Protein AF-0000000084525523 (afdb_homodimer)

Nearest PDB structures (foldseek):
  8wip-assembly1_B  TM=8.662E-01  e=1.164E-24  Pseudomonas aeruginosa PAO1
  2czi-assembly1_A-2  TM=8.710E-01  e=4.875E-20  Homo sapiens
  2fvz-assembly2_C  TM=8.352E-01  e=1.399E-20  Homo sapiens
  2czk-assembly1_A-2  TM=8.305E-01  e=7.845E-20  Homo sapiens
  2ddk-assembly1_B  TM=8.166E-01  e=2.734E-19  Homo sapiens

Structure (mmCIF, N/CA/C/O backbone):
data_AF-0000000084525523-model_v1
#
loop_
_entity.id
_entity.type
_entity.pdbx_description
1 polymer 'Archaeal fructose-1,6-bisphosphatase'
#
loop_
_atom_site.group_PDB
_atom_site.id
_atom_site.type_symbol
_atom_site.label_atom_id
_atom_site.label_alt_id
_atom_site.label_comp_id
_atom_site.label_asym_id
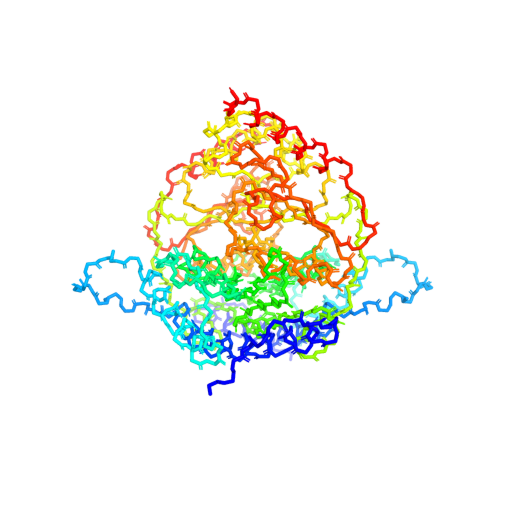_atom_site.label_entity_id
_atom_site.label_seq_id
_atom_site.pdbx_PDB_ins_code
_atom_site.Cartn_x
_atom_site.Cartn_y
_atom_site.Cartn_z
_atom_site.occupancy
_atom_site.B_iso_or_equiv
_atom_site.auth_seq_id
_atom_site.auth_comp_id
_atom_site.auth_asym_id
_atom_site.auth_atom_id
_atom_site.pdbx_PDB_model_num
ATOM 1 N N . MET A 1 1 ? -17.094 25.734 30.953 1 26.88 1 MET A N 1
ATOM 2 C CA . MET A 1 1 ? -16.656 26.812 30.078 1 26.88 1 MET A CA 1
ATOM 3 C C . MET A 1 1 ? -15.18 27.109 30.297 1 26.88 1 MET A C 1
ATOM 5 O O . MET A 1 1 ? -14.828 28.047 31.016 1 26.88 1 MET A O 1
ATOM 9 N N . THR A 1 2 ? -14.383 26.109 30.562 1 33.59 2 THR A N 1
ATOM 10 C CA . THR A 1 2 ? -13.023 26.328 31.031 1 33.59 2 THR A CA 1
ATOM 11 C C . THR A 1 2 ? -12.219 27.125 30 1 33.59 2 THR A C 1
ATOM 13 O O . THR A 1 2 ? -12 26.656 28.875 1 33.59 2 THR A O 1
ATOM 16 N N . ILE A 1 3 ? -12.195 28.406 30.078 1 35 3 ILE A N 1
ATOM 17 C CA . ILE A 1 3 ? -11.406 29.422 29.375 1 35 3 ILE A CA 1
ATOM 18 C C . ILE A 1 3 ? -9.961 28.953 29.234 1 35 3 ILE A C 1
ATOM 20 O O . ILE A 1 3 ? -9.297 28.656 30.234 1 35 3 ILE A O 1
ATOM 24 N N . ILE A 1 4 ? -9.656 28.312 28.172 1 43.75 4 ILE A N 1
ATOM 25 C CA . ILE A 1 4 ? -8.25 28.047 27.906 1 43.75 4 ILE A CA 1
ATOM 26 C C . ILE A 1 4 ? -7.438 29.328 28.078 1 43.75 4 ILE A C 1
ATOM 28 O O . ILE A 1 4 ? -7.543 30.25 27.281 1 43.75 4 ILE A O 1
ATOM 32 N N . ALA A 1 5 ? -7.109 29.797 29.266 1 43.75 5 ALA A N 1
ATOM 33 C CA . ALA A 1 5 ? -6.266 30.922 29.641 1 43.75 5 ALA A CA 1
ATOM 34 C C . ALA A 1 5 ? -4.941 30.891 28.891 1 43.75 5 ALA A C 1
ATOM 36 O O . ALA A 1 5 ? -4.477 29.828 28.469 1 43.75 5 ALA A O 1
ATOM 37 N N . ALA A 1 6 ? -4.402 32 28.438 1 48.34 6 ALA A N 1
ATOM 38 C CA . ALA A 1 6 ? -3.068 32.25 27.891 1 48.34 6 ALA A CA 1
ATOM 39 C C . ALA A 1 6 ? -2.027 31.359 28.562 1 48.34 6 ALA A C 1
ATOM 41 O O . ALA A 1 6 ? -2.051 31.188 29.797 1 48.34 6 ALA A O 1
ATOM 42 N N . VAL A 1 7 ? -1.489 30.328 27.734 1 54.53 7 VAL A N 1
ATOM 43 C CA . VAL A 1 7 ? -0.407 29.469 28.203 1 54.53 7 VAL A CA 1
ATOM 44 C C . VAL A 1 7 ? 0.681 30.328 28.859 1 54.53 7 VAL A C 1
ATOM 46 O O . VAL A 1 7 ? 1.45 31 28.156 1 54.53 7 VAL A O 1
ATOM 49 N N . ASP A 1 8 ? 0.674 30.766 30.109 1 53.69 8 ASP A N 1
ATOM 50 C CA . ASP A 1 8 ? 1.572 31.641 30.859 1 53.69 8 ASP A CA 1
ATOM 51 C C . ASP A 1 8 ? 2.934 30.984 31.078 1 53.69 8 ASP A C 1
ATOM 53 O O . ASP A 1 8 ? 3.959 31.656 31.125 1 53.69 8 ASP A O 1
ATOM 57 N N . SER A 1 9 ? 2.947 29.609 31.359 1 59.41 9 SER A N 1
ATOM 58 C CA . SER A 1 9 ? 4.191 28.906 31.641 1 59.41 9 SER A CA 1
ATOM 59 C C . SER A 1 9 ? 4.352 27.672 30.766 1 59.41 9 SER A C 1
ATOM 61 O O . SER A 1 9 ? 3.361 27.125 30.266 1 59.41 9 SER A O 1
ATOM 63 N N . PRO A 1 10 ? 5.555 27.328 30.391 1 65.56 10 PRO A N 1
ATOM 64 C CA . PRO A 1 10 ? 5.793 26.062 29.672 1 65.56 10 PRO A CA 1
ATOM 65 C C . PRO A 1 10 ? 4.988 24.906 30.234 1 65.56 10 PRO A C 1
ATOM 67 O O . PRO A 1 10 ? 4.496 24.062 29.469 1 65.56 10 PRO A O 1
ATOM 70 N N . ALA A 1 11 ? 4.832 24.891 31.469 1 73.12 11 ALA A N 1
ATOM 71 C CA . ALA A 1 11 ? 4.047 23.844 32.125 1 73.12 11 ALA A CA 1
ATOM 72 C C . ALA A 1 11 ? 2.584 23.906 31.688 1 73.12 11 ALA A C 1
ATOM 74 O O . ALA A 1 11 ? 1.934 22.875 31.516 1 73.12 11 ALA A O 1
ATOM 75 N N . ASP A 1 12 ? 2.105 25.062 31.438 1 75.31 12 ASP A N 1
ATOM 76 C CA . ASP A 1 12 ? 0.723 25.25 31.016 1 75.31 12 ASP A CA 1
ATOM 77 C C . ASP A 1 12 ? 0.529 24.781 29.578 1 75.31 12 ASP A C 1
ATOM 79 O O . ASP A 1 12 ? -0.501 24.188 29.234 1 75.31 12 ASP A O 1
ATOM 83 N N . GLY A 1 13 ? 1.582 25 28.891 1 84.5 13 GLY A N 1
ATOM 84 C CA . GLY A 1 13 ? 1.56 24.547 27.516 1 84.5 13 GLY A CA 1
ATOM 85 C C . GLY A 1 13 ? 1.534 23.031 27.375 1 84.5 13 GLY A C 1
ATOM 86 O O . GLY A 1 13 ? 0.781 22.5 26.562 1 84.5 13 GLY A O 1
ATOM 87 N N . ASP A 1 14 ? 2.277 22.422 28.297 1 90.75 14 ASP A N 1
ATOM 88 C CA . ASP A 1 14 ? 2.348 20.953 28.281 1 90.75 14 ASP A CA 1
ATOM 89 C C . ASP A 1 14 ? 1.02 20.344 28.703 1 90.75 14 ASP A C 1
ATOM 91 O O . ASP A 1 14 ? 0.576 19.344 28.125 1 90.75 14 ASP A O 1
ATOM 95 N N . ALA A 1 15 ? 0.436 20.891 29.688 1 93.25 15 ALA A N 1
ATOM 96 C CA . ALA A 1 15 ? -0.854 20.391 30.172 1 93.25 15 ALA A CA 1
ATOM 97 C C . ALA A 1 15 ? -1.93 20.547 29.094 1 93.25 15 ALA A C 1
ATOM 99 O O . ALA A 1 15 ? -2.762 19.656 28.906 1 93.25 15 ALA A O 1
ATOM 100 N N . LEU A 1 16 ? -1.864 21.672 28.469 1 94.44 16 LEU A N 1
ATOM 101 C CA . LEU A 1 16 ? -2.812 21.906 27.391 1 94.44 16 LEU A CA 1
ATOM 102 C C . LEU A 1 16 ? -2.604 20.906 26.25 1 94.44 16 LEU A C 1
ATOM 104 O O . LEU A 1 16 ? -3.564 20.328 25.75 1 94.44 16 LEU A O 1
ATOM 108 N N . ALA A 1 17 ? -1.376 20.688 25.906 1 97.88 17 ALA A N 1
ATOM 109 C CA . ALA A 1 17 ? -1.041 19.75 24.828 1 97.88 17 ALA A CA 1
ATOM 110 C C . ALA A 1 17 ? -1.551 18.359 25.156 1 97.88 17 ALA A C 1
ATOM 112 O O . ALA A 1 17 ? -2.123 17.688 24.281 1 97.88 17 ALA A O 1
ATOM 113 N N . ALA A 1 18 ? -1.366 17.953 26.375 1 97.94 18 ALA A N 1
ATOM 114 C CA . ALA A 1 18 ? -1.819 16.625 26.812 1 97.94 18 ALA A CA 1
ATOM 115 C C . ALA A 1 18 ? -3.34 16.531 26.75 1 97.94 18 ALA A C 1
ATOM 117 O O . ALA A 1 18 ? -3.877 15.492 26.328 1 97.94 18 ALA A O 1
ATOM 118 N N . ARG A 1 19 ? -3.984 17.531 27.156 1 97.44 19 ARG A N 1
ATOM 119 C CA . ARG A 1 19 ? -5.441 17.547 27.094 1 97.44 19 ARG A CA 1
ATOM 120 C C . ARG A 1 19 ? -5.941 17.469 25.656 1 97.44 19 ARG A C 1
ATOM 122 O O . ARG A 1 19 ? -6.848 16.703 25.344 1 97.44 19 ARG A O 1
ATOM 129 N N . LEU A 1 20 ? -5.355 18.312 24.797 1 98.31 20 LEU A N 1
ATOM 130 C CA . LEU A 1 20 ? -5.746 18.328 23.391 1 98.31 20 LEU A CA 1
ATOM 131 C C . LEU A 1 20 ? -5.527 16.953 22.75 1 98.31 20 LEU A C 1
ATOM 133 O O . LEU A 1 20 ? -6.359 16.484 21.969 1 98.31 20 LEU A O 1
ATOM 137 N N . ARG A 1 21 ? -4.434 16.281 23.078 1 98.75 21 ARG A N 1
ATOM 138 C CA . ARG A 1 21 ? -4.141 14.953 22.547 1 98.75 21 ARG A CA 1
ATOM 139 C C . ARG A 1 21 ? -5.215 13.953 22.969 1 98.75 21 ARG A C 1
ATOM 141 O O . ARG A 1 21 ? -5.707 13.18 22.141 1 98.75 21 ARG A O 1
ATOM 148 N N . ARG A 1 22 ? -5.578 13.984 24.25 1 98.5 22 ARG A N 1
ATOM 149 C CA . ARG A 1 22 ? -6.562 13.047 24.766 1 98.5 22 ARG A CA 1
ATOM 150 C C . ARG A 1 22 ? -7.914 13.234 24.078 1 98.5 22 ARG A C 1
ATOM 152 O O . ARG A 1 22 ? -8.578 12.266 23.719 1 98.5 22 ARG A O 1
ATOM 159 N N . VAL A 1 23 ? -8.273 14.508 23.938 1 98.5 23 VAL A N 1
ATOM 160 C CA . VAL A 1 23 ? -9.523 14.82 23.25 1 98.5 23 VAL A CA 1
ATOM 161 C C . VAL A 1 23 ? -9.477 14.297 21.812 1 98.5 23 VAL A C 1
ATOM 163 O O . VAL A 1 23 ? -10.414 13.648 21.344 1 98.5 23 VAL A O 1
ATOM 166 N N . ALA A 1 24 ? -8.398 14.547 21.125 1 98.81 24 ALA A N 1
ATOM 167 C CA . ALA A 1 24 ? -8.242 14.125 19.734 1 98.81 24 ALA A CA 1
ATOM 168 C C . ALA A 1 24 ? -8.273 12.602 19.625 1 98.81 24 ALA A C 1
ATOM 170 O O . ALA A 1 24 ? -8.836 12.062 18.656 1 98.81 24 ALA A O 1
ATOM 171 N N . GLU A 1 25 ? -7.648 11.898 20.594 1 98.88 25 GLU A N 1
ATOM 172 C CA . GLU A 1 25 ? -7.66 10.438 20.594 1 98.88 25 GLU A CA 1
ATOM 173 C C . GLU A 1 25 ? -9.086 9.898 20.672 1 98.88 25 GLU A C 1
ATOM 175 O O . GLU A 1 25 ? -9.469 9.016 19.891 1 98.88 25 GLU A O 1
ATOM 180 N N . GLU A 1 26 ? -9.797 10.422 21.594 1 98.62 26 GLU A N 1
ATOM 181 C CA . GLU A 1 26 ? -11.172 9.984 21.781 1 98.62 26 GLU A CA 1
ATOM 182 C C . GLU A 1 26 ? -12.023 10.258 20.547 1 98.62 26 GLU A C 1
ATOM 184 O O . GLU A 1 26 ? -12.758 9.375 20.094 1 98.62 26 GLU A O 1
ATOM 189 N N . VAL A 1 27 ? -11.891 11.438 20.016 1 98.62 27 VAL A N 1
ATOM 190 C CA . VAL A 1 27 ? -12.695 11.859 18.875 1 98.62 27 VAL A CA 1
ATOM 191 C C . VAL A 1 27 ? -12.312 11.039 17.656 1 98.62 27 VAL A C 1
ATOM 193 O O . VAL A 1 27 ? -13.188 10.641 16.875 1 98.62 27 VAL A O 1
ATOM 196 N N . ALA A 1 28 ? -11.023 10.781 17.453 1 98.75 28 ALA A N 1
ATOM 197 C CA . ALA A 1 28 ? -10.562 10 16.312 1 98.75 28 ALA A CA 1
ATOM 198 C C . ALA 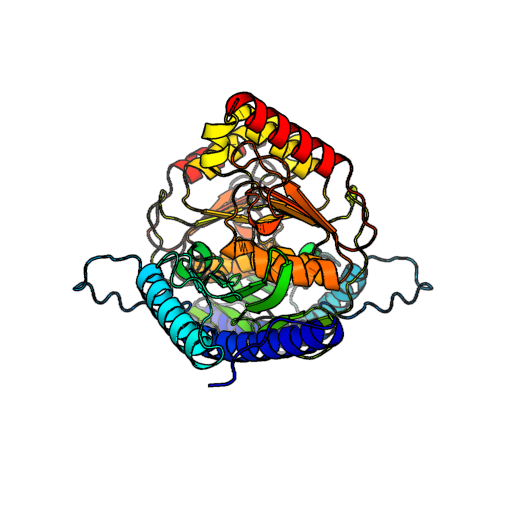A 1 28 ? -11.156 8.594 16.328 1 98.75 28 ALA A C 1
ATOM 200 O O . ALA A 1 28 ? -11.625 8.094 15.305 1 98.75 28 ALA A O 1
ATOM 201 N N . ARG A 1 29 ? -11.195 7.98 17.484 1 98.31 29 ARG A N 1
ATOM 202 C CA . ARG A 1 29 ? -11.758 6.641 17.609 1 98.31 29 ARG A CA 1
ATOM 203 C C . ARG A 1 29 ? -13.258 6.652 17.359 1 98.31 29 ARG A C 1
ATOM 205 O O . ARG A 1 29 ? -13.781 5.801 16.641 1 98.31 29 ARG A O 1
ATOM 212 N N . GLU A 1 30 ? -13.906 7.598 17.969 1 97.81 30 GLU A N 1
ATOM 213 C CA . GLU A 1 30 ? -15.352 7.719 17.828 1 97.81 30 GLU A CA 1
ATOM 214 C C . GLU A 1 30 ? -15.75 7.902 16.359 1 97.81 30 GLU A C 1
ATOM 216 O O . GLU A 1 30 ? -16.75 7.34 15.906 1 97.81 30 GLU A O 1
ATOM 221 N N . ALA A 1 31 ? -14.992 8.703 15.672 1 97.19 31 ALA A N 1
ATOM 222 C CA . ALA A 1 31 ? -15.297 9.016 14.273 1 97.19 31 ALA A CA 1
ATOM 223 C C . ALA A 1 31 ? -14.867 7.883 13.352 1 97.19 31 ALA A C 1
ATOM 225 O O . ALA A 1 31 ? -15.539 7.598 12.359 1 97.19 31 ALA A O 1
ATOM 226 N N . GLY A 1 32 ? -13.703 7.262 13.641 1 97.19 32 GLY A N 1
ATOM 227 C CA . GLY A 1 32 ? -13.094 6.281 12.758 1 97.19 32 GLY A CA 1
ATOM 228 C C . GLY A 1 32 ? -13.75 4.918 12.836 1 97.19 32 GLY A C 1
ATOM 229 O O . GLY A 1 32 ? -13.875 4.219 11.828 1 97.19 32 GLY A O 1
ATOM 230 N N . ASP A 1 33 ? -14.234 4.5 13.961 1 95.56 33 ASP A N 1
ATOM 231 C CA . ASP A 1 33 ? -14.719 3.139 14.18 1 95.56 33 ASP A CA 1
ATOM 232 C C . ASP A 1 33 ? -15.938 2.842 13.32 1 95.56 33 ASP A C 1
ATOM 234 O O . ASP A 1 33 ? -16.016 1.789 12.688 1 95.56 33 ASP A O 1
ATOM 238 N N . PRO A 1 34 ? -16.875 3.762 13.203 1 92.62 34 PRO A N 1
ATOM 239 C CA . PRO A 1 34 ? -18.047 3.492 12.352 1 92.62 34 PRO A CA 1
ATOM 240 C C . PRO A 1 34 ? -17.688 3.334 10.883 1 92.62 34 PRO A C 1
ATOM 242 O O . PRO A 1 34 ? -18.406 2.691 10.125 1 92.62 34 PRO A O 1
ATOM 245 N N . LEU A 1 35 ? -16.562 3.947 10.484 1 93.06 35 LEU A N 1
ATOM 246 C CA . LEU A 1 35 ? -16.156 3.889 9.086 1 93.06 35 LEU A CA 1
ATOM 247 C C . LEU A 1 35 ? -15.742 2.475 8.695 1 93.06 35 LEU A C 1
ATOM 249 O O . LEU A 1 35 ? -15.719 2.131 7.516 1 93.06 35 LEU A O 1
ATOM 253 N N . LYS A 1 36 ? -15.352 1.629 9.672 1 89.88 36 LYS A N 1
ATOM 254 C CA . LYS A 1 36 ? -15 0.233 9.422 1 89.88 36 LYS A CA 1
ATOM 255 C C . LYS A 1 36 ? -16.156 -0.508 8.742 1 89.88 36 LYS A C 1
ATOM 257 O O . LYS A 1 36 ? -15.93 -1.312 7.836 1 89.88 36 LYS A O 1
ATOM 262 N N . GLY A 1 37 ? -17.312 -0.212 9.258 1 85.56 37 GLY A N 1
ATOM 263 C CA . GLY A 1 37 ? -18.484 -0.867 8.695 1 85.56 37 GLY A CA 1
ATOM 264 C C . GLY A 1 37 ? -18.828 -0.401 7.293 1 85.56 37 GLY A C 1
ATOM 265 O O . GLY A 1 37 ? -19.359 -1.166 6.492 1 85.56 37 GLY A O 1
ATOM 266 N N . ALA A 1 38 ? -18.5 0.875 7.039 1 86.06 38 ALA A N 1
ATOM 267 C CA . ALA A 1 38 ? -18.75 1.447 5.719 1 86.06 38 ALA A CA 1
ATOM 268 C C . ALA A 1 38 ? -17.703 1.004 4.711 1 86.06 38 ALA A C 1
ATOM 270 O O . ALA A 1 38 ? -17.984 0.878 3.52 1 86.06 38 ALA A O 1
ATOM 271 N N . PHE A 1 39 ? -16.594 0.706 5.27 1 87.69 39 PHE A N 1
ATOM 272 C CA . PHE A 1 39 ? -15.469 0.297 4.449 1 87.69 39 PHE A CA 1
ATOM 273 C C . PHE A 1 39 ? -15.719 -1.072 3.828 1 87.69 39 PHE A C 1
ATOM 275 O O . PHE A 1 39 ? -16.031 -2.031 4.535 1 87.69 39 PHE A O 1
ATOM 282 N N . ARG A 1 40 ? -15.68 -1.219 2.533 1 79.69 40 ARG A N 1
ATOM 283 C CA . ARG A 1 40 ? -15.852 -2.426 1.732 1 79.69 40 ARG A CA 1
ATOM 284 C C . ARG A 1 40 ? -17.297 -2.902 1.774 1 79.69 40 ARG A C 1
ATOM 286 O O . ARG A 1 40 ? -17.609 -4.008 1.323 1 79.69 40 ARG A O 1
ATOM 293 N N . ALA A 1 41 ? -18.094 -2.188 2.607 1 75.25 41 ALA A N 1
ATOM 294 C CA . ALA A 1 41 ? -19.516 -2.523 2.611 1 75.25 41 ALA A CA 1
ATOM 295 C C . ALA A 1 41 ? -20.141 -2.297 1.234 1 75.25 41 ALA A C 1
ATOM 297 O O . ALA A 1 41 ? -19.672 -1.44 0.474 1 75.25 41 ALA A O 1
ATOM 298 N N . ALA A 1 42 ? -20.859 -3.369 0.757 1 57.66 42 ALA A N 1
ATOM 299 C CA . ALA A 1 42 ? -21.609 -3.219 -0.485 1 57.66 42 ALA A CA 1
ATOM 300 C C . ALA A 1 42 ? -22.328 -1.868 -0.539 1 57.66 42 ALA A C 1
ATOM 302 O O . ALA A 1 42 ? -23.062 -1.509 0.382 1 57.66 42 ALA A O 1
ATOM 303 N N . MET A 1 43 ? -21.672 -0.837 -0.786 1 46.06 43 MET A N 1
ATOM 304 C CA . MET A 1 43 ? -22.422 0.409 -0.888 1 46.06 43 MET A CA 1
ATOM 305 C C . MET A 1 43 ? -23.781 0.168 -1.528 1 46.06 43 MET A C 1
ATOM 307 O O . MET A 1 43 ? -23.875 -0.279 -2.674 1 46.06 43 MET A O 1
ATOM 311 N N . GLU A 1 44 ? -24.703 -0.482 -0.894 1 39.22 44 GLU A N 1
ATOM 312 C CA . GLU A 1 44 ? -26.016 -0.342 -1.494 1 39.22 44 GLU A CA 1
ATOM 313 C C . GLU A 1 44 ? -26.156 0.985 -2.236 1 39.22 44 GLU A C 1
ATOM 315 O O . GLU A 1 44 ? -26.078 2.053 -1.627 1 39.22 44 GLU A O 1
ATOM 320 N N . VAL A 1 45 ? -25.562 1.115 -3.324 1 36.41 45 VAL A N 1
ATOM 321 C CA . VAL A 1 45 ? -25.938 2.25 -4.16 1 36.41 45 VAL A CA 1
ATOM 322 C C . VAL A 1 45 ? -27.438 2.477 -4.07 1 36.41 45 VAL A C 1
ATOM 324 O O . VAL A 1 45 ? -28.234 1.63 -4.5 1 36.41 45 VAL A O 1
ATOM 327 N N . ASP A 1 46 ? -28.031 2.732 -3.129 1 33.03 46 ASP A N 1
ATOM 328 C CA . ASP A 1 46 ? -29.328 3.342 -3.43 1 33.03 46 ASP A CA 1
ATOM 329 C C . ASP A 1 46 ? -29.203 4.359 -4.562 1 33.03 46 ASP A C 1
ATOM 331 O O . ASP A 1 46 ? -28.484 5.359 -4.43 1 33.03 46 ASP A O 1
ATOM 335 N N . TYR A 1 47 ? -29.375 3.848 -5.793 1 32.34 47 TYR A N 1
ATOM 336 C CA . TYR A 1 47 ? -29.438 4.598 -7.043 1 32.34 47 TYR A CA 1
ATOM 337 C C . TYR A 1 47 ? -30.094 5.957 -6.84 1 32.34 47 TYR A C 1
ATOM 339 O O . TYR A 1 47 ? -30.203 6.746 -7.781 1 32.34 47 TYR A O 1
ATOM 347 N N . LYS A 1 48 ? -31.078 5.977 -6.082 1 32.94 48 LYS A N 1
ATOM 348 C CA . LYS A 1 48 ? -31.844 7.215 -6.203 1 32.94 48 LYS A CA 1
ATOM 349 C C . LYS A 1 48 ? -30.969 8.43 -5.926 1 32.94 48 LYS A C 1
ATOM 351 O O . LYS A 1 48 ? -31.406 9.57 -6.09 1 32.94 48 LYS A O 1
ATOM 356 N N . VAL A 1 49 ? -30.266 8.391 -4.816 1 35 49 VAL A N 1
ATOM 357 C CA . VAL A 1 49 ? -29.625 9.688 -4.621 1 35 49 VAL A CA 1
ATOM 358 C C . VAL A 1 49 ? -28.531 9.891 -5.676 1 35 49 VAL A C 1
ATOM 360 O O . VAL A 1 49 ? -27.953 8.922 -6.176 1 35 49 VAL A O 1
ATOM 363 N N . ASP A 1 50 ? -28.422 10.836 -6.398 1 34.12 50 ASP A N 1
ATOM 364 C CA . ASP A 1 50 ? -27.406 11.344 -7.32 1 34.12 50 ASP A CA 1
ATOM 365 C C . ASP A 1 50 ? -26.031 10.766 -6.996 1 34.12 50 ASP A C 1
ATOM 367 O O . ASP A 1 50 ? -25.703 10.562 -5.828 1 34.12 50 ASP A O 1
ATOM 371 N N . LEU A 1 51 ? -25.375 9.867 -7.801 1 38.22 51 LEU A N 1
ATOM 372 C CA . LEU A 1 51 ? -24 9.352 -7.832 1 38.22 51 LEU A CA 1
ATOM 373 C C . LEU A 1 51 ? -23.078 10.211 -6.969 1 38.22 51 LEU A C 1
ATOM 375 O O . LEU A 1 51 ? -22.328 11.039 -7.492 1 38.22 51 LEU A O 1
ATOM 379 N N . HIS A 1 52 ? -23.516 10.883 -6.047 1 42.59 52 HIS A N 1
ATOM 380 C CA . HIS A 1 52 ? -22.547 11.57 -5.191 1 42.59 52 HIS A CA 1
ATOM 381 C C . HIS A 1 52 ? -21.547 10.586 -4.605 1 42.59 52 HIS A C 1
ATOM 383 O O . HIS A 1 52 ? -21.891 9.453 -4.281 1 42.59 52 HIS A O 1
ATOM 389 N N . ASP A 1 53 ? -20.25 10.664 -4.895 1 55.44 53 ASP A N 1
ATOM 390 C CA . ASP A 1 53 ? -19.094 9.875 -4.504 1 55.44 53 ASP A CA 1
ATOM 391 C C . ASP A 1 53 ? -19.219 9.406 -3.055 1 55.44 53 ASP A C 1
ATOM 393 O O . ASP A 1 53 ? -19.156 10.211 -2.127 1 55.44 53 ASP A O 1
ATOM 397 N N . PRO A 1 54 ? -19.953 8.297 -2.775 1 54.88 54 PRO A N 1
ATOM 398 C CA . PRO A 1 54 ? -20.141 7.75 -1.43 1 54.88 54 PRO A CA 1
ATOM 399 C C . PRO A 1 54 ? -19.016 8.125 -0.477 1 54.88 54 PRO A C 1
ATOM 401 O O . PRO A 1 54 ? -19.25 8.359 0.711 1 54.88 54 PRO A O 1
ATOM 404 N N . VAL A 1 55 ? -17.938 8.172 -1.021 1 63.41 55 VAL A N 1
ATOM 405 C CA . VAL A 1 55 ? -16.828 8.57 -0.157 1 63.41 55 VAL A CA 1
ATOM 406 C C . VAL A 1 55 ? -17.016 10.023 0.289 1 63.41 55 VAL A C 1
ATOM 408 O O . VAL A 1 55 ? -16.734 10.367 1.439 1 63.41 55 VAL A O 1
ATOM 411 N N . THR A 1 56 ? -17.828 10.625 -0.441 1 67.88 56 THR A N 1
ATOM 412 C CA . THR A 1 56 ? -18.062 12.023 -0.112 1 67.88 56 THR A CA 1
ATOM 413 C C . THR A 1 56 ? -19.047 12.156 1.054 1 67.88 56 THR A C 1
ATOM 415 O O . THR A 1 56 ? -18.844 12.961 1.959 1 67.88 56 THR A O 1
ATOM 418 N N . VAL A 1 57 ? -19.953 11.25 1.101 1 78.62 57 VAL A N 1
ATOM 419 C CA . VAL A 1 57 ? -20.953 11.312 2.166 1 78.62 57 VAL A CA 1
ATOM 420 C C . VAL A 1 57 ? -20.312 10.922 3.496 1 78.62 57 VAL A C 1
ATOM 422 O O . VAL A 1 57 ? -20.516 11.594 4.508 1 78.62 57 VAL A O 1
ATOM 425 N N . HIS A 1 58 ? -19.562 9.914 3.451 1 85.88 58 HIS A N 1
ATOM 426 C CA . HIS A 1 58 ? -18.891 9.477 4.668 1 85.88 58 HIS A CA 1
ATOM 427 C C . HIS A 1 58 ? -17.875 10.523 5.148 1 85.88 58 HIS A C 1
ATOM 429 O O . HIS A 1 58 ? -17.766 10.766 6.352 1 85.88 58 HIS A O 1
ATOM 435 N N . ASP A 1 59 ? -17.234 11.125 4.211 1 87.81 59 ASP A N 1
ATOM 436 C CA . ASP A 1 59 ? -16.266 12.172 4.539 1 87.81 59 ASP A CA 1
ATOM 437 C C . ASP A 1 59 ? -16.938 13.344 5.25 1 87.81 59 ASP A C 1
ATOM 439 O O . ASP A 1 59 ? -16.484 13.773 6.312 1 87.81 59 ASP A O 1
ATOM 443 N N . ARG A 1 60 ? -17.984 13.812 4.73 1 88.25 60 ARG A N 1
ATOM 444 C CA . ARG A 1 60 ? -18.703 14.977 5.258 1 88.25 60 ARG A CA 1
ATOM 445 C C . ARG A 1 60 ? -19.312 14.672 6.621 1 88.25 60 ARG A C 1
ATOM 447 O O . ARG A 1 60 ? -19.203 15.477 7.547 1 88.25 60 ARG A O 1
ATOM 454 N N . ARG A 1 61 ? -19.922 13.531 6.699 1 90.19 61 ARG A N 1
ATOM 455 C CA . ARG A 1 61 ? -20.531 13.141 7.961 1 90.19 61 ARG A CA 1
ATOM 456 C C . ARG A 1 61 ? -19.5 12.969 9.055 1 90.19 61 ARG A C 1
ATOM 458 O O . ARG A 1 61 ? -19.703 13.414 10.188 1 90.19 61 ARG A O 1
ATOM 465 N N . THR A 1 62 ? -18.422 12.344 8.703 1 93.5 62 THR A N 1
ATOM 466 C CA . THR A 1 62 ? -17.344 12.117 9.664 1 93.5 62 THR A CA 1
ATOM 467 C C . THR A 1 62 ? -16.734 13.438 10.109 1 93.5 62 THR A C 1
ATOM 469 O O . THR A 1 62 ? -16.484 13.648 11.297 1 93.5 62 THR A O 1
ATOM 472 N N . GLU A 1 63 ? -16.547 14.328 9.188 1 93.56 63 GLU A N 1
ATOM 473 C CA . GLU A 1 63 ? -15.984 15.625 9.531 1 93.56 63 GLU A CA 1
ATOM 474 C C . GLU A 1 63 ? -16.906 16.406 10.461 1 93.56 63 GLU A C 1
ATOM 476 O O . GLU A 1 63 ? -16.453 17.016 11.422 1 93.56 63 GLU A O 1
ATOM 481 N N . ALA A 1 64 ? -18.188 16.375 10.211 1 93.69 64 ALA A N 1
ATOM 482 C CA . ALA A 1 64 ? -19.156 17.078 11.047 1 93.69 64 ALA A CA 1
ATOM 483 C C . ALA A 1 64 ? -19.141 16.531 12.477 1 93.69 64 ALA A C 1
ATOM 485 O O . ALA A 1 64 ? -19.156 17.297 13.438 1 93.69 64 ALA A O 1
ATOM 486 N N . LEU A 1 65 ? -19.062 15.242 12.555 1 95.56 65 LEU A N 1
ATOM 487 C CA . LEU A 1 65 ? -18.969 14.609 13.867 1 95.56 65 LEU A CA 1
ATOM 488 C C . LEU A 1 65 ? -17.719 15.062 14.617 1 95.56 65 LEU A C 1
ATOM 490 O O . LEU A 1 65 ? -17.797 15.438 15.789 1 95.56 65 LEU A O 1
ATOM 494 N N . ILE A 1 66 ? -16.625 15.039 13.938 1 97.62 66 ILE A N 1
ATOM 495 C CA . ILE A 1 66 ? -15.359 15.414 14.547 1 97.62 66 ILE A CA 1
ATOM 496 C C . ILE A 1 66 ? -15.406 16.875 14.992 1 97.62 66 ILE A C 1
ATOM 498 O O . ILE A 1 66 ? -15.039 17.188 16.125 1 97.62 66 ILE A O 1
ATOM 502 N N . ARG A 1 67 ? -15.875 17.688 14.141 1 95.81 67 ARG A N 1
ATOM 503 C CA . ARG A 1 67 ? -15.977 19.125 14.438 1 95.81 67 ARG A CA 1
ATOM 504 C C . ARG A 1 67 ? -16.828 19.359 15.68 1 95.81 67 ARG A C 1
ATOM 506 O O . ARG A 1 67 ? -16.406 20.078 16.594 1 95.81 67 ARG A O 1
ATOM 513 N N . ASP A 1 68 ? -17.984 18.75 15.695 1 96.06 68 ASP A N 1
ATOM 514 C CA . ASP A 1 68 ? -18.906 18.938 16.812 1 96.06 68 ASP A CA 1
ATOM 515 C C . ASP A 1 68 ? -18.281 18.469 18.125 1 96.06 68 ASP A C 1
ATOM 517 O O . ASP A 1 68 ? -18.391 19.156 19.141 1 96.06 68 ASP A O 1
ATOM 521 N N . ARG A 1 69 ? -17.625 17.391 18.047 1 97.12 69 ARG A N 1
ATOM 522 C CA . ARG A 1 69 ? -17.031 16.828 19.25 1 97.12 69 ARG A CA 1
ATOM 523 C C . ARG A 1 69 ? -15.852 17.672 19.719 1 97.12 69 ARG A C 1
ATOM 525 O O . ARG A 1 69 ? -15.727 17.938 20.922 1 97.12 69 ARG A O 1
ATOM 532 N N . LEU A 1 70 ? -14.992 18.062 18.828 1 97.31 70 LEU A N 1
ATOM 533 C CA . LEU A 1 70 ? -13.82 18.859 19.188 1 97.31 70 LEU A CA 1
ATOM 534 C C . LEU A 1 70 ? -14.227 20.203 19.766 1 97.31 70 LEU A C 1
ATOM 536 O O . LEU A 1 70 ? -13.711 20.625 20.797 1 97.31 70 LEU A O 1
ATOM 540 N N . LEU A 1 71 ? -15.188 20.859 19.125 1 94.88 71 LEU A N 1
ATOM 541 C CA . LEU A 1 71 ? -15.625 22.188 19.547 1 94.88 71 LEU A CA 1
ATOM 542 C C . LEU A 1 71 ? -16.406 22.094 20.859 1 94.88 71 LEU A C 1
ATOM 544 O O . LEU A 1 71 ? -16.438 23.047 21.641 1 94.88 71 LEU A O 1
ATOM 548 N N . GLY A 1 72 ? -17.078 20.953 21.062 1 95.25 72 GLY A N 1
ATOM 549 C CA . GLY A 1 72 ? -17.75 20.719 22.328 1 95.25 72 GLY A CA 1
ATOM 550 C C . GLY A 1 72 ? -16.781 20.562 23.5 1 95.25 72 GLY A C 1
ATOM 551 O O . GLY A 1 72 ? -17.031 21.062 24.594 1 95.25 72 GLY A O 1
ATOM 552 N N . GLU A 1 73 ? -15.641 19.891 23.281 1 96.06 73 GLU A N 1
ATOM 553 C CA . GLU A 1 73 ? -14.664 19.594 24.328 1 96.06 73 GLU A CA 1
ATOM 554 C C . GLU A 1 73 ? -13.703 20.766 24.531 1 96.06 73 GLU A C 1
ATOM 556 O O . GLU A 1 73 ? -13.188 20.969 25.641 1 96.06 73 GLU A O 1
ATOM 561 N N . VAL A 1 74 ? -13.328 21.406 23.531 1 94.88 74 VAL A N 1
ATOM 562 C CA . VAL A 1 74 ? -12.461 22.578 23.578 1 94.88 74 VAL A CA 1
ATOM 563 C C . VAL A 1 74 ? -13.156 23.766 22.922 1 94.88 74 VAL A C 1
ATOM 565 O O . VAL A 1 74 ? -12.828 24.141 21.797 1 94.88 74 VAL A O 1
ATOM 568 N N . PRO A 1 75 ? -13.883 24.359 23.797 1 90.81 75 PRO A N 1
ATOM 569 C CA . PRO A 1 75 ? -14.648 25.484 23.219 1 90.81 75 PRO A CA 1
ATOM 570 C C . PRO A 1 75 ? -13.75 26.625 22.75 1 90.81 75 PRO A C 1
ATOM 572 O O . PRO A 1 75 ? -12.602 26.734 23.188 1 90.81 75 PRO A O 1
ATOM 575 N N . ASP A 1 76 ? -14.094 27.469 21.828 1 87.88 76 ASP A N 1
ATOM 576 C CA . ASP A 1 76 ? -13.406 28.625 21.281 1 87.88 76 ASP A CA 1
ATOM 577 C C . ASP A 1 76 ? -12.25 28.219 20.375 1 87.88 76 ASP A C 1
ATOM 579 O O . ASP A 1 76 ? -11.242 28.922 20.281 1 87.88 76 ASP A O 1
ATOM 583 N N . SER A 1 77 ? -12.211 27.047 20.016 1 93.69 77 SER A N 1
ATOM 584 C CA . SER A 1 77 ? -11.211 26.594 19.047 1 93.69 77 SER A CA 1
ATOM 585 C C . SER A 1 77 ? -11.656 26.906 17.625 1 93.69 77 SER A C 1
ATOM 587 O O . SER A 1 77 ? -12.836 27.156 17.375 1 93.69 77 SER A O 1
ATOM 589 N N . ALA A 1 78 ? -10.688 27 16.797 1 94.12 78 ALA A N 1
ATOM 590 C CA . ALA A 1 78 ? -10.938 27.062 15.367 1 94.12 78 ALA A CA 1
ATOM 591 C C . ALA A 1 78 ? -10.828 25.688 14.734 1 94.12 78 ALA A C 1
ATOM 593 O O . ALA A 1 78 ? -10.258 24.766 15.328 1 94.12 78 ALA A O 1
ATOM 594 N N . PHE A 1 79 ? -11.469 25.562 13.57 1 93.5 79 PHE A N 1
ATOM 595 C CA . PHE A 1 79 ? -11.523 24.281 12.883 1 93.5 79 PHE A CA 1
ATOM 596 C C . PHE A 1 79 ? -11.266 24.469 11.391 1 93.5 79 PHE A C 1
ATOM 598 O O . PHE A 1 7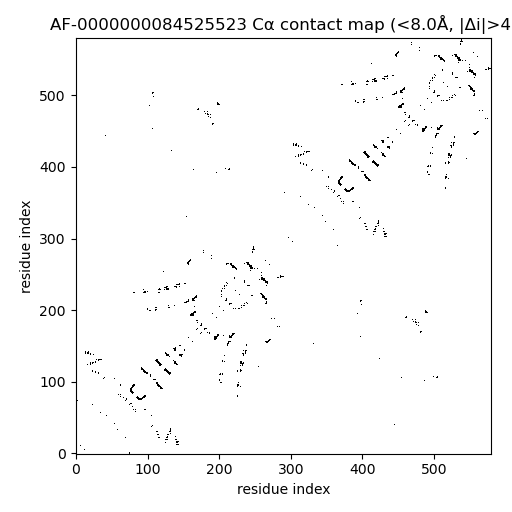9 ? -11.867 25.328 10.742 1 93.5 79 PHE A O 1
ATOM 605 N N . LEU A 1 80 ? -10.281 23.75 10.867 1 90.38 80 LEU A N 1
ATOM 606 C CA . LEU A 1 80 ? -10 23.656 9.438 1 90.38 80 LEU A CA 1
ATOM 607 C C . LEU A 1 80 ? -10.109 22.219 8.961 1 90.38 80 LEU A C 1
ATOM 609 O O . LEU A 1 80 ? -9.273 21.375 9.312 1 90.38 80 LEU A O 1
ATOM 613 N N . GLY A 1 81 ? -11.094 22.016 8.141 1 87.31 81 GLY A N 1
ATOM 614 C CA . GLY A 1 81 ? -11.328 20.688 7.617 1 87.31 81 GLY A CA 1
ATOM 615 C C . GLY A 1 81 ? -11.188 20.609 6.109 1 87.31 81 GLY A C 1
ATOM 616 O O . GLY A 1 81 ? -11.32 21.609 5.41 1 87.31 81 GLY A O 1
ATOM 617 N N . GLU A 1 82 ? -10.906 19.453 5.586 1 80.88 82 GLU A N 1
ATOM 618 C CA . GLU A 1 82 ? -10.789 19.188 4.156 1 80.88 82 GLU A CA 1
ATOM 619 C C . GLU A 1 82 ? -12.086 19.531 3.428 1 80.88 82 GLU A C 1
ATOM 621 O O . GLU A 1 82 ? -12.062 20.156 2.367 1 80.88 82 GLU A O 1
ATOM 626 N N . GLU A 1 83 ? -13.227 19.219 4.094 1 79.31 83 GLU A N 1
ATOM 627 C CA . GLU A 1 83 ? -14.516 19.266 3.412 1 79.31 83 GLU A CA 1
ATOM 628 C C . GLU A 1 83 ? -15.188 20.625 3.602 1 79.31 83 GLU A C 1
ATOM 630 O O . GLU A 1 83 ? -15.797 21.156 2.672 1 79.31 83 GLU A O 1
ATOM 635 N N . GLY A 1 84 ? -15.195 21.156 4.844 1 77.31 84 GLY A N 1
ATOM 636 C CA . GLY A 1 84 ? -15.984 22.328 5.176 1 77.31 84 GLY A CA 1
ATOM 637 C C . GLY A 1 84 ? -15.148 23.594 5.285 1 77.31 84 GLY A C 1
ATOM 638 O O . GLY A 1 84 ? -15.68 24.688 5.484 1 77.31 84 GLY A O 1
ATOM 639 N N . GLY A 1 85 ? -13.883 23.438 5.246 1 83.31 85 GLY A N 1
ATOM 640 C CA . GLY A 1 85 ? -13.023 24.609 5.328 1 83.31 85 GLY A CA 1
ATOM 641 C C . GLY A 1 85 ? -12.82 25.094 6.75 1 83.31 85 GLY A C 1
ATOM 642 O O . GLY A 1 85 ? -12.75 24.297 7.688 1 83.31 85 GLY A O 1
ATOM 643 N N . GLU A 1 86 ? -12.625 26.5 6.863 1 85.56 86 GLU A N 1
ATOM 644 C CA . GLU A 1 86 ? -12.242 27.062 8.156 1 85.56 86 GLU A CA 1
ATOM 645 C C . GLU A 1 86 ? -13.453 27.625 8.891 1 85.56 86 GLU A C 1
ATOM 647 O O . GLU A 1 86 ? -14.312 28.266 8.281 1 85.56 86 GLU A O 1
ATOM 652 N N . ILE A 1 87 ? -13.461 27.266 10.227 1 86.31 87 ILE A N 1
ATOM 653 C CA . ILE A 1 87 ? -14.5 27.781 11.102 1 86.31 87 ILE A CA 1
ATOM 654 C C . ILE A 1 87 ? -13.875 28.297 12.398 1 86.31 87 ILE A C 1
ATOM 656 O O . ILE A 1 87 ? -12.984 27.656 12.961 1 86.31 87 ILE A O 1
ATOM 660 N N . GLY A 1 88 ? -14.305 29.5 12.836 1 86.12 88 GLY A N 1
ATOM 661 C CA . GLY A 1 88 ? -13.875 30.016 14.125 1 86.12 88 GLY A CA 1
ATOM 662 C C . GLY A 1 88 ? -12.523 30.703 14.078 1 86.12 88 GLY A C 1
ATOM 663 O O . GLY A 1 88 ? -11.875 30.734 13.023 1 86.12 88 GLY A O 1
ATOM 664 N N . SER A 1 89 ? -12.086 31.391 15.234 1 84.88 89 SER A N 1
ATOM 665 C CA . SER A 1 89 ? -10.836 32.125 15.289 1 84.88 89 SER A CA 1
ATOM 666 C C . SER A 1 89 ? -10.164 31.984 16.656 1 84.88 89 SER A C 1
ATOM 668 O O . SER A 1 89 ? -9.375 32.844 17.062 1 84.88 89 SER A O 1
ATOM 670 N N . GLY A 1 90 ? -10.391 30.938 17.266 1 88.75 90 GLY A N 1
ATOM 671 C CA . GLY A 1 90 ? -9.828 30.75 18.594 1 88.75 90 GLY A CA 1
ATOM 672 C C . GLY A 1 90 ? -8.352 30.406 18.578 1 88.75 90 GLY A C 1
ATOM 673 O O . GLY A 1 90 ? -7.758 30.25 17.5 1 88.75 90 GLY A O 1
ATOM 674 N N . PRO A 1 91 ? -7.691 30.375 19.797 1 91.06 91 PRO A N 1
ATOM 675 C CA . PRO A 1 91 ? -6.242 30.203 19.906 1 91.06 91 PRO A CA 1
ATOM 676 C C . PRO A 1 91 ? -5.777 28.828 19.469 1 91.06 91 PRO A C 1
ATOM 678 O O . PRO A 1 91 ? -4.641 28.656 19.016 1 91.06 91 PRO A O 1
ATOM 681 N N . VAL A 1 92 ? -6.641 27.844 19.656 1 95.44 92 VAL A N 1
ATOM 682 C CA . VAL A 1 92 ? -6.352 26.484 19.203 1 95.44 92 VAL A CA 1
ATOM 683 C C . VAL A 1 92 ? -7.055 26.234 17.875 1 95.44 92 VAL A C 1
ATOM 685 O O . VAL A 1 92 ? -8.258 26.484 17.734 1 95.44 92 VAL A O 1
ATOM 688 N N . LYS A 1 93 ? -6.305 25.812 16.906 1 96.94 93 LYS A N 1
ATOM 689 C CA . LYS A 1 93 ? -6.863 25.469 15.602 1 96.94 93 LYS A CA 1
ATOM 690 C C . LYS A 1 93 ? -6.711 23.969 15.328 1 96.94 93 LYS A C 1
ATOM 692 O O . LYS A 1 93 ? -5.594 23.438 15.32 1 96.94 93 LYS A O 1
ATOM 697 N N . TRP A 1 94 ? -7.863 23.344 15.094 1 98 94 TRP A N 1
ATOM 698 C CA . TRP A 1 94 ? -7.859 21.938 14.719 1 98 94 TRP A CA 1
ATOM 699 C C . TRP A 1 94 ? -7.746 21.766 13.203 1 98 94 TRP A C 1
ATOM 701 O O . TRP A 1 94 ? -8.484 22.406 12.445 1 98 94 TRP A O 1
ATOM 711 N N . LEU A 1 95 ? -6.781 21.078 12.742 1 97.94 95 LEU A N 1
ATOM 712 C CA . LEU A 1 95 ? -6.668 20.641 11.359 1 97.94 95 LEU A CA 1
ATOM 713 C C . LEU A 1 95 ? -7.051 19.172 11.219 1 97.94 95 LEU A C 1
ATOM 715 O O . LEU A 1 95 ? -6.43 18.297 11.836 1 97.94 95 LEU A O 1
ATOM 719 N N . VAL A 1 96 ? -8.086 18.906 10.344 1 97.81 96 VAL A N 1
ATOM 720 C CA . VAL A 1 96 ? -8.703 17.578 10.406 1 97.81 96 VAL A CA 1
ATOM 721 C C . VAL A 1 96 ? -8.883 17.031 8.992 1 97.81 96 VAL A C 1
ATOM 723 O O . VAL A 1 96 ? -9.367 17.734 8.102 1 97.81 96 VAL A O 1
ATOM 726 N N . ASP A 1 97 ? -8.414 15.867 8.773 1 97.31 97 ASP A N 1
ATOM 727 C CA . ASP A 1 97 ? -8.797 15.031 7.641 1 97.31 97 ASP A CA 1
ATOM 728 C C . ASP A 1 97 ? -9.602 13.812 8.102 1 97.31 97 ASP A C 1
ATOM 730 O O . ASP A 1 97 ? -9.047 12.883 8.68 1 97.31 97 ASP A O 1
ATOM 734 N N . PRO A 1 98 ? -10.867 13.828 7.883 1 96.5 98 PRO A N 1
ATOM 735 C CA . PRO A 1 98 ? -11.711 12.734 8.391 1 96.5 98 PRO A CA 1
ATOM 736 C C . PRO A 1 98 ? -11.352 11.383 7.777 1 96.5 98 PRO A C 1
ATOM 738 O O . PRO A 1 98 ? -11.469 10.352 8.445 1 96.5 98 PRO A O 1
ATOM 741 N N . ILE A 1 99 ? -10.977 11.406 6.523 1 94.94 99 ILE A N 1
ATOM 742 C CA . ILE A 1 99 ? -10.523 10.203 5.824 1 94.94 99 ILE A CA 1
ATOM 743 C C . ILE A 1 99 ? -9.32 10.547 4.945 1 94.94 99 ILE A C 1
ATOM 745 O O . ILE A 1 99 ? -9.477 10.781 3.744 1 94.94 99 ILE A O 1
ATOM 749 N N . ASP A 1 100 ? -8.188 10.562 5.551 1 95.69 100 ASP A N 1
ATOM 750 C CA . ASP A 1 100 ? -6.98 10.648 4.734 1 95.69 100 ASP A CA 1
ATOM 751 C C . ASP A 1 100 ? -6.734 9.344 3.979 1 95.69 100 ASP A C 1
ATOM 753 O O . ASP A 1 100 ? -6.535 8.297 4.594 1 95.69 100 ASP A O 1
ATOM 757 N N . GLY A 1 101 ? -6.664 9.414 2.684 1 94.5 101 GLY A N 1
ATOM 758 C CA . GLY A 1 101 ? -6.715 8.227 1.846 1 94.5 101 GLY A CA 1
ATOM 759 C C . GLY A 1 101 ? -8.109 7.922 1.334 1 94.5 101 GLY A C 1
ATOM 760 O O . GLY A 1 101 ? -8.531 6.762 1.318 1 94.5 101 GLY A O 1
ATOM 761 N N . THR A 1 102 ? -8.789 8.938 0.903 1 90.62 102 THR A N 1
ATOM 762 C CA . THR A 1 102 ? -10.172 8.836 0.46 1 90.62 102 THR A CA 1
ATOM 763 C C . THR A 1 102 ? -10.289 7.898 -0.739 1 90.62 102 THR A C 1
ATOM 765 O O . THR A 1 102 ? -11.227 7.102 -0.825 1 90.62 102 THR A O 1
ATOM 768 N N . SER A 1 103 ? -9.336 7.996 -1.655 1 89.75 103 SER A N 1
ATOM 769 C CA . SER A 1 103 ? -9.352 7.105 -2.812 1 89.75 103 SER A CA 1
ATOM 770 C C . SER A 1 103 ? -9.219 5.648 -2.389 1 89.75 103 SER A C 1
ATOM 772 O O . SER A 1 103 ? -9.844 4.766 -2.982 1 89.75 103 SER A O 1
ATOM 774 N N . ASN A 1 104 ? -8.367 5.379 -1.398 1 93.44 104 ASN A N 1
ATOM 775 C CA . ASN A 1 104 ? -8.234 4.035 -0.847 1 93.44 104 ASN A CA 1
ATOM 776 C C . ASN A 1 104 ? -9.539 3.561 -0.217 1 93.44 104 ASN A C 1
ATOM 778 O O . ASN A 1 104 ? -9.969 2.428 -0.447 1 93.44 104 ASN A O 1
ATOM 782 N N . PHE A 1 105 ? -10.156 4.438 0.549 1 91.75 105 PHE A N 1
ATOM 783 C CA . PHE A 1 105 ? -11.43 4.117 1.194 1 91.75 105 PHE A CA 1
ATOM 784 C C . PHE A 1 105 ? -12.484 3.758 0.158 1 91.75 105 PHE A C 1
ATOM 786 O O . PHE A 1 105 ? -13.195 2.762 0.306 1 91.75 105 PHE A O 1
ATOM 793 N N . ALA A 1 106 ? -12.508 4.539 -0.856 1 86.44 106 ALA A N 1
ATOM 794 C CA . ALA A 1 106 ? -13.492 4.34 -1.918 1 86.44 106 ALA A CA 1
ATOM 795 C C . ALA A 1 106 ? -13.242 3.027 -2.656 1 86.44 106 ALA A C 1
ATOM 797 O O . ALA A 1 106 ? -14.18 2.33 -3.039 1 86.44 106 ALA A O 1
ATOM 798 N N . ALA A 1 107 ? -12.039 2.641 -2.844 1 85.19 107 ALA A N 1
ATOM 799 C CA . ALA A 1 107 ? -11.672 1.447 -3.604 1 85.19 107 ALA A CA 1
ATOM 800 C C . ALA A 1 107 ? -11.773 0.194 -2.74 1 85.19 107 ALA A C 1
ATOM 802 O O . ALA A 1 107 ? -12.148 -0.875 -3.227 1 85.19 107 ALA A O 1
ATOM 803 N N . GLY A 1 108 ? -11.406 0.374 -1.477 1 87.94 108 GLY A N 1
ATOM 804 C CA . GLY A 1 108 ? -11.391 -0.77 -0.578 1 87.94 108 GLY A CA 1
ATOM 805 C C . GLY A 1 108 ? -9.992 -1.184 -0.161 1 87.94 108 GLY A C 1
ATOM 806 O O . GLY A 1 108 ? -9.789 -2.301 0.32 1 87.94 108 GLY A O 1
ATOM 807 N N . LEU A 1 109 ? -9.023 -0.357 -0.389 1 91.44 109 LEU A N 1
ATOM 808 C CA . LEU A 1 109 ? -7.656 -0.608 0.055 1 91.44 109 LEU A CA 1
ATOM 809 C C . LEU A 1 109 ? -7.438 -0.085 1.471 1 91.44 109 LEU A C 1
ATOM 811 O O . LEU A 1 109 ? -7.66 1.098 1.741 1 91.44 109 LEU A O 1
ATOM 815 N N . ALA A 1 110 ? -7.023 -1.003 2.273 1 92.56 110 ALA A N 1
ATOM 816 C CA . ALA A 1 110 ? -6.922 -0.669 3.691 1 92.56 110 ALA A CA 1
ATOM 817 C C . ALA A 1 110 ? -5.664 0.15 3.973 1 92.56 110 ALA A C 1
ATOM 819 O O . ALA A 1 110 ? -4.621 -0.404 4.328 1 92.56 110 ALA A O 1
ATOM 820 N N . PHE A 1 111 ? -5.512 1.383 3.77 1 95.5 111 PHE A N 1
ATOM 821 C CA . PHE A 1 111 ? -4.469 2.346 4.105 1 95.5 111 PHE A CA 1
ATOM 822 C C . PHE A 1 111 ? -5.023 3.766 4.102 1 95.5 111 PHE A C 1
ATOM 824 O O . PHE A 1 111 ? -4.684 4.566 3.229 1 95.5 111 PHE A O 1
ATOM 831 N N . TRP A 1 112 ? -5.879 3.959 5.039 1 95.75 112 TRP A N 1
ATOM 832 C CA . TRP A 1 112 ? -6.523 5.242 5.297 1 95.75 112 TRP A CA 1
ATOM 833 C C . TRP A 1 112 ? -6.668 5.488 6.793 1 95.75 112 TRP A C 1
ATOM 835 O O . TRP A 1 112 ? -6.48 4.578 7.602 1 95.75 112 TRP A O 1
ATOM 845 N N . CYS A 1 113 ? -6.926 6.766 7.121 1 98 113 CYS A N 1
ATOM 846 C CA . CYS A 1 113 ? -6.957 7.059 8.547 1 98 113 CYS A CA 1
ATOM 847 C C . CYS A 1 113 ? -7.734 8.344 8.82 1 98 113 CYS A C 1
ATOM 849 O O . CYS A 1 113 ? -8.125 9.047 7.895 1 98 113 CYS A O 1
ATOM 851 N N . VAL A 1 114 ? -8.047 8.508 10.094 1 98.31 114 VAL A N 1
ATOM 852 C CA . VAL A 1 114 ? -8.5 9.789 10.625 1 98.31 114 VAL A CA 1
ATOM 853 C C . VAL A 1 114 ? -7.301 10.57 11.164 1 98.31 114 VAL A C 1
ATOM 855 O O . VAL A 1 114 ? -6.492 10.039 11.922 1 98.31 114 VAL A O 1
ATOM 858 N N . SER A 1 115 ? -7.152 11.797 10.734 1 98.75 115 SER A N 1
ATOM 859 C CA . SER A 1 115 ? -6.031 12.633 11.148 1 98.75 115 SER A CA 1
ATOM 860 C C . SER A 1 115 ? -6.516 13.914 11.828 1 98.75 115 SER A C 1
ATOM 862 O O . SER A 1 115 ? -7.301 14.664 11.25 1 98.75 115 SER A O 1
ATOM 864 N N . ILE A 1 116 ? -6.074 14.172 13.062 1 98.88 116 ILE A N 1
ATOM 865 C CA . ILE A 1 116 ? -6.473 15.344 13.836 1 98.88 116 ILE A CA 1
ATOM 866 C C . ILE A 1 116 ? -5.238 16 14.453 1 98.88 116 ILE A C 1
ATOM 868 O O . ILE A 1 116 ? -4.562 15.406 15.289 1 98.88 116 ILE A O 1
ATOM 872 N N . GLY A 1 117 ? -4.949 17.188 14.008 1 98.75 117 GLY A N 1
ATOM 873 C CA . GLY A 1 117 ? -3.885 18 14.594 1 98.75 117 GLY A CA 1
ATOM 874 C C . GLY A 1 117 ? -4.391 19.25 15.289 1 98.75 117 GLY A C 1
ATOM 875 O O . GLY A 1 117 ? -5.41 19.812 14.891 1 98.75 117 GLY A O 1
ATOM 876 N N . ALA A 1 118 ? -3.684 19.688 16.344 1 98.5 118 ALA A N 1
ATOM 877 C CA . ALA A 1 118 ? -3.979 20.938 17.062 1 98.5 118 ALA A CA 1
ATOM 878 C C . ALA A 1 118 ? -2.779 21.875 17.031 1 98.5 118 ALA A C 1
ATOM 880 O O . ALA A 1 118 ? -1.669 21.484 17.406 1 98.5 118 ALA A O 1
ATOM 881 N N . VAL A 1 119 ? -3.07 23.031 16.578 1 97.38 119 VAL A N 1
ATOM 882 C CA . VAL A 1 119 ? -2.021 24.031 16.453 1 97.38 119 VAL A CA 1
ATOM 883 C C . VAL A 1 119 ? -2.391 25.266 17.281 1 97.38 119 VAL A C 1
ATOM 885 O O . VAL A 1 119 ? -3.551 25.688 17.297 1 97.38 119 VAL A O 1
ATOM 888 N N . ALA A 1 120 ? -1.451 25.812 17.984 1 94.94 120 ALA A N 1
ATOM 889 C CA . ALA A 1 120 ? -1.573 27.109 18.656 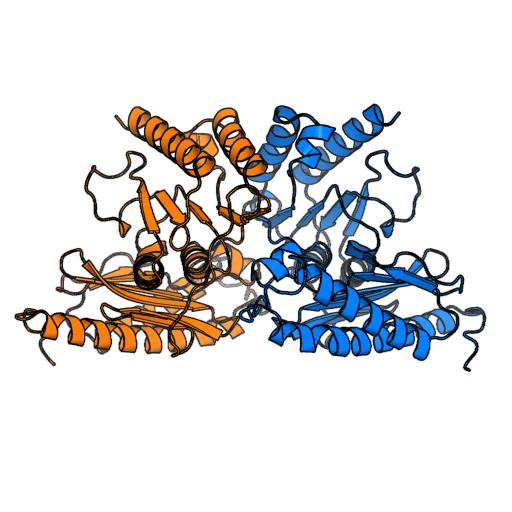1 94.94 120 ALA A CA 1
ATOM 890 C C . ALA A 1 120 ? -0.321 27.953 18.453 1 94.94 120 ALA A C 1
ATOM 892 O O . ALA A 1 120 ? 0.797 27.484 18.688 1 94.94 120 ALA A O 1
ATOM 893 N N . ASP A 1 121 ? -0.581 29.203 18.016 1 89.81 121 ASP A N 1
ATOM 894 C CA . ASP A 1 121 ? 0.513 30.141 17.781 1 89.81 121 ASP A CA 1
ATOM 895 C C . ASP A 1 121 ? 1.576 29.531 16.875 1 89.81 121 ASP A C 1
ATOM 897 O O . ASP A 1 121 ? 2.768 29.562 17.188 1 89.81 121 ASP A O 1
ATOM 901 N N . GLY A 1 122 ? 1.121 28.766 15.867 1 88.81 122 GLY A N 1
ATOM 902 C CA . GLY A 1 122 ? 2.006 28.234 14.852 1 88.81 122 GLY A CA 1
ATOM 903 C C . GLY A 1 122 ? 2.686 26.938 15.266 1 88.81 122 GLY A C 1
ATOM 904 O O . GLY A 1 122 ? 3.385 26.312 14.469 1 88.81 122 GLY A O 1
ATOM 905 N N . ARG A 1 123 ? 2.465 26.562 16.5 1 94.5 123 ARG A N 1
ATOM 906 C CA . ARG A 1 123 ? 3.098 25.359 17.016 1 94.5 123 ARG A CA 1
ATOM 907 C C . ARG A 1 123 ? 2.102 24.203 17.078 1 94.5 123 ARG A C 1
ATOM 909 O O . ARG A 1 123 ? 0.97 24.375 17.531 1 94.5 123 ARG A O 1
ATOM 916 N N . ILE A 1 124 ? 2.531 23.047 16.625 1 98.25 124 ILE A N 1
ATOM 917 C CA . ILE A 1 124 ? 1.686 21.875 16.734 1 98.25 124 ILE A CA 1
ATOM 918 C C . ILE A 1 124 ? 1.747 21.328 18.172 1 98.25 124 ILE A C 1
ATOM 920 O O . ILE A 1 124 ? 2.809 20.906 18.625 1 98.25 124 ILE A O 1
ATOM 924 N N . LEU A 1 125 ? 0.646 21.266 18.844 1 98.25 125 LEU A N 1
ATOM 925 C CA . LEU A 1 125 ? 0.604 20.891 20.266 1 98.25 125 LEU A CA 1
ATOM 926 C C . LEU A 1 125 ? 0.239 19.422 20.422 1 98.25 125 LEU A C 1
ATOM 928 O O . LEU A 1 125 ? 0.661 18.781 21.391 1 98.25 125 LEU A O 1
ATOM 932 N N . ALA A 1 126 ? -0.584 18.953 19.516 1 98.81 126 ALA A N 1
ATOM 933 C CA . ALA A 1 126 ? -1.056 17.562 19.578 1 98.81 126 ALA A CA 1
ATOM 934 C C . ALA A 1 126 ? -1.338 17.016 18.188 1 98.81 126 ALA A C 1
ATOM 936 O O . ALA A 1 126 ? -1.699 17.766 17.266 1 98.81 126 ALA A O 1
ATOM 937 N N . GLY A 1 127 ? -1.117 15.766 18.016 1 98.88 127 GLY A N 1
ATOM 938 C CA . GLY A 1 127 ? -1.404 15.055 16.781 1 98.88 127 GLY A CA 1
ATOM 939 C C . GLY A 1 127 ? -1.859 13.625 17 1 98.88 127 GLY A C 1
ATOM 940 O O . GLY A 1 127 ? -1.272 12.898 17.812 1 98.88 127 GLY A O 1
ATOM 941 N N . VAL A 1 128 ? -2.953 13.266 16.297 1 98.94 128 VAL A N 1
ATOM 942 C CA . VAL A 1 128 ? -3.494 11.914 16.391 1 98.94 128 VAL A CA 1
ATOM 943 C C . VAL A 1 128 ? -3.818 11.398 14.984 1 98.94 128 VAL A C 1
ATOM 945 O O . VAL A 1 128 ? -4.465 12.094 14.195 1 98.94 128 VAL A O 1
ATOM 948 N N . VAL A 1 129 ? -3.299 10.289 14.68 1 98.94 129 VAL A N 1
ATOM 949 C CA . VAL A 1 129 ? -3.611 9.555 13.461 1 98.94 129 VAL A CA 1
ATOM 950 C C . VAL A 1 129 ? -4.145 8.164 13.812 1 98.94 129 VAL A C 1
ATOM 952 O O . VAL A 1 129 ? -3.443 7.367 14.438 1 98.94 129 VAL A O 1
ATOM 955 N N . TYR A 1 130 ? -5.375 7.906 13.391 1 98.88 130 TYR A N 1
ATOM 956 C CA . TYR A 1 130 ? -6.035 6.652 13.758 1 98.88 130 TYR A CA 1
ATOM 957 C C . TYR A 1 130 ? -6.363 5.832 12.516 1 98.88 130 TYR A C 1
ATOM 959 O O . TYR A 1 130 ? -7.07 6.305 11.617 1 98.88 130 TYR A O 1
ATOM 967 N N . ASP A 1 131 ? -5.766 4.668 12.391 1 97.69 131 ASP A N 1
ATOM 968 C CA . ASP A 1 131 ? -6.059 3.676 11.359 1 97.69 131 ASP A CA 1
ATOM 969 C C . ASP A 1 131 ? -7.105 2.674 11.844 1 97.69 131 ASP A C 1
ATOM 971 O O . ASP A 1 131 ? -6.766 1.685 12.5 1 97.69 131 ASP A O 1
ATOM 975 N N . PRO A 1 132 ? -8.391 2.881 11.484 1 95.56 132 PRO A N 1
ATOM 976 C CA . PRO A 1 132 ? -9.453 2.021 12.016 1 95.56 132 PRO A CA 1
ATOM 977 C C . PRO A 1 132 ? -9.289 0.56 11.602 1 95.56 132 PRO A C 1
ATOM 979 O O . PRO A 1 132 ? -9.75 -0.34 12.312 1 95.56 132 PRO A O 1
ATOM 982 N N . MET A 1 133 ? -8.688 0.303 10.516 1 92.5 133 MET A N 1
ATOM 983 C CA . MET A 1 133 ? -8.633 -1.056 9.984 1 92.5 133 MET A CA 1
ATOM 984 C C . MET A 1 133 ? -7.652 -1.912 10.781 1 92.5 133 MET A C 1
ATOM 986 O O . MET A 1 133 ? -7.891 -3.104 10.992 1 92.5 133 MET A O 1
ATOM 990 N N . THR A 1 134 ? -6.59 -1.327 11.242 1 90.62 134 THR A N 1
ATOM 991 C CA . THR A 1 134 ? -5.621 -2.068 12.047 1 90.62 134 THR A CA 1
ATOM 992 C C . THR A 1 134 ? -5.871 -1.847 13.531 1 90.62 134 THR A C 1
ATOM 994 O O . THR A 1 134 ? -5.371 -2.602 14.367 1 90.62 134 THR A O 1
ATOM 997 N N . GLY A 1 135 ? -6.559 -0.763 13.828 1 93.81 135 GLY A N 1
ATOM 998 C CA . GLY A 1 135 ? -6.73 -0.37 15.219 1 93.81 135 GLY A CA 1
ATOM 999 C C . GLY A 1 135 ? -5.555 0.42 15.758 1 93.81 135 GLY A C 1
ATOM 1000 O O . GLY A 1 135 ? -5.555 0.81 16.938 1 93.81 135 GLY A O 1
ATOM 1001 N N . ASN A 1 136 ? -4.609 0.708 14.961 1 96.25 136 ASN A N 1
ATOM 1002 C CA . ASN A 1 136 ? -3.445 1.473 15.398 1 96.25 136 ASN A CA 1
ATOM 1003 C C . ASN A 1 136 ? -3.783 2.949 15.578 1 96.25 136 ASN A C 1
ATOM 1005 O O . ASN A 1 136 ? -4.344 3.58 14.68 1 96.25 136 ASN A O 1
ATOM 1009 N N . LEU A 1 137 ? -3.488 3.449 16.719 1 98.75 137 LEU A N 1
ATOM 1010 C CA . LEU A 1 137 ? -3.643 4.867 17.016 1 98.75 137 LEU A CA 1
ATOM 1011 C C . LEU A 1 137 ? -2.303 5.492 17.391 1 98.75 137 LEU A C 1
ATOM 1013 O O . LEU A 1 137 ? -1.733 5.168 18.438 1 98.75 137 LEU A O 1
ATOM 1017 N N . PHE A 1 138 ? -1.813 6.324 16.5 1 98.88 138 PHE A N 1
ATOM 1018 C CA . PHE A 1 138 ? -0.626 7.125 16.781 1 98.88 138 PHE A CA 1
ATOM 1019 C C . PHE A 1 138 ? -1.007 8.445 17.438 1 98.88 138 PHE A C 1
ATOM 1021 O O . PHE A 1 138 ? -1.936 9.125 16.984 1 98.88 138 PHE A O 1
ATOM 1028 N N . SER A 1 139 ? -0.344 8.812 18.469 1 98.94 139 SER A N 1
ATOM 1029 C CA . SER A 1 139 ? -0.625 10.086 19.109 1 98.94 139 SER A CA 1
ATOM 1030 C C . SER A 1 139 ? 0.649 10.719 19.656 1 98.94 139 SER A C 1
ATOM 1032 O O . SER A 1 139 ? 1.596 10.016 20.016 1 98.94 139 SER A O 1
ATOM 1034 N N . ALA A 1 140 ? 0.697 11.969 19.641 1 98.88 140 ALA A N 1
ATOM 1035 C CA . ALA A 1 140 ? 1.841 12.719 20.156 1 98.88 140 ALA A CA 1
ATOM 1036 C C . ALA A 1 140 ? 1.401 14.055 20.75 1 98.88 140 ALA A C 1
ATOM 1038 O O . ALA A 1 140 ? 0.397 14.625 20.328 1 98.88 140 ALA A O 1
ATOM 1039 N N . ASP A 1 141 ? 2.043 14.531 21.75 1 98.75 141 ASP A N 1
ATOM 1040 C CA . ASP A 1 141 ? 2.004 15.891 22.281 1 98.75 141 ASP A CA 1
ATOM 1041 C C . ASP A 1 141 ? 3.41 16.406 22.578 1 98.75 141 ASP A C 1
ATOM 1043 O O . ASP A 1 141 ? 4.391 15.914 22.016 1 98.75 141 ASP A O 1
ATOM 1047 N N . LEU A 1 142 ? 3.496 17.438 23.344 1 97.75 142 LEU A N 1
ATOM 1048 C CA . LEU A 1 142 ? 4.793 18.062 23.562 1 97.75 142 LEU A CA 1
ATOM 1049 C C . LEU A 1 142 ? 5.695 17.188 24.406 1 97.75 142 LEU A C 1
ATOM 1051 O O . LEU A 1 142 ? 6.914 17.375 24.438 1 97.75 142 LEU A O 1
ATOM 1055 N N . ASP A 1 143 ? 5.117 16.141 24.984 1 96.62 143 ASP A N 1
ATOM 1056 C CA . ASP A 1 143 ? 5.879 15.375 25.969 1 96.62 143 ASP A CA 1
ATOM 1057 C C . ASP A 1 143 ? 6.273 14.008 25.391 1 96.62 143 ASP A C 1
ATOM 1059 O O . ASP A 1 143 ? 7.094 13.305 25.984 1 96.62 143 ASP A O 1
ATOM 1063 N N . GLY A 1 144 ? 5.656 13.594 24.312 1 98.06 144 GLY A N 1
ATOM 1064 C CA . GLY A 1 144 ? 6.016 12.273 23.828 1 98.06 144 GLY A CA 1
ATOM 1065 C C . GLY A 1 144 ? 5.137 11.797 22.688 1 98.06 144 GLY A C 1
ATOM 1066 O O . GLY A 1 144 ? 4.387 12.586 22.109 1 98.06 144 GLY A O 1
ATOM 1067 N N . VAL A 1 145 ? 5.344 10.586 22.297 1 98.75 145 VAL A N 1
ATOM 1068 C CA . VAL A 1 145 ? 4.617 9.93 21.219 1 98.75 145 VAL A CA 1
ATOM 1069 C C . VAL A 1 145 ? 4.246 8.508 21.625 1 98.75 145 VAL A C 1
ATOM 1071 O O . VAL A 1 145 ? 5.016 7.836 22.328 1 98.75 145 VAL A O 1
ATOM 1074 N N . TRP A 1 146 ? 3.062 8.102 21.281 1 98.75 146 TRP A N 1
ATOM 1075 C CA . TRP A 1 146 ? 2.525 6.809 21.703 1 98.75 146 TRP A CA 1
ATOM 1076 C C . TRP A 1 146 ? 1.876 6.082 20.531 1 98.75 146 TRP A C 1
ATOM 1078 O O . TRP A 1 146 ? 1.349 6.719 19.609 1 98.75 146 TRP A O 1
ATOM 1088 N N . LEU A 1 147 ? 1.966 4.797 20.516 1 98.06 147 LEU A N 1
ATOM 1089 C CA . LEU A 1 147 ? 1.189 3.883 19.688 1 98.06 147 LEU A CA 1
ATOM 1090 C C . LEU A 1 147 ? 0.289 3.002 20.547 1 98.06 147 LEU A C 1
ATOM 1092 O O . LEU A 1 147 ? 0.777 2.186 21.328 1 98.06 147 LEU A O 1
ATOM 1096 N N . ASN A 1 148 ? -0.944 3.252 20.359 1 97.69 148 ASN A N 1
ATOM 1097 C CA . ASN A 1 148 ? -1.932 2.514 21.141 1 97.69 148 ASN A CA 1
ATOM 1098 C C . ASN A 1 148 ? -1.683 2.66 22.641 1 97.69 148 ASN A C 1
ATOM 1100 O O . ASN A 1 148 ? -1.738 1.678 23.391 1 97.69 148 ASN A O 1
ATOM 1104 N N . GLY A 1 149 ? -1.315 3.811 23.016 1 97.56 149 GLY A N 1
ATOM 1105 C CA . GLY A 1 149 ? -1.178 4.133 24.422 1 97.56 149 GLY A CA 1
ATOM 1106 C C . GLY A 1 149 ? 0.197 3.807 24.984 1 97.56 149 GLY A C 1
ATOM 1107 O O . GLY A 1 149 ? 0.535 4.211 26.094 1 97.56 149 GLY A O 1
ATOM 1108 N N . GLU A 1 150 ? 1.029 3.125 24.234 1 97.31 150 GLU A N 1
ATOM 1109 C CA . GLU A 1 150 ? 2.391 2.801 24.641 1 97.31 150 GLU A CA 1
ATOM 1110 C C . GLU A 1 150 ? 3.41 3.693 23.938 1 97.31 150 GLU A C 1
ATOM 1112 O O . GLU A 1 150 ? 3.238 4.039 22.766 1 97.31 150 GLU A O 1
ATOM 1117 N N . PRO A 1 151 ? 4.441 4.059 24.672 1 97.94 151 PRO A N 1
ATOM 1118 C CA . PRO A 1 151 ? 5.457 4.879 24.016 1 97.94 151 PRO A CA 1
ATOM 1119 C C . PRO A 1 151 ? 5.965 4.254 22.719 1 97.94 151 PRO A C 1
ATOM 1121 O O . PRO A 1 151 ? 6.215 3.045 22.656 1 97.94 151 PRO A O 1
ATOM 1124 N N . LEU A 1 152 ? 6.027 5.02 21.75 1 96.94 152 LEU A N 1
ATOM 1125 C CA . LEU A 1 152 ? 6.512 4.562 20.453 1 96.94 152 LEU A CA 1
ATOM 1126 C C . LEU A 1 152 ? 8.031 4.645 20.375 1 96.94 152 LEU A C 1
ATOM 1128 O O . LEU A 1 152 ? 8.617 5.707 20.609 1 96.94 152 LEU A O 1
ATOM 1132 N N . VAL A 1 153 ? 8.664 3.543 20.094 1 92.31 153 VAL A N 1
ATOM 1133 C CA . VAL A 1 153 ? 10.102 3.475 19.875 1 92.31 153 VAL A CA 1
ATOM 1134 C C . VAL A 1 153 ? 10.383 3.078 18.422 1 92.31 153 VAL A C 1
ATOM 1136 O O . VAL A 1 153 ? 10.117 1.944 18.031 1 92.31 153 VAL A O 1
ATOM 1139 N N . PRO A 1 154 ? 10.914 3.973 17.703 1 91.94 154 PRO A N 1
ATOM 1140 C CA . PRO A 1 154 ? 11.109 3.66 16.297 1 91.94 154 PRO A CA 1
ATOM 1141 C C . PRO A 1 154 ? 12.25 2.672 16.062 1 91.94 154 PRO A C 1
ATOM 1143 O O . PRO A 1 154 ? 13.25 2.703 16.766 1 91.94 154 PRO A O 1
ATOM 1146 N N . ARG A 1 155 ? 12.086 1.879 15.047 1 85.81 155 ARG A N 1
ATOM 1147 C CA . ARG A 1 155 ? 13.203 1.094 14.523 1 85.81 155 ARG A CA 1
ATOM 1148 C C . ARG A 1 155 ? 14.203 1.981 13.781 1 85.81 155 ARG A C 1
ATOM 1150 O O . ARG A 1 155 ? 13.82 3.008 13.211 1 85.81 155 ARG A O 1
ATOM 1157 N N . PRO A 1 156 ? 15.422 1.604 13.828 1 84.12 156 PRO A N 1
ATOM 1158 C CA . PRO A 1 156 ? 16.406 2.402 13.086 1 84.12 156 PRO A CA 1
ATOM 1159 C C . PRO A 1 156 ? 16.188 2.336 11.57 1 84.12 156 PRO A C 1
ATOM 1161 O O . PRO A 1 156 ? 15.836 1.283 11.039 1 84.12 156 PRO A O 1
ATOM 1164 N N . ALA A 1 157 ? 16.406 3.42 10.961 1 89.06 157 ALA A N 1
ATOM 1165 C CA . ALA A 1 157 ? 16.281 3.477 9.508 1 89.06 157 ALA A CA 1
ATOM 1166 C C . ALA A 1 157 ? 17.469 2.785 8.828 1 89.06 157 ALA A C 1
ATOM 1168 O O . ALA A 1 157 ? 18.594 2.875 9.305 1 89.06 157 ALA A O 1
ATOM 1169 N N . ARG A 1 158 ? 17.266 2.172 7.703 1 91.44 158 ARG A N 1
ATOM 1170 C CA . ARG A 1 158 ? 18.297 1.514 6.906 1 91.44 158 ARG A CA 1
ATOM 1171 C C . ARG A 1 158 ? 18.984 2.504 5.977 1 91.44 158 ARG A C 1
ATOM 1173 O O . ARG A 1 158 ? 18.484 3.611 5.762 1 91.44 158 ARG A O 1
ATOM 1180 N N . GLU A 1 159 ? 20.172 2.082 5.516 1 94.31 159 GLU A N 1
ATOM 1181 C CA . GLU A 1 159 ? 20.859 2.898 4.523 1 94.31 159 GLU A CA 1
ATOM 1182 C C . GLU A 1 159 ? 20.094 2.924 3.203 1 94.31 159 GLU A C 1
ATOM 1184 O O . GLU A 1 159 ? 19.281 2.037 2.934 1 94.31 159 GLU A O 1
ATOM 1189 N N . GLU A 1 160 ? 20.297 3.914 2.418 1 96.12 160 GLU A N 1
ATOM 1190 C CA . GLU A 1 160 ? 19.469 4.27 1.267 1 96.12 160 GLU A CA 1
ATOM 1191 C C . GLU A 1 160 ? 19.25 3.066 0.351 1 96.12 160 GLU A C 1
ATOM 1193 O O . GLU A 1 160 ? 18.125 2.748 -0.007 1 96.12 160 GLU A O 1
ATOM 1198 N N . ALA A 1 161 ? 20.297 2.314 -0 1 94.44 161 ALA A N 1
ATOM 1199 C CA . ALA A 1 161 ? 20.234 1.214 -0.958 1 94.44 161 ALA A CA 1
ATOM 1200 C C . ALA A 1 161 ? 19.406 0.054 -0.403 1 94.44 161 ALA A C 1
ATOM 1202 O O . ALA A 1 161 ? 18.953 -0.812 -1.156 1 94.44 161 ALA A O 1
ATOM 1203 N N . ARG A 1 162 ? 19.203 0.017 0.892 1 93.12 162 ARG A N 1
ATOM 1204 C CA . ARG A 1 162 ? 18.453 -1.056 1.541 1 93.12 162 ARG A CA 1
ATOM 1205 C C . ARG A 1 162 ? 17.125 -0.54 2.1 1 93.12 162 ARG A C 1
ATOM 1207 O O . ARG A 1 162 ? 16.344 -1.309 2.656 1 93.12 162 ARG A O 1
ATOM 1214 N N . ALA A 1 163 ? 16.859 0.761 1.953 1 95.44 163 ALA A N 1
ATOM 1215 C CA . ALA A 1 163 ? 15.727 1.426 2.592 1 95.44 163 ALA A CA 1
ATOM 1216 C C . ALA A 1 163 ? 14.477 1.32 1.729 1 95.44 163 ALA A C 1
ATOM 1218 O O . ALA A 1 163 ? 14.562 1.111 0.517 1 95.44 163 ALA A O 1
ATOM 1219 N N . ALA A 1 164 ? 13.398 1.394 2.41 1 96 164 ALA A N 1
ATOM 1220 C CA . ALA A 1 164 ? 12.094 1.509 1.759 1 96 164 ALA A CA 1
ATOM 1221 C C . ALA A 1 164 ? 11.617 2.959 1.728 1 96 164 ALA A C 1
ATOM 1223 O O . ALA A 1 164 ? 11.727 3.676 2.727 1 96 164 ALA A O 1
ATOM 1224 N N . LEU A 1 165 ? 11.125 3.371 0.529 1 98.06 165 LEU A N 1
ATOM 1225 C CA . LEU A 1 165 ? 10.602 4.719 0.33 1 98.06 165 LEU A CA 1
ATOM 1226 C C . LEU A 1 165 ? 9.117 4.68 -0.019 1 98.06 165 LEU A C 1
ATOM 1228 O O . LEU A 1 165 ? 8.695 3.865 -0.841 1 98.06 165 LEU A O 1
ATOM 1232 N N . ILE A 1 166 ? 8.336 5.508 0.675 1 98.56 166 ILE A N 1
ATOM 1233 C CA . ILE A 1 166 ? 6.949 5.707 0.255 1 98.56 166 ILE A CA 1
ATOM 1234 C C . ILE A 1 166 ? 6.809 7.062 -0.432 1 98.56 166 ILE A C 1
ATOM 1236 O O . ILE A 1 166 ? 7.312 8.07 0.066 1 98.56 166 ILE A O 1
ATOM 1240 N N . THR A 1 167 ? 6.152 7.082 -1.579 1 98.5 167 THR A N 1
ATOM 1241 C CA . THR A 1 167 ? 5.852 8.336 -2.256 1 98.5 167 THR A CA 1
ATOM 1242 C C . THR A 1 167 ? 4.617 8.188 -3.145 1 98.5 167 THR A C 1
ATOM 1244 O O . THR A 1 167 ? 4.383 7.125 -3.717 1 98.5 167 THR A O 1
ATOM 1247 N N . GLY A 1 168 ? 3.801 9.203 -3.199 1 97.06 168 GLY A N 1
ATOM 1248 C CA . GLY A 1 168 ? 2.723 9.25 -4.172 1 97.06 168 GLY A CA 1
ATOM 1249 C C . GLY A 1 168 ? 3.152 9.812 -5.512 1 97.06 168 GLY A C 1
ATOM 1250 O O . GLY A 1 168 ? 2.354 9.875 -6.453 1 97.06 168 GLY A O 1
ATOM 1251 N N . PHE A 1 169 ? 4.441 10.188 -5.645 1 97.94 169 PHE A N 1
ATOM 1252 C CA . PHE A 1 169 ? 5.012 10.812 -6.832 1 97.94 169 PHE A CA 1
ATOM 1253 C C . PHE A 1 169 ? 5.434 9.758 -7.848 1 97.94 169 PHE A C 1
ATOM 1255 O O . PHE A 1 169 ? 5.969 8.711 -7.477 1 97.94 169 PHE A O 1
ATOM 1262 N N . PRO A 1 170 ? 5.094 9.984 -9.117 1 98.06 170 PRO A N 1
ATOM 1263 C CA . PRO A 1 170 ? 4.367 11.125 -9.695 1 98.06 170 PRO A CA 1
ATOM 1264 C C . PRO A 1 170 ? 2.893 10.82 -9.938 1 98.06 170 PRO A C 1
ATOM 1266 O O . PRO A 1 170 ? 2.506 9.656 -10.031 1 98.06 170 PRO A O 1
ATOM 1269 N N . VAL A 1 171 ? 2.102 11.789 -9.961 1 96.88 171 VAL A N 1
ATOM 1270 C CA . VAL A 1 171 ? 0.729 11.742 -10.461 1 96.88 171 VAL A CA 1
ATOM 1271 C C . VAL A 1 171 ? 0.564 12.719 -11.625 1 96.88 171 VAL A C 1
ATOM 1273 O O . VAL A 1 171 ? 1.51 13.422 -11.992 1 96.88 171 VAL A O 1
ATOM 1276 N N . GLN A 1 172 ? -0.599 12.797 -12.188 1 95.75 172 GLN A N 1
ATOM 1277 C CA . GLN A 1 172 ? -0.847 13.617 -13.367 1 95.75 172 GLN A CA 1
ATOM 1278 C C . GLN A 1 172 ? -0.506 15.086 -13.102 1 95.75 172 GLN A C 1
ATOM 1280 O O . GLN A 1 172 ? -0.004 15.781 -13.984 1 95.75 172 GLN A O 1
ATOM 1285 N N . ARG A 1 173 ? -0.808 15.531 -11.953 1 95.31 173 ARG A N 1
ATOM 1286 C CA . ARG A 1 173 ? -0.498 16.906 -11.578 1 95.31 173 ARG A CA 1
ATOM 1287 C C . ARG A 1 173 ? 0.998 17.188 -11.695 1 95.31 173 ARG A C 1
ATOM 1289 O O . ARG A 1 173 ? 1.403 18.266 -12.133 1 95.31 173 ARG A O 1
ATOM 1296 N N . ASP A 1 174 ? 1.812 16.25 -11.328 1 97.69 174 ASP A N 1
ATOM 1297 C CA . ASP A 1 174 ? 3.262 16.406 -11.422 1 97.69 174 ASP A CA 1
ATOM 1298 C C . ASP A 1 174 ? 3.711 16.484 -12.875 1 97.69 174 ASP A C 1
ATOM 1300 O O . ASP A 1 174 ? 4.652 17.219 -13.195 1 97.69 174 ASP A O 1
ATOM 1304 N N . PHE A 1 175 ? 3.033 15.695 -13.758 1 97.62 175 PHE A N 1
ATOM 1305 C CA . PHE A 1 175 ? 3.332 15.789 -15.18 1 97.62 175 PHE A CA 1
ATOM 1306 C C . PHE A 1 175 ? 3.047 17.188 -15.703 1 97.62 175 PHE A C 1
ATOM 1308 O O . PHE A 1 175 ? 3.818 17.734 -16.5 1 97.62 175 PHE A O 1
ATOM 1315 N N . ARG A 1 176 ? 1.966 17.797 -15.227 1 96.25 176 ARG A N 1
ATOM 1316 C CA . ARG A 1 176 ? 1.589 19.141 -15.664 1 96.25 176 ARG A CA 1
ATOM 1317 C C . ARG A 1 176 ? 2.562 20.172 -15.133 1 96.25 176 ARG A C 1
ATOM 1319 O O . ARG A 1 176 ? 2.918 21.125 -15.836 1 96.25 176 ARG A O 1
ATOM 1326 N N . LEU A 1 177 ? 3.025 19.953 -13.969 1 96 177 LEU A N 1
ATOM 1327 C CA . LEU A 1 177 ? 3.859 20.953 -13.305 1 96 177 LEU A CA 1
ATOM 1328 C C . LEU A 1 177 ? 5.301 20.859 -13.781 1 96 177 LEU A C 1
ATOM 1330 O O . LEU A 1 177 ? 5.945 21.891 -14.031 1 96 177 LEU A O 1
ATOM 1334 N N . ASP A 1 178 ? 5.816 19.625 -13.984 1 97.31 178 ASP A N 1
ATOM 1335 C CA . ASP A 1 178 ? 7.25 19.438 -14.195 1 97.31 178 ASP A CA 1
ATOM 1336 C C . ASP A 1 178 ? 7.543 19.031 -15.633 1 97.31 178 ASP A C 1
ATOM 1338 O O . ASP A 1 178 ? 8.695 19.078 -16.078 1 97.31 178 ASP A O 1
ATOM 1342 N N . GLY A 1 179 ? 6.504 18.656 -16.391 1 97.5 17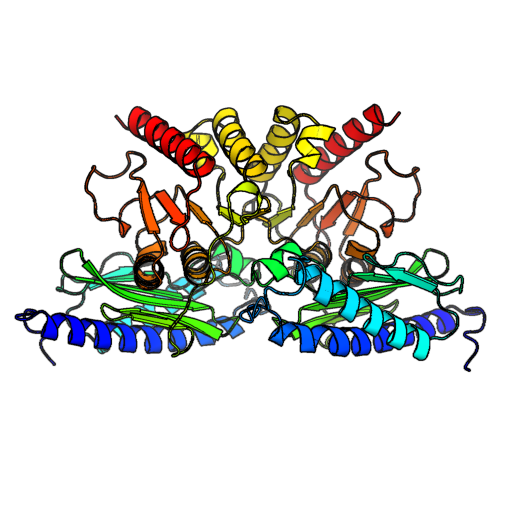9 GLY A N 1
ATOM 1343 C CA . GLY A 1 179 ? 6.703 17.891 -17.625 1 97.5 179 GLY A CA 1
ATOM 1344 C C . GLY A 1 179 ? 6.812 16.391 -17.375 1 97.5 179 GLY A C 1
ATOM 1345 O O . GLY A 1 179 ? 7.523 15.953 -16.469 1 97.5 179 GLY A O 1
ATOM 1346 N N . ARG A 1 180 ? 6.188 15.648 -18.188 1 97.69 180 ARG A N 1
ATOM 1347 C CA . ARG A 1 180 ? 6.078 14.211 -18 1 97.69 180 ARG A CA 1
ATOM 1348 C C . ARG A 1 180 ? 7.453 13.555 -17.984 1 97.69 180 ARG A C 1
ATOM 1350 O O . ARG A 1 180 ? 7.77 12.789 -17.062 1 97.69 180 ARG A O 1
ATOM 1357 N N . GLU A 1 181 ? 8.289 13.82 -18.922 1 98 181 GLU A N 1
ATOM 1358 C CA . GLU A 1 181 ? 9.609 13.203 -19.016 1 98 181 GLU A CA 1
ATOM 1359 C C . GLU A 1 181 ? 10.469 13.531 -17.812 1 98 181 GLU A C 1
ATOM 1361 O O . GLU A 1 181 ? 11.141 12.656 -17.266 1 98 181 GLU A O 1
ATOM 1366 N N . THR A 1 182 ? 10.398 14.797 -17.422 1 98.31 182 THR A N 1
ATOM 1367 C CA . THR A 1 182 ? 11.195 15.258 -16.281 1 98.31 182 THR A CA 1
ATOM 1368 C C . THR A 1 182 ? 10.727 14.594 -14.992 1 98.31 182 THR A C 1
ATOM 1370 O O . THR A 1 182 ? 11.539 14.109 -14.203 1 98.31 182 THR A O 1
ATOM 1373 N N . ALA A 1 183 ? 9.43 14.578 -14.758 1 98.62 183 ALA A N 1
ATOM 1374 C CA . ALA A 1 183 ? 8.875 13.93 -13.57 1 98.62 183 ALA A CA 1
ATOM 1375 C C . ALA A 1 183 ? 9.242 12.453 -13.523 1 98.62 183 ALA A C 1
ATOM 1377 O O . ALA A 1 183 ? 9.602 11.93 -12.469 1 98.62 183 ALA A O 1
ATOM 1378 N N . LEU A 1 184 ? 9.156 11.82 -14.664 1 98.75 184 LEU A N 1
ATOM 1379 C CA . LEU A 1 184 ? 9.461 10.398 -14.742 1 98.75 184 LEU A CA 1
ATOM 1380 C C . LEU A 1 184 ? 10.945 10.148 -14.5 1 98.75 184 LEU A C 1
ATOM 1382 O O . LEU A 1 184 ? 11.32 9.148 -13.883 1 98.75 184 LEU A O 1
ATOM 1386 N N . ALA A 1 185 ? 11.789 11.008 -14.992 1 98.62 185 ALA A N 1
ATOM 1387 C CA . ALA A 1 185 ? 13.227 10.883 -14.742 1 98.62 185 ALA A CA 1
ATOM 1388 C C . ALA A 1 185 ? 13.531 10.977 -13.25 1 98.62 185 ALA A C 1
ATOM 1390 O O . ALA A 1 185 ? 14.336 10.203 -12.727 1 98.62 185 ALA A O 1
ATOM 1391 N N . ASP A 1 186 ? 12.938 11.938 -12.578 1 98.81 186 ASP A N 1
ATOM 1392 C CA . ASP A 1 186 ? 13.086 12.07 -11.133 1 98.81 186 ASP A CA 1
ATOM 1393 C C . ASP A 1 186 ? 12.617 10.805 -10.414 1 98.81 186 ASP A C 1
ATOM 1395 O O . ASP A 1 186 ? 13.305 10.305 -9.523 1 98.81 186 ASP A O 1
ATOM 1399 N N . PHE A 1 187 ? 11.461 10.297 -10.844 1 98.75 187 PHE A N 1
ATOM 1400 C CA . PHE A 1 187 ? 10.922 9.07 -10.266 1 98.75 187 PHE A CA 1
ATOM 1401 C C . PHE A 1 187 ? 11.875 7.902 -10.477 1 98.75 187 PHE A C 1
ATOM 1403 O O . PHE A 1 187 ? 12.109 7.109 -9.555 1 98.75 187 PHE A O 1
ATOM 1410 N N . GLY A 1 188 ? 12.414 7.797 -11.656 1 98.81 188 GLY A N 1
ATOM 1411 C CA . GLY A 1 188 ? 13.352 6.73 -11.969 1 98.81 188 GLY A CA 1
ATOM 1412 C C . GLY A 1 188 ? 14.578 6.73 -11.07 1 98.81 188 GLY A C 1
ATOM 1413 O O . GLY A 1 188 ? 15.094 5.668 -10.719 1 98.81 188 GLY A O 1
ATOM 1414 N N . GLU A 1 189 ? 15.078 7.902 -10.734 1 98.69 189 GLU A N 1
ATOM 1415 C CA . GLU A 1 189 ? 16.219 8.008 -9.828 1 98.69 189 GLU A CA 1
ATOM 1416 C C . GLU A 1 189 ? 15.883 7.449 -8.445 1 98.69 189 GLU A C 1
ATOM 1418 O O . GLU A 1 189 ? 16.703 6.789 -7.816 1 98.69 189 GLU A O 1
ATOM 1423 N N . LEU A 1 190 ? 14.672 7.734 -7.988 1 98.69 190 LEU A N 1
ATOM 1424 C CA . LEU A 1 190 ? 14.242 7.223 -6.691 1 98.69 190 LEU A CA 1
ATOM 1425 C C . LEU A 1 190 ? 14.109 5.703 -6.723 1 98.69 190 LEU A C 1
ATOM 1427 O O . LEU A 1 190 ? 14.539 5.02 -5.789 1 98.69 190 LEU A O 1
ATOM 1431 N N . VAL A 1 191 ? 13.555 5.18 -7.84 1 98.25 191 VAL A N 1
ATOM 1432 C CA . VAL A 1 191 ? 13.398 3.738 -8.016 1 98.25 191 VAL A CA 1
ATOM 1433 C C . VAL A 1 191 ? 14.766 3.059 -7.961 1 98.25 191 VAL A C 1
ATOM 1435 O O . VAL A 1 191 ? 14.906 1.98 -7.379 1 98.25 191 VAL A O 1
ATOM 1438 N N . SER A 1 192 ? 15.742 3.703 -8.445 1 98 192 SER A N 1
ATOM 1439 C CA . SER A 1 192 ? 17.078 3.119 -8.531 1 98 192 SER A CA 1
ATOM 1440 C C . SER A 1 192 ? 17.812 3.225 -7.195 1 98 192 SER A C 1
ATOM 1442 O O . SER A 1 192 ? 18.688 2.404 -6.891 1 98 192 SER A O 1
ATOM 1444 N N . ALA A 1 193 ? 17.469 4.164 -6.414 1 97.88 193 ALA A N 1
ATOM 1445 C CA . ALA A 1 193 ? 18.25 4.477 -5.215 1 97.88 193 ALA A CA 1
ATOM 1446 C C . ALA A 1 193 ? 17.781 3.629 -4.031 1 97.88 193 ALA A C 1
ATOM 1448 O O . ALA A 1 193 ? 18.578 3.32 -3.137 1 97.88 193 ALA A O 1
ATOM 1449 N N . PHE A 1 194 ? 16.531 3.262 -3.982 1 97.19 194 PHE A N 1
ATOM 1450 C CA . PHE A 1 194 ? 15.961 2.564 -2.838 1 97.19 194 PHE A CA 1
ATOM 1451 C C . PHE A 1 194 ? 15.703 1.1 -3.17 1 97.19 194 PHE A C 1
ATOM 1453 O O . PHE A 1 194 ? 15.469 0.752 -4.328 1 97.19 194 PHE A O 1
ATOM 1460 N N . SER A 1 195 ? 15.742 0.243 -2.152 1 94.19 195 SER A N 1
ATOM 1461 C CA . SER A 1 195 ? 15.484 -1.18 -2.344 1 94.19 195 SER A CA 1
ATOM 1462 C C . SER A 1 195 ? 14.031 -1.431 -2.721 1 94.19 195 SER A C 1
ATOM 1464 O O . SER A 1 195 ? 13.727 -2.367 -3.463 1 94.19 195 SER A O 1
ATOM 1466 N N . THR A 1 196 ? 13.219 -0.579 -2.109 1 94.44 196 THR A N 1
ATOM 1467 C CA . THR A 1 196 ? 11.781 -0.714 -2.342 1 94.44 196 THR A CA 1
ATOM 1468 C C . THR A 1 196 ? 11.109 0.654 -2.369 1 94.44 196 THR A C 1
ATOM 1470 O O . THR A 1 196 ? 11.461 1.542 -1.589 1 94.44 196 THR A O 1
ATOM 1473 N N . LEU A 1 197 ? 10.234 0.834 -3.34 1 97.31 197 LEU A N 1
ATOM 1474 C CA . LEU A 1 197 ? 9.398 2.029 -3.41 1 97.31 197 LEU A CA 1
ATOM 1475 C C . LEU A 1 197 ? 7.918 1.66 -3.393 1 97.31 197 LEU A C 1
ATOM 1477 O O . LEU A 1 197 ? 7.461 0.861 -4.211 1 97.31 197 LEU A O 1
ATOM 1481 N N . ARG A 1 198 ? 7.207 2.172 -2.391 1 98.06 198 ARG A N 1
ATOM 1482 C CA . ARG A 1 198 ? 5.789 1.86 -2.217 1 98.06 198 ARG A CA 1
ATOM 1483 C C . ARG A 1 198 ? 4.93 3.109 -2.379 1 98.06 198 ARG A C 1
ATOM 1485 O O . ARG A 1 198 ? 5.402 4.227 -2.154 1 98.06 198 ARG A O 1
ATOM 1492 N N . ARG A 1 199 ? 3.713 2.873 -2.809 1 97.69 199 ARG A N 1
ATOM 1493 C CA . ARG A 1 199 ? 2.695 3.902 -3 1 97.69 199 ARG A CA 1
ATOM 1494 C C . ARG A 1 199 ? 1.38 3.502 -2.34 1 97.69 199 ARG A C 1
ATOM 1496 O O . ARG A 1 199 ? 0.37 3.314 -3.021 1 97.69 199 ARG A O 1
ATOM 1503 N N . PRO A 1 200 ? 1.341 3.59 -1.041 1 95 200 PRO A N 1
ATOM 1504 C CA . PRO A 1 200 ? 0.13 3.098 -0.38 1 95 200 PRO A CA 1
ATOM 1505 C C . PRO A 1 200 ? -0.988 4.137 -0.344 1 95 200 PRO A C 1
ATOM 1507 O O . PRO A 1 200 ? -2.154 3.789 -0.148 1 95 200 PRO A O 1
ATOM 1510 N N . GLY A 1 201 ? -0.675 5.535 -0.358 1 92.88 201 GLY A N 1
ATOM 1511 C CA . GLY A 1 201 ? -1.779 6.465 -0.528 1 92.88 201 GLY A CA 1
ATOM 1512 C C . GLY A 1 201 ? -1.812 7.551 0.53 1 92.88 201 GLY A C 1
ATOM 1513 O O . GLY A 1 201 ? -1.3 8.648 0.314 1 92.88 201 GLY A O 1
ATOM 1514 N N . SER A 1 202 ? -2.141 7.297 1.787 1 96.81 202 SER A N 1
ATOM 1515 C CA . SER A 1 202 ? -2.371 8.242 2.873 1 96.81 202 SER A CA 1
ATOM 1516 C C . SER A 1 202 ? -1.069 8.906 3.314 1 96.81 202 SER A C 1
ATOM 1518 O O . SER A 1 202 ? -0.119 8.219 3.701 1 96.81 202 SER A O 1
ATOM 1520 N N . ALA A 1 203 ? -1.082 10.219 3.271 1 97.94 203 ALA A N 1
ATOM 1521 C CA . ALA A 1 203 ? 0.103 10.961 3.695 1 97.94 203 ALA A CA 1
ATOM 1522 C C . ALA A 1 203 ? 0.312 10.852 5.203 1 97.94 203 ALA A C 1
ATOM 1524 O O . ALA A 1 203 ? 1.436 10.633 5.664 1 97.94 203 ALA A O 1
ATOM 1525 N N . ALA A 1 204 ? -0.781 10.969 5.949 1 98.69 204 ALA A N 1
ATOM 1526 C CA . ALA A 1 204 ? -0.689 10.906 7.402 1 98.69 204 ALA A CA 1
ATOM 1527 C C . ALA A 1 204 ? -0.151 9.555 7.859 1 98.69 204 ALA A C 1
ATOM 1529 O O . ALA A 1 204 ? 0.804 9.492 8.641 1 98.69 204 ALA A O 1
ATOM 1530 N N . LEU A 1 205 ? -0.709 8.523 7.336 1 98.38 205 LEU A N 1
ATOM 1531 C CA . LEU A 1 205 ? -0.278 7.184 7.723 1 98.38 205 LEU A CA 1
ATOM 1532 C C . LEU A 1 205 ? 1.15 6.914 7.258 1 98.38 205 LEU A C 1
ATOM 1534 O O . LEU A 1 205 ? 1.911 6.227 7.941 1 98.38 205 LEU A O 1
ATOM 1538 N N . THR A 1 206 ? 1.477 7.41 6.117 1 98.5 206 THR A N 1
ATOM 1539 C CA . THR A 1 206 ? 2.84 7.293 5.609 1 98.5 206 THR A CA 1
ATOM 1540 C C . THR A 1 206 ? 3.838 7.871 6.609 1 98.5 206 THR A C 1
ATOM 1542 O O . THR A 1 206 ? 4.816 7.215 6.969 1 98.5 206 THR A O 1
ATOM 1545 N N . LEU A 1 207 ? 3.559 9.055 7.082 1 98.81 207 LEU A N 1
ATOM 1546 C CA . LEU A 1 207 ? 4.461 9.695 8.023 1 98.81 207 LEU A CA 1
ATOM 1547 C C . LEU A 1 207 ? 4.52 8.93 9.336 1 98.81 207 LEU A C 1
ATOM 1549 O O . LEU A 1 207 ? 5.574 8.836 9.969 1 98.81 207 LEU A O 1
ATOM 1553 N N . CYS A 1 208 ? 3.391 8.367 9.758 1 98.62 208 CYS A N 1
ATOM 1554 C CA . CYS A 1 208 ? 3.373 7.559 10.969 1 98.62 208 CYS A CA 1
ATOM 1555 C C . CYS A 1 208 ? 4.176 6.277 10.781 1 98.62 208 CYS A C 1
ATOM 1557 O O . CYS A 1 208 ? 4.812 5.793 11.719 1 98.62 208 CYS A O 1
ATOM 1559 N N . HIS A 1 209 ? 4.125 5.688 9.594 1 97.75 209 HIS A N 1
ATOM 1560 C CA . HIS A 1 209 ? 4.934 4.508 9.305 1 97.75 209 HIS A CA 1
ATOM 1561 C C . HIS A 1 209 ? 6.426 4.824 9.391 1 97.75 209 HIS A C 1
ATOM 1563 O O . HIS A 1 209 ? 7.211 4.008 9.875 1 97.75 209 HIS A O 1
ATOM 1569 N N . VAL A 1 210 ? 6.781 5.973 8.922 1 98 210 VAL A N 1
ATOM 1570 C CA . VAL A 1 210 ? 8.164 6.41 9.055 1 98 210 VAL A CA 1
ATOM 1571 C C . VAL A 1 210 ? 8.508 6.609 10.531 1 98 210 VAL A C 1
ATOM 1573 O O . VAL A 1 210 ? 9.57 6.18 10.992 1 98 210 VAL A O 1
ATOM 1576 N N . ALA A 1 211 ? 7.598 7.238 11.25 1 98.12 211 ALA A N 1
ATOM 1577 C CA . ALA A 1 211 ? 7.809 7.5 12.672 1 98.12 211 ALA A CA 1
ATOM 1578 C C . ALA A 1 211 ? 8.055 6.203 13.438 1 98.12 211 ALA A C 1
ATOM 1580 O O . ALA A 1 211 ? 8.891 6.16 14.344 1 98.12 211 ALA A O 1
ATOM 1581 N N . ALA A 1 212 ? 7.367 5.164 13.055 1 96.44 212 ALA A N 1
ATOM 1582 C CA . ALA A 1 212 ? 7.453 3.879 13.742 1 96.44 212 ALA A CA 1
ATOM 1583 C C . ALA A 1 212 ? 8.648 3.068 13.25 1 96.44 212 ALA A C 1
ATOM 1585 O O . ALA A 1 212 ? 9 2.047 13.844 1 96.44 212 ALA A O 1
ATOM 1586 N N . GLY A 1 213 ? 9.195 3.488 12.141 1 95.19 213 GLY A N 1
ATOM 1587 C CA . GLY A 1 213 ? 10.273 2.73 11.531 1 95.19 213 GLY A CA 1
ATOM 1588 C C . GLY A 1 213 ? 9.789 1.583 10.664 1 95.19 213 GLY A C 1
ATOM 1589 O O . GLY A 1 213 ? 10.555 0.669 10.352 1 95.19 213 GLY A O 1
ATOM 1590 N N . TRP A 1 214 ? 8.539 1.589 10.359 1 94.56 214 TRP A N 1
ATOM 1591 C CA . TRP A 1 214 ? 7.977 0.567 9.484 1 94.56 214 TRP A CA 1
ATOM 1592 C C . TRP A 1 214 ? 8.305 0.854 8.023 1 94.56 214 TRP A C 1
ATOM 1594 O O . TRP A 1 214 ? 8.203 -0.031 7.172 1 94.56 214 TRP A O 1
ATOM 1604 N N . THR A 1 215 ? 8.656 2.033 7.711 1 95.25 215 THR A N 1
ATOM 1605 C CA . THR A 1 215 ? 9.273 2.518 6.484 1 95.25 215 THR A CA 1
ATOM 1606 C C . THR A 1 215 ? 10.391 3.506 6.797 1 95.25 215 THR A C 1
ATOM 1608 O O . THR A 1 215 ? 10.359 4.184 7.824 1 95.25 215 THR A O 1
ATOM 1611 N N . ASP A 1 216 ? 11.336 3.553 5.906 1 96.69 216 ASP A N 1
ATOM 1612 C CA . ASP A 1 216 ? 12.539 4.309 6.23 1 96.69 216 ASP A CA 1
ATOM 1613 C C . ASP A 1 216 ? 12.367 5.785 5.887 1 96.69 216 ASP A C 1
ATOM 1615 O O . ASP A 1 216 ? 12.883 6.656 6.598 1 96.69 216 ASP A O 1
ATOM 1619 N N . ALA A 1 217 ? 11.664 6.059 4.816 1 98.44 217 ALA A N 1
ATOM 1620 C CA . ALA A 1 217 ? 11.578 7.43 4.328 1 98.44 217 ALA A CA 1
ATOM 1621 C C . ALA A 1 217 ? 10.297 7.645 3.521 1 98.44 217 ALA A C 1
ATOM 1623 O O . ALA A 1 217 ? 9.656 6.684 3.09 1 98.44 217 ALA A O 1
ATOM 1624 N N . ALA A 1 218 ? 9.938 8.898 3.379 1 98.75 218 ALA A N 1
ATOM 1625 C CA . ALA A 1 218 ? 8.812 9.312 2.547 1 98.75 218 ALA A CA 1
ATOM 1626 C C . ALA A 1 218 ? 9.07 10.68 1.91 1 98.75 218 ALA A C 1
ATOM 1628 O O . ALA A 1 218 ? 9.82 11.492 2.455 1 98.75 218 ALA A O 1
ATOM 1629 N N . VAL A 1 219 ? 8.461 10.883 0.774 1 98.88 219 VAL A N 1
ATOM 1630 C CA . VAL A 1 219 ? 8.516 12.18 0.113 1 98.88 219 VAL A CA 1
ATOM 1631 C C . VAL A 1 219 ? 7.184 12.469 -0.576 1 98.88 219 VAL A C 1
ATOM 1633 O O . VAL A 1 219 ? 6.543 11.555 -1.108 1 98.88 219 VAL A O 1
ATOM 1636 N N . GLY A 1 220 ? 6.719 13.633 -0.487 1 98.56 220 GLY A N 1
ATOM 1637 C CA . GLY A 1 220 ? 5.496 14.086 -1.132 1 98.56 220 GLY A CA 1
ATOM 1638 C C . GLY A 1 220 ? 5.598 15.492 -1.69 1 98.56 220 GLY A C 1
ATOM 1639 O O . GLY A 1 220 ? 6.297 16.328 -1.129 1 98.56 220 GLY A O 1
ATOM 1640 N N . PHE A 1 221 ? 4.848 15.789 -2.756 1 98.5 221 PHE A N 1
ATOM 1641 C CA . PHE A 1 221 ? 4.945 17.094 -3.406 1 98.5 221 PHE A CA 1
ATOM 1642 C C . PHE A 1 221 ? 3.561 17.688 -3.619 1 98.5 221 PHE A C 1
ATOM 1644 O O . PHE A 1 221 ? 3.383 18.562 -4.477 1 98.5 221 PHE A O 1
ATOM 1651 N N . GLY A 1 222 ? 2.561 17.266 -2.887 1 96.62 222 GLY A N 1
ATOM 1652 C CA . GLY A 1 222 ? 1.196 17.75 -2.994 1 96.62 222 GLY A CA 1
ATOM 1653 C C . GLY A 1 222 ? 0.328 17.375 -1.812 1 96.62 222 GLY A C 1
ATOM 1654 O O . GLY A 1 222 ? -0.638 16.625 -1.964 1 96.62 222 GLY A O 1
ATOM 1655 N N . VAL A 1 223 ? 0.616 17.938 -0.645 1 96.62 223 VAL A N 1
ATOM 1656 C CA . VAL A 1 223 ? -0.172 17.641 0.55 1 96.62 223 VAL A CA 1
ATOM 1657 C C . VAL A 1 223 ? -0.789 18.938 1.085 1 96.62 223 VAL A C 1
ATOM 1659 O O . VAL A 1 223 ? -0.266 20.031 0.846 1 96.62 223 VAL A O 1
ATOM 1662 N N . ASN A 1 224 ? -1.918 18.797 1.758 1 96.31 224 ASN A N 1
ATOM 1663 C CA . ASN A 1 224 ? -2.541 19.891 2.488 1 96.31 224 ASN A CA 1
ATOM 1664 C C . ASN A 1 224 ? -2.174 19.859 3.971 1 96.31 224 ASN A C 1
ATOM 1666 O O . ASN A 1 224 ? -1.664 18.859 4.465 1 96.31 224 ASN A O 1
ATOM 1670 N N . ALA A 1 225 ? -2.439 20.922 4.621 1 97.06 225 ALA A N 1
ATOM 1671 C CA . ALA A 1 225 ? -2.076 21.047 6.031 1 97.06 225 ALA A CA 1
ATOM 1672 C C . ALA A 1 225 ? -2.762 19.969 6.871 1 97.06 225 ALA A C 1
ATOM 1674 O O . ALA A 1 225 ? -2.146 19.391 7.766 1 97.06 225 ALA A O 1
ATOM 1675 N N . TRP A 1 226 ? -4.016 19.641 6.562 1 96.81 226 TRP A N 1
ATOM 1676 C CA . TRP A 1 226 ? -4.77 18.688 7.359 1 96.81 226 TRP A CA 1
ATOM 1677 C C . TRP A 1 226 ? -4.281 17.266 7.105 1 96.81 226 TRP A C 1
ATOM 1679 O O . TRP A 1 226 ? -4.555 16.359 7.895 1 96.81 226 TRP A O 1
ATOM 1689 N N . ASP A 1 227 ? -3.498 17.062 6.066 1 96.69 227 ASP A N 1
ATOM 1690 C CA . ASP A 1 227 ? -2.955 15.75 5.738 1 96.69 227 ASP A CA 1
ATOM 1691 C C . ASP A 1 227 ? -1.761 15.406 6.625 1 96.69 227 ASP A C 1
ATOM 1693 O O . ASP A 1 227 ? -1.479 14.234 6.871 1 96.69 227 ASP A O 1
ATOM 1697 N N . VAL A 1 228 ? -1.022 16.484 7.105 1 98.5 228 VAL A N 1
ATOM 1698 C CA . VAL A 1 228 ? 0.309 16.141 7.602 1 98.5 228 VAL A CA 1
ATOM 1699 C C . VAL A 1 228 ? 0.483 16.672 9.023 1 98.5 228 VAL A C 1
ATOM 1701 O O . VAL A 1 228 ? 1.378 16.25 9.75 1 98.5 228 VAL A O 1
ATOM 1704 N N . THR A 1 229 ? -0.341 17.625 9.492 1 98.69 229 THR A N 1
ATOM 1705 C CA . THR A 1 229 ? -0.098 18.344 10.742 1 98.69 229 THR A CA 1
ATOM 1706 C C . THR A 1 229 ? 0.055 17.359 11.906 1 98.69 229 THR A C 1
ATOM 1708 O O . THR A 1 229 ? 1.071 17.375 12.602 1 98.69 229 THR A O 1
ATOM 1711 N N . ALA A 1 230 ? -0.91 16.5 12.07 1 98.88 230 ALA A N 1
ATOM 1712 C CA . ALA A 1 230 ? -0.863 15.523 13.156 1 98.88 230 ALA A CA 1
ATOM 1713 C C . ALA A 1 230 ? 0.377 14.641 13.055 1 98.88 230 ALA A C 1
ATOM 1715 O O . ALA A 1 230 ? 1.096 14.445 14.039 1 98.88 230 ALA A O 1
ATOM 1716 N N . ALA A 1 231 ? 0.655 14.195 11.883 1 98.94 231 ALA A N 1
ATOM 1717 C CA . ALA A 1 231 ? 1.702 13.203 11.664 1 98.94 231 ALA A CA 1
ATOM 1718 C C . ALA A 1 231 ? 3.088 13.836 11.773 1 98.94 231 ALA A C 1
ATOM 1720 O O . ALA A 1 231 ? 4.062 13.148 12.102 1 98.94 231 ALA A O 1
ATOM 1721 N N . ILE A 1 232 ? 3.203 15.133 11.484 1 98.88 232 ILE A N 1
ATOM 1722 C CA . ILE A 1 232 ? 4.469 15.844 11.664 1 98.88 232 ILE A CA 1
ATOM 1723 C C . ILE A 1 232 ? 4.914 15.727 13.125 1 98.88 232 ILE A C 1
ATOM 1725 O O . ILE A 1 232 ? 6.07 15.398 13.398 1 98.88 232 ILE A O 1
ATOM 1729 N N . LEU A 1 233 ? 3.996 16.016 14.047 1 98.88 233 LEU A N 1
ATOM 1730 C CA . LEU A 1 233 ? 4.363 15.953 15.461 1 98.88 233 LEU A CA 1
ATOM 1731 C C . LEU A 1 233 ? 4.703 14.523 15.867 1 98.88 233 LEU A C 1
ATOM 1733 O O . LEU A 1 233 ? 5.66 14.297 16.609 1 98.88 233 LEU A O 1
ATOM 1737 N N . VAL A 1 234 ? 3.928 13.562 15.352 1 98.88 234 VAL A N 1
ATOM 1738 C CA . VAL A 1 234 ? 4.203 12.156 15.633 1 98.88 234 VAL A CA 1
ATOM 1739 C C . VAL A 1 234 ? 5.621 11.805 15.188 1 98.88 234 VAL A C 1
ATOM 1741 O O . VAL A 1 234 ? 6.391 11.211 15.953 1 98.88 234 VAL A O 1
ATOM 1744 N N . LEU A 1 235 ? 5.984 12.188 14.023 1 98.75 235 LEU A N 1
ATOM 1745 C CA . LEU A 1 235 ? 7.297 11.891 13.469 1 98.75 235 LEU A CA 1
ATOM 1746 C C . LEU A 1 235 ? 8.398 12.555 14.297 1 98.75 235 LEU A C 1
ATOM 1748 O O . LEU A 1 235 ? 9.375 11.898 14.664 1 98.75 235 LEU A O 1
ATOM 1752 N N . ARG A 1 236 ? 8.227 13.812 14.641 1 98.44 236 ARG A N 1
ATOM 1753 C CA . ARG A 1 236 ? 9.25 14.562 15.367 1 98.44 236 ARG A CA 1
ATOM 1754 C C . ARG A 1 236 ? 9.453 13.984 16.766 1 98.44 236 ARG A C 1
ATOM 1756 O O . ARG A 1 236 ? 10.586 13.797 17.203 1 98.44 236 ARG A O 1
ATOM 1763 N N . GLN A 1 237 ? 8.328 13.719 17.438 1 98.44 237 GLN A N 1
ATOM 1764 C CA . GLN A 1 237 ? 8.414 13.18 18.797 1 98.44 237 GLN A CA 1
ATOM 1765 C C . GLN A 1 237 ? 9.039 11.789 18.797 1 98.44 237 GLN A C 1
ATOM 1767 O O . GLN A 1 237 ? 9.602 11.352 19.797 1 98.44 237 GLN A O 1
ATOM 1772 N N . ALA A 1 238 ? 8.969 11.117 17.688 1 98 238 ALA A N 1
ATOM 1773 C CA . ALA A 1 238 ? 9.594 9.805 17.547 1 98 238 ALA A CA 1
ATOM 1774 C C . ALA A 1 238 ? 11.078 9.945 17.203 1 98 238 ALA A C 1
ATOM 1776 O O . ALA A 1 238 ? 11.781 8.938 17.078 1 98 238 ALA A O 1
ATOM 1777 N N . GLY A 1 239 ? 11.555 11.148 17.016 1 97.44 239 GLY A N 1
ATOM 1778 C CA . GLY A 1 239 ? 12.961 11.383 16.719 1 97.44 239 GLY A CA 1
ATOM 1779 C C . GLY A 1 239 ? 13.234 11.477 15.227 1 97.44 239 GLY A C 1
ATOM 1780 O O . GLY A 1 239 ? 14.383 11.633 14.805 1 97.44 239 GLY A O 1
ATOM 1781 N N . GLY A 1 240 ? 12.156 11.414 14.461 1 97.81 240 GLY A N 1
ATOM 1782 C CA . GLY A 1 240 ? 12.312 11.523 13.023 1 97.81 240 GLY A CA 1
ATOM 1783 C C . GLY A 1 240 ? 12.477 12.961 12.547 1 97.81 240 GLY A C 1
ATOM 1784 O O . GLY A 1 240 ? 12.469 13.891 13.359 1 97.81 240 GLY A O 1
ATOM 1785 N N . HIS A 1 241 ? 12.703 13.07 11.227 1 97.69 241 HIS A N 1
ATOM 1786 C CA . HIS A 1 241 ? 12.93 14.375 10.617 1 97.69 241 HIS A CA 1
ATOM 1787 C C . HIS A 1 241 ? 11.883 14.68 9.555 1 97.69 241 HIS A C 1
ATOM 1789 O O . HIS A 1 241 ? 11.523 13.805 8.766 1 97.69 241 HIS A O 1
ATOM 1795 N N . TYR A 1 242 ? 11.352 15.844 9.625 1 98.5 242 TYR A N 1
ATOM 1796 C CA . TYR A 1 242 ? 10.43 16.391 8.633 1 98.5 242 TYR A CA 1
ATOM 1797 C C . TYR A 1 242 ? 11 17.656 8 1 98.5 242 TYR A C 1
ATOM 1799 O O . TYR A 1 242 ? 11.227 18.656 8.695 1 98.5 242 TYR A O 1
ATOM 1807 N N . ARG A 1 243 ? 11.211 17.625 6.73 1 98.38 243 ARG A N 1
ATOM 1808 C CA . ARG A 1 243 ? 11.68 18.797 5.992 1 98.38 243 ARG A CA 1
ATOM 1809 C C . ARG A 1 243 ? 10.609 19.312 5.039 1 98.38 243 ARG A C 1
ATOM 1811 O O . ARG A 1 243 ? 10.289 18.656 4.043 1 98.38 243 ARG A O 1
ATOM 1818 N N . PRO A 1 244 ? 10.109 20.469 5.324 1 98.5 244 PRO A N 1
ATOM 1819 C CA . PRO A 1 244 ? 9.086 21.031 4.441 1 98.5 244 PRO A CA 1
ATOM 1820 C C . PRO A 1 244 ? 9.672 21.562 3.133 1 98.5 244 PRO A C 1
ATOM 1822 O O . PRO A 1 244 ? 10.82 22 3.096 1 98.5 244 PRO A O 1
ATOM 1825 N N . LEU A 1 245 ? 8.922 21.484 2.07 1 98.69 245 LEU A N 1
ATOM 1826 C CA . LEU A 1 245 ? 9.227 22.078 0.771 1 98.69 245 LEU A CA 1
ATOM 1827 C C . LEU A 1 245 ? 8.109 23.016 0.331 1 98.69 245 LEU A C 1
ATOM 1829 O O . LEU A 1 245 ? 6.949 22.625 0.252 1 98.69 245 LEU A O 1
ATOM 1833 N N . THR A 1 246 ? 8.367 24.219 0.005 1 98.31 246 THR A N 1
ATOM 1834 C CA . THR A 1 246 ? 7.355 25.203 -0.361 1 98.31 246 THR A CA 1
ATOM 1835 C C . THR A 1 246 ? 6.848 24.953 -1.779 1 98.31 246 THR A C 1
ATOM 1837 O O . THR A 1 246 ? 5.715 25.312 -2.109 1 98.31 246 THR A O 1
ATOM 1840 N N . LEU A 1 247 ? 7.723 24.438 -2.641 1 98.12 247 LEU A N 1
ATOM 1841 C CA . LEU A 1 247 ? 7.426 24.172 -4.043 1 98.12 247 LEU A CA 1
ATOM 1842 C C . LEU A 1 247 ? 6.977 25.438 -4.758 1 98.12 247 LEU A C 1
ATOM 1844 O O . LEU A 1 247 ? 6.254 25.375 -5.754 1 98.12 247 LEU A O 1
ATOM 1848 N N . GLY A 1 248 ? 7.277 26.578 -4.176 1 97 248 GLY A N 1
ATOM 1849 C CA . GLY A 1 248 ? 6.918 27.875 -4.75 1 97 248 GLY A CA 1
ATOM 1850 C C . GLY A 1 248 ? 5.465 28.25 -4.52 1 97 248 GLY A C 1
ATOM 1851 O O . GLY A 1 248 ? 4.973 29.219 -5.09 1 97 248 GLY A O 1
ATOM 1852 N N . LYS A 1 249 ? 4.758 27.547 -3.725 1 96.81 249 LYS A N 1
ATOM 1853 C CA . LYS A 1 249 ? 3.322 27.766 -3.564 1 96.81 249 LYS A CA 1
ATOM 1854 C C . LYS A 1 249 ? 3.023 28.578 -2.309 1 96.81 249 LYS A C 1
ATOM 1856 O O . LYS A 1 249 ? 1.919 29.094 -2.152 1 96.81 249 LYS A O 1
ATOM 1861 N N . VAL A 1 250 ? 3.959 28.594 -1.351 1 96.81 250 VAL A N 1
ATOM 1862 C CA . VAL A 1 250 ? 3.867 29.391 -0.136 1 96.81 250 VAL A CA 1
ATOM 1863 C C . VAL A 1 250 ? 5.184 30.125 0.1 1 96.81 250 VAL A C 1
ATOM 1865 O O . VAL A 1 250 ? 6.227 29.719 -0.419 1 96.81 250 VAL A O 1
ATOM 1868 N N . PRO A 1 251 ? 5.168 31.188 0.827 1 95.19 251 PRO A N 1
ATOM 1869 C CA . PRO A 1 251 ? 6.398 31.938 1.068 1 95.19 251 PRO A CA 1
ATOM 1870 C C . PRO A 1 251 ? 7.43 31.156 1.871 1 95.19 251 PRO A C 1
ATOM 1872 O O . PRO A 1 251 ? 7.066 30.266 2.652 1 95.19 251 PRO A O 1
ATOM 1875 N N . ASP A 1 252 ? 8.656 31.484 1.594 1 92.75 252 ASP A N 1
ATOM 1876 C CA . ASP A 1 252 ? 9.711 30.922 2.43 1 92.75 252 ASP A CA 1
ATOM 1877 C C . ASP A 1 252 ? 9.477 31.25 3.904 1 92.75 252 ASP A C 1
ATOM 1879 O O . ASP A 1 252 ? 9.047 32.344 4.242 1 92.75 252 ASP A O 1
ATOM 1883 N N . GLY A 1 253 ? 9.703 30.312 4.715 1 92.69 253 GLY A N 1
ATOM 1884 C CA . GLY A 1 253 ? 9.531 30.531 6.141 1 92.69 253 GLY A CA 1
ATOM 1885 C C . GLY A 1 253 ? 8.148 30.172 6.637 1 92.69 253 GLY A C 1
ATOM 1886 O O . GLY A 1 253 ? 7.867 30.25 7.836 1 92.69 253 GLY A O 1
ATOM 1887 N N . SER A 1 254 ? 7.293 29.781 5.695 1 95.56 254 SER A N 1
ATOM 1888 C CA . SER A 1 254 ? 5.977 29.312 6.113 1 95.56 254 SER A CA 1
ATOM 1889 C C . SER A 1 254 ? 6.086 28.156 7.102 1 95.56 254 SER A C 1
ATOM 1891 O O . SER A 1 254 ? 7.078 27.438 7.102 1 95.56 254 SER A O 1
ATOM 1893 N N . ALA A 1 255 ? 5.023 28.078 7.941 1 96.19 255 ALA A N 1
ATOM 1894 C CA . ALA A 1 255 ? 4.984 26.953 8.875 1 96.19 255 ALA A CA 1
ATOM 1895 C C . ALA A 1 255 ? 5.094 25.625 8.141 1 96.19 255 ALA A C 1
ATOM 1897 O O . ALA A 1 255 ? 4.578 25.484 7.031 1 96.19 255 ALA A O 1
ATOM 1898 N N . ASP A 1 256 ? 5.734 24.641 8.734 1 97.44 256 ASP A N 1
ATOM 1899 C CA . ASP A 1 256 ? 6.035 23.359 8.109 1 97.44 256 ASP A CA 1
ATOM 1900 C C . ASP A 1 256 ? 4.77 22.703 7.543 1 97.44 256 ASP A C 1
ATOM 1902 O O . ASP A 1 256 ? 4.77 22.219 6.41 1 97.44 256 ASP A O 1
ATOM 1906 N N . GLN A 1 257 ? 3.689 22.734 8.32 1 96.62 257 GLN A N 1
ATOM 1907 C CA . GLN A 1 257 ? 2.475 22.031 7.938 1 96.62 257 GLN A CA 1
ATOM 1908 C C . GLN A 1 257 ? 1.759 22.734 6.789 1 96.62 257 GLN A C 1
ATOM 1910 O O . GLN A 1 257 ? 0.851 22.156 6.176 1 96.62 257 GLN A O 1
ATOM 1915 N N . LEU A 1 258 ? 2.125 23.984 6.527 1 96.69 258 LEU A N 1
ATOM 1916 C CA . LEU A 1 258 ? 1.494 24.734 5.438 1 96.69 258 LEU A CA 1
ATOM 1917 C C . LEU A 1 258 ? 2.219 24.484 4.121 1 96.69 258 LEU A C 1
ATOM 1919 O O . LEU A 1 258 ? 1.712 24.828 3.051 1 96.69 258 LEU A O 1
ATOM 1923 N N . CYS A 1 259 ? 3.424 23.953 4.152 1 98 259 CYS A N 1
ATOM 1924 C CA . CYS A 1 259 ? 4.184 23.641 2.945 1 98 259 CYS A CA 1
ATOM 1925 C C . CYS A 1 259 ? 3.598 22.438 2.227 1 98 259 CYS A C 1
ATOM 1927 O O . CYS A 1 259 ? 3.355 21.391 2.846 1 98 259 CYS A O 1
ATOM 1929 N N . PRO A 1 260 ? 3.441 22.438 0.935 1 97.94 260 PRO A N 1
ATOM 1930 C CA . PRO A 1 260 ? 2.766 21.375 0.2 1 97.94 260 PRO A CA 1
ATOM 1931 C C . PRO A 1 260 ? 3.689 20.188 -0.113 1 97.94 260 PRO A C 1
ATOM 1933 O O . PRO A 1 260 ? 3.242 19.188 -0.659 1 97.94 260 PRO A O 1
ATOM 1936 N N . GLY A 1 261 ? 4.977 20.312 0.118 1 98.62 261 GLY A N 1
ATOM 1937 C CA . GLY A 1 261 ? 5.922 19.234 -0.076 1 98.62 261 GLY A CA 1
ATOM 1938 C C . GLY A 1 261 ? 6.703 18.891 1.178 1 98.62 261 GLY A C 1
ATOM 1939 O O . GLY A 1 261 ? 6.73 19.672 2.131 1 98.62 261 GLY A O 1
ATOM 1940 N N . TYR A 1 262 ? 7.305 17.703 1.185 1 98.81 262 TYR A N 1
ATOM 1941 C CA . TYR A 1 262 ? 8.109 17.328 2.34 1 98.81 262 TYR A CA 1
ATOM 1942 C C . TYR A 1 262 ? 9.055 16.188 1.988 1 98.81 262 TYR A C 1
ATOM 1944 O O . TYR A 1 262 ? 8.836 15.469 1.013 1 98.81 262 TYR A O 1
ATOM 1952 N N . VAL A 1 263 ? 10.117 16.078 2.664 1 98.81 263 VAL A N 1
ATOM 1953 C CA . VAL A 1 263 ? 10.945 14.883 2.836 1 98.81 263 VAL A CA 1
ATOM 1954 C C . VAL A 1 263 ? 10.938 14.461 4.301 1 98.81 263 VAL A C 1
ATOM 1956 O O . VAL A 1 263 ? 11.117 15.281 5.199 1 98.81 263 VAL A O 1
ATOM 1959 N N . ALA A 1 264 ? 10.641 13.219 4.547 1 98.75 264 ALA A N 1
ATOM 1960 C CA . ALA A 1 264 ? 10.602 12.695 5.91 1 98.75 264 ALA A CA 1
ATOM 1961 C C . ALA A 1 264 ? 11.43 11.422 6.039 1 98.75 264 ALA A C 1
ATOM 1963 O O . ALA A 1 264 ? 11.461 10.602 5.117 1 98.75 264 ALA A O 1
ATOM 1964 N N . HIS A 1 265 ? 12.109 11.25 7.113 1 98 265 HIS A N 1
ATOM 1965 C CA . HIS A 1 265 ? 12.82 10.008 7.379 1 98 265 HIS A CA 1
ATOM 1966 C C . HIS A 1 265 ? 12.945 9.758 8.883 1 98 265 HIS A C 1
ATOM 1968 O O . HIS A 1 265 ? 12.695 10.656 9.688 1 98 265 HIS A O 1
ATOM 1974 N N . GLY A 1 266 ? 13.211 8.492 9.25 1 95.19 266 GLY A N 1
ATOM 1975 C CA . GLY A 1 266 ? 13.398 8.109 10.641 1 95.19 266 GLY A CA 1
ATOM 1976 C C . GLY A 1 266 ? 14.641 8.719 11.266 1 95.19 266 GLY A C 1
ATOM 1977 O O . GLY A 1 266 ? 15.383 9.453 10.602 1 95.19 266 GLY A O 1
ATOM 1978 N N . PRO A 1 267 ? 14.812 8.445 12.555 1 92.94 267 PRO A N 1
ATOM 1979 C CA . PRO A 1 267 ? 15.93 9.062 13.273 1 92.94 267 PRO A CA 1
ATOM 1980 C C . PRO A 1 267 ? 17.281 8.656 12.711 1 92.94 267 PRO A C 1
ATOM 1982 O O . PRO A 1 267 ? 17.5 7.488 12.375 1 92.94 267 PRO A O 1
ATOM 1985 N N . GLY A 1 268 ? 18.125 9.688 12.547 1 88.81 268 GLY A N 1
ATOM 1986 C CA . GLY A 1 268 ? 19.531 9.469 12.258 1 88.81 268 GLY A CA 1
ATOM 1987 C C . GLY A 1 268 ? 19.797 9.07 10.82 1 88.81 268 GLY A C 1
ATOM 1988 O O . GLY A 1 268 ? 20.922 8.703 10.461 1 88.81 268 GLY A O 1
ATOM 1989 N N . ALA A 1 269 ? 18.828 9.102 9.961 1 91.44 269 ALA A N 1
ATOM 1990 C CA . ALA A 1 269 ? 19 8.625 8.594 1 91.44 269 ALA A CA 1
ATOM 1991 C C . ALA A 1 269 ? 19.438 9.758 7.668 1 91.44 269 ALA A C 1
ATOM 1993 O O . ALA A 1 269 ? 19.172 10.93 7.949 1 91.44 269 ALA A O 1
ATOM 1994 N N . THR A 1 270 ? 20.188 9.398 6.645 1 93.69 270 THR A N 1
ATOM 1995 C CA . THR A 1 270 ? 20.562 10.281 5.551 1 93.69 270 THR A CA 1
ATOM 1996 C C . THR A 1 270 ? 20.297 9.617 4.203 1 93.69 270 THR A C 1
ATOM 1998 O O . THR A 1 270 ? 20.734 8.492 3.969 1 93.69 270 THR A O 1
ATOM 2001 N N . TYR A 1 271 ? 19.609 10.312 3.383 1 97.94 271 TYR A N 1
ATOM 2002 C CA . TYR A 1 271 ? 19.281 9.805 2.055 1 97.94 271 TYR A CA 1
ATOM 2003 C C . TYR A 1 271 ? 19.672 10.812 0.979 1 97.94 271 TYR A C 1
ATOM 2005 O O . TYR A 1 271 ? 18.812 11.547 0.474 1 97.94 271 TYR A O 1
ATOM 2013 N N . PRO A 1 272 ? 20.969 10.758 0.547 1 98.19 272 PRO A N 1
ATOM 2014 C CA . PRO A 1 272 ? 21.484 11.797 -0.341 1 98.19 272 PRO A CA 1
ATOM 2015 C C . PRO A 1 272 ? 20.75 11.859 -1.674 1 98.19 272 PRO A C 1
ATOM 2017 O O . PRO A 1 272 ? 20.5 12.953 -2.195 1 98.19 272 PRO A O 1
ATOM 2020 N N . THR A 1 273 ? 20.422 10.727 -2.305 1 98.62 273 THR A N 1
ATOM 2021 C CA . THR A 1 273 ? 19.719 10.742 -3.578 1 98.62 273 THR A CA 1
ATOM 2022 C C . THR A 1 273 ? 18.312 11.328 -3.406 1 98.62 273 THR A C 1
ATOM 2024 O O . THR A 1 273 ? 17.875 12.148 -4.219 1 98.62 273 THR A O 1
ATOM 2027 N N . LEU A 1 274 ? 17.625 10.914 -2.373 1 98.75 274 LEU A N 1
ATOM 2028 C CA . LEU A 1 274 ? 16.312 11.453 -2.086 1 98.75 274 LEU A CA 1
ATOM 2029 C C . LEU A 1 274 ? 16.359 12.969 -1.931 1 98.75 274 LEU A C 1
ATOM 2031 O O . LEU A 1 274 ? 15.539 13.688 -2.508 1 98.75 274 LEU A O 1
ATOM 2035 N N . ASP A 1 275 ? 17.359 13.43 -1.185 1 98.56 275 ASP A N 1
ATOM 2036 C CA . ASP A 1 275 ? 17.516 14.859 -0.942 1 98.56 275 ASP A CA 1
ATOM 2037 C C . ASP A 1 275 ? 17.797 15.609 -2.242 1 98.56 275 ASP A C 1
ATOM 2039 O O . ASP A 1 275 ? 17.219 16.672 -2.486 1 98.56 275 ASP A O 1
ATOM 2043 N N . ARG A 1 276 ? 18.625 15.047 -3.002 1 98.69 276 ARG A N 1
ATOM 2044 C CA . ARG A 1 276 ? 18.969 15.688 -4.266 1 98.69 276 ARG A CA 1
ATOM 2045 C C . ARG A 1 276 ? 17.75 15.789 -5.18 1 98.69 276 ARG A C 1
ATOM 2047 O O . ARG A 1 276 ? 17.516 16.844 -5.777 1 98.69 276 ARG A O 1
ATOM 2054 N N . VAL A 1 277 ? 17 14.703 -5.309 1 98.81 277 VAL A N 1
ATOM 2055 C CA . VAL A 1 277 ? 15.828 14.688 -6.168 1 98.81 277 VAL A CA 1
ATOM 2056 C C . VAL A 1 277 ? 14.789 15.68 -5.652 1 98.81 277 VAL A C 1
ATOM 2058 O O . VAL A 1 277 ? 14.227 16.453 -6.426 1 98.81 277 VAL A O 1
ATOM 2061 N N . ALA A 1 278 ? 14.539 15.688 -4.359 1 98.81 278 ALA A N 1
ATOM 2062 C CA . ALA A 1 278 ? 13.562 16.594 -3.754 1 98.81 278 ALA A CA 1
ATOM 2063 C C . ALA A 1 278 ? 13.969 18.047 -3.951 1 98.81 278 ALA A C 1
ATOM 2065 O O . ALA A 1 278 ? 13.133 18.891 -4.266 1 98.81 278 ALA A O 1
ATOM 2066 N N . ASP A 1 279 ? 15.266 18.328 -3.783 1 98.56 279 ASP A N 1
ATOM 2067 C CA . ASP A 1 279 ? 15.773 19.688 -3.967 1 98.56 279 ASP A CA 1
ATOM 2068 C C . ASP A 1 279 ? 15.586 20.141 -5.41 1 98.56 279 ASP A C 1
ATOM 2070 O O . ASP A 1 279 ? 15.227 21.297 -5.652 1 98.56 279 ASP A O 1
ATOM 2074 N N . ARG A 1 280 ? 15.898 19.281 -6.281 1 98.5 280 ARG A N 1
ATOM 2075 C CA . ARG A 1 280 ? 15.766 19.609 -7.695 1 98.5 280 ARG A CA 1
ATOM 2076 C C . ARG A 1 280 ? 14.312 19.906 -8.055 1 98.5 280 ARG A C 1
ATOM 2078 O O . ARG A 1 280 ? 14.039 20.891 -8.75 1 98.5 280 ARG A O 1
ATOM 2085 N N . ILE A 1 281 ? 13.359 19.109 -7.594 1 98.62 281 ILE A N 1
ATOM 2086 C CA . ILE A 1 281 ? 11.938 19.312 -7.859 1 98.62 281 ILE A CA 1
ATOM 2087 C C . ILE A 1 281 ? 11.484 20.625 -7.242 1 98.62 281 ILE A C 1
ATOM 2089 O O . ILE A 1 281 ? 10.797 21.422 -7.895 1 98.62 281 ILE A O 1
ATOM 2093 N N . ASP A 1 282 ? 11.875 20.875 -6.031 1 98.44 282 ASP A N 1
ATOM 2094 C CA . ASP A 1 282 ? 11.5 22.109 -5.348 1 98.44 282 ASP A CA 1
ATOM 2095 C C . ASP A 1 282 ? 12.031 23.328 -6.09 1 98.44 282 ASP A C 1
ATOM 2097 O O . ASP A 1 282 ? 11.305 24.297 -6.324 1 98.44 282 ASP A O 1
ATOM 2101 N N . ALA A 1 283 ? 13.336 23.281 -6.438 1 97.88 283 ALA A N 1
ATOM 2102 C CA . ALA A 1 283 ? 13.961 24.406 -7.145 1 97.88 283 ALA A CA 1
ATOM 2103 C C . ALA A 1 283 ? 13.242 24.688 -8.461 1 97.88 283 ALA A C 1
ATOM 2105 O O . ALA A 1 283 ? 12.984 25.844 -8.789 1 97.88 283 ALA A O 1
ATOM 2106 N N . ARG A 1 284 ? 12.945 23.656 -9.227 1 97.88 284 ARG A N 1
ATOM 2107 C CA . ARG A 1 284 ? 12.281 23.797 -10.516 1 97.88 284 ARG A CA 1
ATOM 2108 C C . ARG A 1 284 ? 10.906 24.438 -10.344 1 97.88 284 ARG A C 1
ATOM 2110 O O . ARG A 1 284 ? 10.539 25.344 -11.094 1 97.88 284 ARG A O 1
ATOM 2117 N N . ARG A 1 285 ? 10.141 23.984 -9.344 1 97.62 285 ARG A N 1
ATOM 2118 C CA . ARG A 1 285 ? 8.781 24.469 -9.156 1 97.62 285 ARG A CA 1
ATOM 2119 C C . ARG A 1 285 ? 8.781 25.891 -8.586 1 97.62 285 ARG A C 1
ATOM 2121 O O . ARG A 1 285 ? 7.914 26.703 -8.922 1 97.62 285 ARG A O 1
ATOM 2128 N N . ARG A 1 286 ? 9.734 26.203 -7.789 1 96.69 286 ARG A N 1
ATOM 2129 C CA . ARG A 1 286 ? 9.891 27.562 -7.289 1 96.69 286 ARG A CA 1
ATOM 2130 C C . ARG A 1 286 ? 10.211 28.531 -8.422 1 96.69 286 ARG A C 1
ATOM 2132 O O . ARG A 1 286 ? 9.688 29.656 -8.461 1 96.69 286 ARG A O 1
ATOM 2139 N N . ALA A 1 287 ? 11.086 28.109 -9.32 1 95.62 287 ALA A N 1
ATOM 2140 C CA . ALA A 1 287 ? 11.492 28.938 -10.453 1 95.62 287 ALA A CA 1
ATOM 2141 C C . ALA A 1 287 ? 10.305 29.234 -11.367 1 95.62 287 ALA A C 1
ATOM 2143 O O . ALA A 1 287 ? 10.203 30.312 -11.938 1 95.62 287 ALA A O 1
ATOM 2144 N N . ARG A 1 288 ? 9.43 28.297 -11.539 1 91.88 288 ARG A N 1
ATOM 2145 C CA . ARG A 1 288 ? 8.266 28.453 -12.406 1 91.88 288 ARG A CA 1
ATOM 2146 C C . ARG A 1 288 ? 7.227 29.359 -11.773 1 91.88 288 ARG A C 1
ATOM 2148 O O . ARG A 1 288 ? 6.469 30.031 -12.477 1 91.88 288 ARG A O 1
ATOM 2155 N N . ALA A 1 289 ? 7.121 29.297 -10.461 1 87.88 289 ALA A N 1
ATOM 2156 C CA . ALA A 1 289 ? 6.164 30.125 -9.727 1 87.88 289 ALA A CA 1
ATOM 2157 C C . ALA A 1 289 ? 6.621 31.578 -9.68 1 87.88 289 ALA A C 1
ATOM 2159 O O . ALA A 1 289 ? 5.805 32.5 -9.492 1 87.88 289 ALA A O 1
ATOM 2160 N N . ALA A 1 290 ? 7.918 31.844 -9.766 1 77.81 290 ALA A N 1
ATOM 2161 C CA . ALA A 1 290 ? 8.477 33.188 -9.789 1 77.81 290 ALA A CA 1
ATOM 2162 C C . ALA A 1 290 ? 8.258 33.844 -11.141 1 77.81 290 ALA A C 1
ATOM 2164 O O . ALA A 1 290 ? 8.281 33.188 -12.18 1 77.81 290 ALA A O 1
ATOM 2165 N N . MET B 1 1 ? -3.346 -43.719 4.875 1 26.42 1 MET B N 1
ATOM 2166 C CA . MET B 1 1 ? -2.555 -43.719 3.646 1 26.42 1 MET B CA 1
ATOM 2167 C C . MET B 1 1 ? -3.451 -43.562 2.422 1 26.42 1 MET B C 1
ATOM 2169 O O . MET B 1 1 ? -3.795 -44.562 1.771 1 26.42 1 MET B O 1
ATOM 2173 N N . THR B 1 2 ? -4.488 -42.781 2.535 1 33.25 2 THR B N 1
ATOM 2174 C CA . THR B 1 2 ? -5.527 -42.781 1.511 1 33.25 2 THR B CA 1
ATOM 2175 C C . THR B 1 2 ? -4.953 -42.375 0.156 1 33.25 2 THR B C 1
ATOM 2177 O O . THR B 1 2 ? -4.465 -41.25 -0.005 1 33.25 2 THR B O 1
ATOM 2180 N N . ILE B 1 3 ? -4.547 -43.281 -0.65 1 35.12 3 ILE B N 1
ATOM 2181 C CA . ILE B 1 3 ? -4.113 -43.25 -2.043 1 35.12 3 ILE B CA 1
ATOM 2182 C C . ILE B 1 3 ? -5.031 -42.312 -2.842 1 35.12 3 ILE B C 1
ATOM 2184 O O . ILE B 1 3 ? -6.246 -42.531 -2.885 1 35.12 3 ILE B O 1
ATOM 2188 N N . ILE B 1 4 ? -4.66 -41.094 -2.98 1 43.84 4 ILE B N 1
ATOM 2189 C CA . ILE B 1 4 ? -5.395 -40.25 -3.914 1 43.84 4 ILE B CA 1
ATOM 2190 C C . ILE B 1 4 ? -5.496 -40.938 -5.27 1 43.84 4 ILE B C 1
ATOM 2192 O O . ILE B 1 4 ? -4.496 -41.094 -5.98 1 43.84 4 ILE B O 1
ATOM 2196 N N . ALA B 1 5 ? -6.371 -41.906 -5.496 1 43.62 5 ALA B N 1
ATOM 2197 C CA . ALA B 1 5 ? -6.711 -42.594 -6.727 1 43.62 5 ALA B CA 1
ATOM 2198 C C . ALA B 1 5 ? -6.93 -41.625 -7.879 1 43.62 5 ALA B C 1
ATOM 2200 O O . ALA B 1 5 ? -7.285 -40.469 -7.656 1 43.62 5 ALA B O 1
ATOM 2201 N N . ALA B 1 6 ? -6.508 -41.906 -9.102 1 47.94 6 ALA B N 1
ATOM 2202 C CA . ALA B 1 6 ? -6.793 -41.25 -10.375 1 47.94 6 ALA B CA 1
ATOM 2203 C C . ALA B 1 6 ? -8.211 -40.688 -10.398 1 47.94 6 ALA B C 1
ATOM 2205 O O . ALA B 1 6 ? -9.148 -41.344 -9.945 1 47.94 6 ALA B O 1
ATOM 2206 N N . VAL B 1 7 ? -8.289 -39.25 -10.352 1 54.06 7 VAL B N 1
ATOM 2207 C CA . VAL B 1 7 ? -9.562 -38.562 -10.477 1 54.06 7 VAL B CA 1
ATOM 2208 C C . VAL B 1 7 ? -10.367 -39.156 -11.633 1 54.06 7 VAL B C 1
ATOM 2210 O O . VAL B 1 7 ? -10.055 -38.906 -12.797 1 54.06 7 VAL B O 1
ATOM 2213 N N . ASP B 1 8 ? -11.141 -40.25 -11.57 1 53.62 8 ASP B N 1
ATOM 2214 C CA . ASP B 1 8 ? -11.891 -41 -12.578 1 53.62 8 ASP B CA 1
ATOM 2215 C C . ASP B 1 8 ? -13.062 -40.188 -13.109 1 53.62 8 ASP B C 1
ATOM 2217 O O . ASP B 1 8 ? -13.438 -40.281 -14.281 1 53.62 8 ASP B O 1
ATOM 2221 N N . SER B 1 9 ? -13.781 -39.406 -12.18 1 59.66 9 SER B N 1
ATOM 2222 C CA . SER B 1 9 ? -14.961 -38.656 -12.578 1 59.66 9 SER B CA 1
ATOM 2223 C C . SER B 1 9 ? -14.859 -37.188 -12.156 1 59.66 9 SER B C 1
ATOM 2225 O O . SER B 1 9 ? -14.117 -36.844 -11.227 1 59.66 9 SER B O 1
ATOM 2227 N N . PRO B 1 10 ? -15.398 -36.281 -12.93 1 65.19 10 PRO B N 1
ATOM 2228 C CA . PRO B 1 10 ? -15.461 -34.875 -12.516 1 65.19 10 PRO B CA 1
ATOM 2229 C C . PRO B 1 10 ? -15.828 -34.719 -11.039 1 65.19 10 PRO B C 1
ATOM 2231 O O . PRO B 1 10 ? -15.289 -33.844 -10.359 1 65.19 10 PRO B O 1
ATOM 2234 N N . ALA B 1 11 ? -16.641 -35.531 -10.578 1 72.88 11 ALA B N 1
ATOM 2235 C CA . ALA B 1 11 ? -17.047 -35.5 -9.172 1 72.88 11 ALA B CA 1
ATOM 2236 C C . ALA B 1 11 ? -15.867 -35.781 -8.25 1 72.88 11 ALA B C 1
ATOM 2238 O O . ALA B 1 11 ? -15.734 -35.219 -7.18 1 72.88 11 ALA B O 1
ATOM 2239 N N . ASP B 1 12 ? -14.984 -36.625 -8.695 1 75.06 12 ASP B N 1
ATOM 2240 C CA . ASP B 1 12 ? -13.805 -36.969 -7.918 1 75.06 12 ASP B CA 1
ATOM 2241 C C . ASP B 1 12 ? -12.805 -35.812 -7.867 1 75.06 12 ASP B C 1
ATOM 2243 O O . ASP B 1 12 ? -12.188 -35.562 -6.832 1 75.06 12 ASP B O 1
ATOM 2247 N N . GLY B 1 13 ? -12.852 -35.156 -8.953 1 84.62 13 GLY B N 1
ATOM 2248 C CA . GLY B 1 13 ? -11.984 -34 -9.031 1 84.62 13 GLY B CA 1
ATOM 2249 C C . GLY B 1 13 ? -12.414 -32.875 -8.109 1 84.62 13 GLY B C 1
ATOM 2250 O O . GLY B 1 13 ? -11.578 -32.25 -7.441 1 84.62 13 GLY B O 1
ATOM 2251 N N . ASP B 1 14 ? -13.734 -32.75 -8.023 1 90.88 14 ASP B N 1
ATOM 2252 C CA . ASP B 1 14 ? -14.289 -31.703 -7.172 1 90.88 14 ASP B CA 1
ATOM 2253 C C . ASP B 1 14 ? -14.062 -32 -5.695 1 90.88 14 ASP B C 1
ATOM 2255 O O . ASP B 1 14 ? -13.742 -31.125 -4.906 1 90.88 14 ASP B O 1
ATOM 2259 N N . ALA B 1 15 ? -14.25 -33.219 -5.34 1 93.31 15 ALA B N 1
ATOM 2260 C CA . ALA B 1 15 ? -14.039 -33.625 -3.955 1 93.31 15 ALA B CA 1
ATOM 2261 C C . ALA B 1 15 ? -12.578 -33.469 -3.551 1 93.31 15 ALA B C 1
ATOM 2263 O O . ALA B 1 15 ? -12.281 -33.031 -2.438 1 93.31 15 ALA B O 1
ATOM 2264 N N . LEU B 1 16 ? -11.742 -33.844 -4.465 1 94.5 16 LEU B N 1
ATOM 2265 C CA . LEU B 1 16 ? -10.312 -33.656 -4.203 1 94.5 16 LEU B CA 1
ATOM 2266 C C . LEU B 1 16 ? -9.969 -32.188 -4.039 1 94.5 16 LEU B C 1
ATOM 2268 O O . LEU B 1 16 ? -9.25 -31.812 -3.105 1 94.5 16 LEU B O 1
ATOM 2272 N N . ALA B 1 17 ? -10.5 -31.375 -4.902 1 97.88 17 ALA B N 1
ATOM 2273 C CA . ALA B 1 17 ? -10.242 -29.938 -4.855 1 97.88 17 ALA B CA 1
ATOM 2274 C C . ALA B 1 17 ? -10.688 -29.344 -3.52 1 97.88 17 ALA B C 1
ATOM 2276 O O . ALA B 1 17 ? -9.969 -28.547 -2.914 1 97.88 17 ALA B O 1
ATOM 2277 N N . ALA B 1 18 ? -11.836 -29.75 -3.072 1 97.94 18 ALA B N 1
ATOM 2278 C CA . ALA B 1 18 ? -12.375 -29.281 -1.802 1 97.94 18 ALA B CA 1
ATOM 2279 C C . ALA B 1 18 ? -11.492 -29.703 -0.635 1 97.94 18 ALA B C 1
ATOM 2281 O O . ALA B 1 18 ? -11.25 -28.922 0.288 1 97.94 18 ALA B O 1
ATOM 2282 N N . ARG B 1 19 ? -11.062 -30.891 -0.683 1 97.44 19 ARG B N 1
ATOM 2283 C CA . ARG B 1 19 ? -10.18 -31.391 0.364 1 97.44 19 ARG B CA 1
ATOM 2284 C C . ARG B 1 19 ? -8.867 -30.625 0.392 1 97.44 19 ARG B C 1
ATOM 2286 O O . ARG B 1 19 ? -8.398 -30.219 1.459 1 97.44 19 ARG B O 1
ATOM 2293 N N . LEU B 1 20 ? -8.266 -30.453 -0.795 1 98.31 20 LEU B N 1
ATOM 2294 C CA . LEU B 1 20 ? -7.004 -29.734 -0.892 1 98.31 20 LEU B CA 1
ATOM 2295 C C . LEU B 1 20 ? -7.156 -28.297 -0.371 1 98.31 20 LEU B C 1
ATOM 2297 O O . LEU B 1 20 ? -6.273 -27.797 0.32 1 98.31 20 LEU B O 1
ATOM 2301 N N . ARG B 1 21 ? -8.273 -27.656 -0.666 1 98.75 21 ARG B N 1
ATOM 2302 C CA . ARG B 1 21 ? -8.539 -26.297 -0.194 1 98.75 21 ARG B CA 1
ATOM 2303 C C . ARG B 1 21 ? -8.586 -26.25 1.33 1 98.75 21 ARG B C 1
ATOM 2305 O O . ARG B 1 21 ? -7.973 -25.375 1.947 1 98.75 21 ARG B O 1
ATOM 2312 N N . ARG B 1 22 ? -9.297 -27.188 1.918 1 98.5 22 ARG B N 1
ATOM 2313 C CA . ARG B 1 22 ? -9.453 -27.219 3.369 1 98.5 22 ARG B CA 1
ATOM 2314 C C . ARG B 1 22 ? -8.102 -27.422 4.059 1 98.5 22 ARG B C 1
ATOM 2316 O O . ARG B 1 22 ? -7.812 -26.75 5.059 1 98.5 22 ARG B O 1
ATOM 2323 N N . VAL B 1 23 ? -7.328 -28.328 3.488 1 98.5 23 VAL B N 1
ATOM 2324 C CA . VAL B 1 23 ? -5.992 -28.578 4.027 1 98.5 23 VAL B CA 1
ATOM 2325 C C . VAL B 1 23 ? -5.156 -27.297 3.93 1 98.5 23 VAL B C 1
ATOM 2327 O O . VAL B 1 23 ? -4.512 -26.891 4.902 1 98.5 23 VAL B O 1
ATOM 2330 N N . ALA B 1 24 ? -5.18 -26.656 2.793 1 98.81 24 ALA B N 1
ATOM 2331 C CA . ALA B 1 24 ? -4.398 -25.438 2.568 1 98.81 24 ALA B CA 1
ATOM 2332 C C . ALA B 1 24 ? -4.844 -24.328 3.51 1 98.81 24 ALA B C 1
ATOM 2334 O O . ALA B 1 24 ? -4.016 -23.562 4 1 98.81 24 ALA B O 1
ATOM 2335 N N . GLU B 1 25 ? -6.176 -24.219 3.744 1 98.88 25 GLU B N 1
ATOM 2336 C CA . GLU B 1 25 ? -6.695 -23.203 4.664 1 98.88 25 GLU B CA 1
ATOM 2337 C C . GLU B 1 25 ? -6.121 -23.391 6.066 1 98.88 25 GLU B C 1
ATOM 2339 O O . GLU B 1 25 ? -5.656 -22.438 6.684 1 98.88 25 GLU B O 1
ATOM 2344 N N . GLU B 1 26 ? -6.203 -24.578 6.516 1 98.62 26 GLU B N 1
ATOM 2345 C CA . GLU B 1 26 ? -5.711 -24.891 7.852 1 98.62 26 GLU B CA 1
ATOM 2346 C C . GLU B 1 26 ? -4.215 -24.609 7.973 1 98.62 26 GLU B C 1
ATOM 2348 O O . GLU B 1 26 ? -3.768 -23.984 8.93 1 98.62 26 GLU B O 1
ATOM 2353 N N . VAL B 1 27 ? -3.479 -25.062 7 1 98.62 27 VAL B N 1
ATOM 2354 C CA . VAL B 1 27 ? -2.023 -24.922 7.02 1 98.62 27 VAL B CA 1
ATOM 2355 C C . VAL B 1 27 ? -1.632 -23.453 6.918 1 98.62 27 VAL B C 1
ATOM 2357 O O . VAL B 1 27 ? -0.703 -23.016 7.594 1 98.62 27 VAL B O 1
ATOM 2360 N N . ALA B 1 28 ? -2.33 -22.688 6.082 1 98.75 28 ALA B N 1
ATOM 2361 C CA . ALA B 1 28 ? -2.039 -21.266 5.918 1 98.75 28 ALA B CA 1
ATOM 2362 C C . ALA B 1 28 ? -2.219 -20.516 7.234 1 98.75 28 ALA B C 1
ATOM 2364 O O . ALA B 1 28 ? -1.376 -19.703 7.605 1 98.75 28 ALA B O 1
ATOM 2365 N N . ARG B 1 29 ? -3.26 -20.844 7.949 1 98.31 29 ARG B N 1
ATOM 2366 C CA . ARG B 1 29 ? -3.512 -20.188 9.227 1 98.31 29 ARG B CA 1
ATOM 2367 C C . ARG B 1 29 ? -2.461 -20.578 10.258 1 98.31 29 ARG B C 1
ATOM 2369 O O . ARG B 1 29 ? -1.936 -19.734 10.977 1 98.31 29 ARG B O 1
ATOM 2376 N N . GLU B 1 30 ? -2.197 -21.844 10.312 1 97.75 30 GLU B N 1
ATOM 2377 C CA . GLU B 1 30 ? -1.215 -22.359 11.266 1 97.75 30 GLU B CA 1
ATOM 2378 C C . GLU B 1 30 ? 0.152 -21.719 11.047 1 97.75 30 GLU B C 1
ATOM 2380 O O . GLU B 1 30 ? 0.856 -21.391 12.008 1 97.75 30 GLU B O 1
ATOM 2385 N N . ALA B 1 31 ? 0.518 -21.562 9.805 1 97.12 31 ALA B N 1
ATOM 2386 C CA . ALA B 1 31 ? 1.828 -21.031 9.453 1 97.12 31 ALA B CA 1
ATOM 2387 C C . ALA B 1 31 ? 1.85 -19.516 9.594 1 97.12 31 ALA B C 1
ATOM 2389 O O . ALA B 1 31 ? 2.861 -18.938 10 1 97.12 31 ALA B O 1
ATOM 2390 N N . GLY B 1 32 ? 0.746 -18.828 9.203 1 97.12 32 GLY B N 1
ATOM 2391 C CA . GLY B 1 32 ? 0.692 -17.391 9.133 1 97.12 32 GLY B CA 1
ATOM 2392 C C . GLY B 1 32 ? 0.514 -16.719 10.484 1 97.12 32 GLY B C 1
ATOM 2393 O O . GLY B 1 32 ? 1.069 -15.648 10.734 1 97.12 32 GLY B O 1
ATOM 2394 N N . ASP B 1 33 ? -0.187 -17.312 11.406 1 95.5 33 ASP B N 1
ATOM 2395 C CA . ASP B 1 33 ? -0.568 -16.672 12.664 1 95.5 33 ASP B CA 1
ATOM 2396 C C . ASP B 1 33 ? 0.66 -16.375 13.523 1 95.5 33 ASP B C 1
ATOM 2398 O O . ASP B 1 33 ? 0.788 -15.266 14.062 1 95.5 33 ASP B O 1
ATOM 2402 N N . PRO B 1 34 ? 1.626 -17.281 13.609 1 92.56 34 PRO B N 1
ATOM 2403 C CA . PRO B 1 34 ? 2.818 -16.969 14.406 1 92.56 34 PRO B CA 1
ATOM 2404 C C . PRO B 1 34 ? 3.635 -15.82 13.836 1 92.56 34 PRO B C 1
ATOM 2406 O O . PRO B 1 34 ? 4.379 -15.164 14.57 1 92.56 34 PRO B O 1
ATOM 2409 N N . LEU B 1 35 ? 3.5 -15.602 12.523 1 93 35 LEU B N 1
ATOM 2410 C CA . LEU B 1 35 ? 4.273 -14.547 11.875 1 93 35 LEU B CA 1
ATOM 2411 C C . LEU B 1 35 ? 3.811 -13.172 12.344 1 93 35 LEU B C 1
ATOM 2413 O O . LEU B 1 35 ? 4.547 -12.188 12.234 1 93 35 LEU B O 1
ATOM 2417 N N . LYS B 1 36 ? 2.566 -13.039 12.852 1 89.62 36 LYS B N 1
ATOM 2418 C CA . LYS B 1 36 ? 2.045 -11.789 13.383 1 89.62 36 LYS B CA 1
ATOM 2419 C C . LYS B 1 36 ? 2.93 -11.266 14.516 1 89.62 36 LYS B C 1
ATOM 2421 O O . LYS B 1 36 ? 3.188 -10.062 14.602 1 89.62 36 LYS B O 1
ATOM 2426 N N . GLY B 1 37 ? 3.32 -12.203 15.312 1 85.44 37 GLY B N 1
ATOM 2427 C CA . GLY B 1 37 ? 4.164 -11.82 16.438 1 85.44 37 GLY B CA 1
ATOM 2428 C C . GLY B 1 37 ? 5.559 -11.391 16.016 1 85.44 37 GLY B C 1
ATOM 2429 O O . GLY B 1 37 ? 6.184 -10.562 16.672 1 85.44 37 GLY B O 1
ATOM 2430 N N . ALA B 1 38 ? 6.023 -12.016 14.922 1 85.94 38 ALA B N 1
ATOM 2431 C CA . ALA B 1 38 ? 7.352 -11.688 14.398 1 85.94 38 ALA B CA 1
ATOM 2432 C C . ALA B 1 38 ? 7.332 -10.375 13.625 1 85.94 38 ALA B C 1
ATOM 2434 O O . ALA B 1 38 ? 8.328 -9.656 13.594 1 85.94 38 ALA B O 1
ATOM 2435 N N . PHE B 1 39 ? 6.168 -10.117 13.156 1 87.75 39 PHE B N 1
ATOM 2436 C CA . PHE B 1 39 ? 5.98 -8.914 12.359 1 87.75 39 PHE B CA 1
ATOM 2437 C C . PHE B 1 39 ? 6.09 -7.664 13.219 1 87.75 39 PHE B C 1
ATOM 2439 O O . PHE B 1 39 ? 5.406 -7.547 14.242 1 87.75 39 PHE B O 1
ATOM 2446 N N . ARG B 1 40 ? 6.965 -6.758 12.945 1 79.62 40 ARG B N 1
ATOM 2447 C CA . ARG B 1 40 ? 7.227 -5.484 13.609 1 79.62 40 ARG B CA 1
ATOM 2448 C C . ARG B 1 40 ? 7.855 -5.699 14.984 1 79.62 40 ARG B C 1
ATOM 2450 O O . ARG B 1 40 ? 7.969 -4.762 15.773 1 79.62 40 ARG B O 1
ATOM 2457 N N . ALA B 1 41 ? 7.949 -7 15.344 1 74.88 41 ALA B N 1
ATOM 2458 C CA . ALA B 1 41 ? 8.641 -7.277 16.609 1 74.88 41 ALA B CA 1
ATOM 2459 C C . ALA B 1 41 ? 10.094 -6.809 16.547 1 74.88 41 ALA B C 1
ATOM 2461 O O . ALA B 1 41 ? 10.695 -6.777 15.477 1 74.88 41 ALA B O 1
ATOM 2462 N N . ALA B 1 42 ? 10.469 -6.02 17.609 1 57.59 42 ALA B N 1
ATOM 2463 C CA . ALA B 1 42 ? 11.867 -5.625 17.734 1 57.59 42 ALA B CA 1
ATOM 2464 C C . ALA B 1 42 ? 12.797 -6.789 17.422 1 57.59 42 ALA B C 1
ATOM 2466 O O . ALA B 1 42 ? 12.672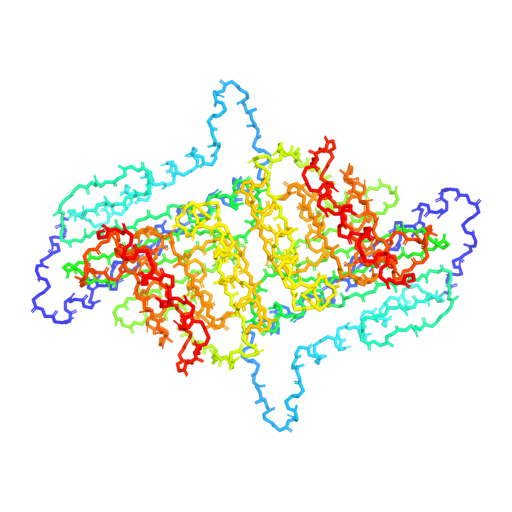 -7.871 18 1 57.59 42 ALA B O 1
ATOM 2467 N N . MET B 1 43 ? 12.977 -7.141 16.234 1 46.22 43 MET B N 1
ATOM 2468 C CA . MET B 1 43 ? 13.93 -8.219 16 1 46.22 43 MET B CA 1
ATOM 2469 C C . MET B 1 43 ? 15.102 -8.117 16.984 1 46.22 43 MET B C 1
ATOM 2471 O O . MET B 1 43 ? 15.828 -7.125 16.984 1 46.22 43 MET B O 1
ATOM 2475 N N . GLU B 1 44 ? 14.93 -8.375 18.234 1 39.41 44 GLU B N 1
ATOM 2476 C CA . GLU B 1 44 ? 16.172 -8.562 18.953 1 39.41 44 GLU B CA 1
ATOM 2477 C C . GLU B 1 44 ? 17.281 -9.086 18.047 1 39.41 44 GLU B C 1
ATOM 2479 O O . GLU B 1 44 ? 17.172 -10.195 17.5 1 39.41 44 GLU B O 1
ATOM 2484 N N . VAL B 1 45 ? 17.781 -8.289 17.219 1 36.28 45 VAL B N 1
ATOM 2485 C CA . VAL B 1 45 ? 19.031 -8.695 16.578 1 36.28 45 VAL B CA 1
ATOM 2486 C C . VAL B 1 45 ? 19.922 -9.438 17.578 1 36.28 45 VAL B C 1
ATOM 2488 O O . VAL B 1 45 ? 20.375 -8.852 18.562 1 36.28 45 VAL B O 1
ATOM 2491 N N . ASP B 1 46 ? 19.672 -10.414 18.094 1 33.06 46 ASP B N 1
ATOM 2492 C CA . ASP B 1 46 ? 20.859 -11.109 18.594 1 33.06 46 ASP B CA 1
ATOM 2493 C C . ASP B 1 46 ? 21.984 -11.062 17.578 1 33.06 46 ASP B C 1
ATOM 2495 O O . ASP B 1 46 ? 21.844 -11.578 16.469 1 33.06 46 ASP B O 1
ATOM 2499 N N . TYR B 1 47 ? 22.828 -10.008 17.719 1 32.34 47 TYR B N 1
ATOM 2500 C CA . TYR B 1 47 ? 24.047 -9.766 16.969 1 32.34 47 TYR B CA 1
ATOM 2501 C C . TYR B 1 47 ? 24.75 -11.078 16.641 1 32.34 47 TYR B C 1
ATOM 2503 O O . TYR B 1 47 ? 25.797 -11.086 15.984 1 32.34 47 TYR B O 1
ATOM 2511 N N . LYS B 1 48 ? 24.781 -11.938 17.516 1 32.91 48 LYS B N 1
ATOM 2512 C CA . LYS B 1 48 ? 25.75 -12.984 17.25 1 32.91 48 LYS B CA 1
ATOM 2513 C C . LYS B 1 48 ? 25.469 -13.672 15.922 1 32.91 48 LYS B C 1
ATOM 2515 O O . LYS B 1 48 ? 26.25 -14.531 15.484 1 32.91 48 LYS B O 1
ATOM 2520 N N . VAL B 1 49 ? 24.234 -14.062 15.734 1 35.53 49 VAL B N 1
ATOM 2521 C CA . VAL B 1 49 ? 24.172 -14.836 14.5 1 35.53 49 VAL B CA 1
ATOM 2522 C C . VAL B 1 49 ? 24.422 -13.93 13.305 1 35.53 49 VAL B C 1
ATOM 2524 O O . VAL B 1 49 ? 24.078 -12.742 13.344 1 35.53 49 VAL B O 1
ATOM 2527 N N . ASP B 1 50 ? 25.25 -14.031 12.469 1 34.41 50 ASP B N 1
ATOM 2528 C CA . ASP B 1 50 ? 25.5 -13.453 11.156 1 34.41 50 ASP B CA 1
ATOM 2529 C C . ASP B 1 50 ? 24.25 -12.789 10.594 1 34.41 50 ASP B C 1
ATOM 2531 O O . ASP B 1 50 ? 23.141 -13.289 10.766 1 34.41 50 ASP B O 1
ATOM 2535 N N . LEU B 1 51 ? 24.062 -11.445 10.5 1 38.38 51 LEU B N 1
ATOM 2536 C CA . LEU B 1 51 ? 23.062 -10.602 9.844 1 38.38 51 LEU B CA 1
ATOM 2537 C C . LEU B 1 51 ? 22.25 -11.406 8.836 1 38.38 51 LEU B C 1
ATOM 2539 O O . LEU B 1 51 ? 22.547 -11.367 7.633 1 38.38 51 LEU B O 1
ATOM 2543 N N . HIS B 1 52 ? 22.094 -12.609 8.938 1 42.66 52 HIS B N 1
ATOM 2544 C CA . HIS B 1 52 ? 21.172 -13.289 8.031 1 42.66 52 HIS B CA 1
ATOM 2545 C C . HIS B 1 52 ? 19.797 -12.617 8.039 1 42.66 52 HIS B C 1
ATOM 2547 O O . HIS B 1 52 ? 19.344 -12.148 9.078 1 42.66 52 HIS B O 1
ATOM 2553 N N . ASP B 1 53 ? 19.328 -12.039 6.938 1 55.69 53 ASP B N 1
ATOM 2554 C CA . ASP B 1 53 ? 18.094 -11.32 6.664 1 55.69 53 ASP B CA 1
ATOM 2555 C C . ASP B 1 53 ? 16.922 -11.93 7.43 1 55.69 53 ASP B C 1
ATOM 2557 O O . ASP B 1 53 ? 16.484 -13.047 7.133 1 55.69 53 ASP B O 1
ATOM 2561 N N . PRO B 1 54 ? 16.766 -11.609 8.734 1 55.09 54 PRO B N 1
ATOM 2562 C CA . PRO B 1 54 ? 15.68 -12.125 9.578 1 55.09 54 PRO B CA 1
ATOM 2563 C C . PRO B 1 54 ? 14.461 -12.57 8.766 1 55.09 54 PRO B C 1
ATOM 2565 O O . PRO B 1 54 ? 13.805 -13.555 9.117 1 55.09 54 PRO B O 1
ATOM 2568 N N . VAL B 1 55 ? 14.266 -11.867 7.805 1 63.44 55 VAL B N 1
ATOM 2569 C CA . VAL B 1 55 ? 13.133 -12.281 6.98 1 63.44 55 VAL B CA 1
ATOM 2570 C C . VAL B 1 55 ? 13.43 -13.633 6.336 1 63.44 55 VAL B C 1
ATOM 2572 O O . VAL B 1 55 ? 12.539 -14.484 6.227 1 63.44 55 VAL B O 1
ATOM 2575 N N . THR B 1 56 ? 14.664 -13.891 6.355 1 67.56 56 THR B N 1
ATOM 2576 C CA . THR B 1 56 ? 15.055 -15.156 5.742 1 67.56 56 THR B CA 1
ATOM 2577 C C . THR B 1 56 ? 14.812 -16.312 6.695 1 67.56 56 THR B C 1
ATOM 2579 O O . THR B 1 56 ? 14.32 -17.375 6.285 1 67.56 56 THR B O 1
ATOM 2582 N N . VAL B 1 57 ? 14.969 -16.047 7.941 1 78.81 57 VAL B N 1
ATOM 2583 C CA . VAL B 1 57 ? 14.781 -17.109 8.914 1 78.81 57 VAL B CA 1
ATOM 2584 C C . VAL B 1 57 ? 13.297 -17.438 9.055 1 78.81 57 VAL B C 1
ATOM 2586 O O . VAL B 1 57 ? 12.914 -18.609 9.055 1 78.81 57 VAL B O 1
ATOM 2589 N N . HIS B 1 58 ? 12.531 -16.438 9.109 1 85.81 58 HIS B N 1
ATOM 2590 C CA . HIS B 1 58 ? 11.094 -16.641 9.219 1 85.81 58 HIS B CA 1
ATOM 2591 C C . HIS B 1 58 ? 10.539 -17.312 7.957 1 85.81 58 HIS B C 1
ATOM 2593 O O . HIS B 1 58 ? 9.68 -18.188 8.039 1 85.81 58 HIS B O 1
ATOM 2599 N N . ASP B 1 59 ? 11.078 -16.922 6.855 1 87.88 59 ASP B N 1
ATOM 2600 C CA . ASP B 1 59 ? 10.656 -17.5 5.582 1 87.88 59 ASP B CA 1
ATOM 2601 C C . ASP B 1 59 ? 10.945 -19 5.543 1 87.88 59 ASP B C 1
ATOM 2603 O O . ASP B 1 59 ? 10.062 -19.797 5.227 1 87.88 59 ASP B O 1
ATOM 2607 N N . ARG B 1 60 ? 12.102 -19.375 5.887 1 88.31 60 ARG B N 1
ATOM 2608 C CA . ARG B 1 60 ? 12.539 -20.766 5.82 1 88.31 60 ARG B CA 1
ATOM 2609 C C . ARG B 1 60 ? 11.781 -21.625 6.828 1 88.31 60 ARG B C 1
ATOM 2611 O O . ARG B 1 60 ? 11.336 -22.719 6.5 1 88.31 60 ARG B O 1
ATOM 2618 N N . ARG B 1 61 ? 11.656 -21.109 7.996 1 90.06 61 ARG B N 1
ATOM 2619 C CA . ARG B 1 61 ? 10.945 -21.844 9.039 1 90.06 61 ARG B CA 1
ATOM 2620 C C . ARG B 1 61 ? 9.477 -22.031 8.672 1 90.06 61 ARG B C 1
ATOM 2622 O O . ARG B 1 61 ? 8.93 -23.109 8.852 1 90.06 61 ARG B O 1
ATOM 2629 N N . THR B 1 62 ? 8.906 -20.984 8.188 1 93.5 62 THR B N 1
ATOM 2630 C CA . THR B 1 62 ? 7.5 -21.047 7.797 1 93.5 62 THR B CA 1
ATOM 2631 C C . THR B 1 62 ? 7.297 -22.016 6.637 1 93.5 62 THR B C 1
ATOM 2633 O O . THR B 1 62 ? 6.352 -22.812 6.641 1 93.5 62 THR B O 1
ATOM 2636 N N . GLU B 1 63 ? 8.18 -22 5.699 1 93.56 63 GLU B N 1
ATOM 2637 C CA . GLU B 1 63 ? 8.078 -22.906 4.57 1 93.56 63 GLU B CA 1
ATOM 2638 C C . GLU B 1 63 ? 8.211 -24.359 5.027 1 93.56 63 GLU B C 1
ATOM 2640 O O . GLU B 1 63 ? 7.465 -25.234 4.562 1 93.56 63 GLU B O 1
ATOM 2645 N N . ALA B 1 64 ? 9.125 -24.641 5.91 1 93.69 64 ALA B N 1
ATOM 2646 C CA . ALA B 1 64 ? 9.312 -26 6.418 1 93.69 64 ALA B CA 1
ATOM 2647 C C . ALA B 1 64 ? 8.055 -26.5 7.121 1 93.69 64 ALA B C 1
ATOM 2649 O O . ALA B 1 64 ? 7.637 -27.656 6.918 1 93.69 64 ALA B O 1
ATOM 2650 N N . LEU B 1 65 ? 7.484 -25.625 7.883 1 95.56 65 LEU B N 1
ATOM 2651 C CA . LEU B 1 65 ? 6.246 -25.984 8.57 1 95.56 65 LEU B CA 1
ATOM 2652 C C . LEU B 1 65 ? 5.145 -26.312 7.57 1 95.56 65 LEU B C 1
ATOM 2654 O O . LEU B 1 65 ? 4.461 -27.328 7.703 1 95.56 65 LEU B O 1
ATOM 2658 N N . ILE B 1 66 ? 5.004 -25.469 6.598 1 97.62 66 ILE B N 1
ATOM 2659 C CA . ILE B 1 66 ? 3.963 -25.656 5.59 1 97.62 66 ILE B CA 1
ATOM 2660 C C . ILE B 1 66 ? 4.191 -26.953 4.84 1 97.62 66 ILE B C 1
ATOM 2662 O O . ILE B 1 66 ? 3.264 -27.75 4.672 1 97.62 66 ILE B O 1
ATOM 2666 N N . ARG B 1 67 ? 5.383 -27.172 4.449 1 95.81 67 ARG B N 1
ATOM 2667 C CA . ARG B 1 67 ? 5.734 -28.375 3.711 1 95.81 67 ARG B CA 1
ATOM 2668 C C . ARG B 1 67 ? 5.406 -29.625 4.52 1 95.81 67 ARG B C 1
ATOM 2670 O O . ARG B 1 67 ? 4.742 -30.547 4.02 1 95.81 67 ARG B O 1
ATOM 2677 N N . ASP B 1 68 ? 5.844 -29.641 5.758 1 96.06 68 ASP B N 1
ATOM 2678 C CA . ASP B 1 68 ? 5.621 -30.797 6.613 1 96.06 68 ASP B CA 1
ATOM 2679 C C . ASP B 1 68 ? 4.129 -31.062 6.801 1 96.06 68 ASP B C 1
ATOM 2681 O O . ASP B 1 68 ? 3.686 -32.219 6.727 1 96.06 68 ASP B O 1
ATOM 2685 N N . ARG B 1 69 ? 3.41 -30.031 6.973 1 97.12 69 ARG B N 1
ATOM 2686 C CA . ARG B 1 69 ? 1.978 -30.156 7.211 1 97.12 69 ARG B CA 1
ATOM 2687 C C . ARG B 1 69 ? 1.255 -30.625 5.949 1 97.12 69 ARG B C 1
ATOM 2689 O O . ARG B 1 69 ? 0.404 -31.516 6.008 1 97.12 69 ARG B O 1
ATOM 2696 N N . LEU B 1 70 ? 1.56 -30.047 4.828 1 97.31 70 LEU B N 1
ATOM 2697 C CA . LEU B 1 70 ? 0.908 -30.391 3.57 1 97.31 70 LEU B CA 1
ATOM 2698 C C . LEU B 1 70 ? 1.211 -31.844 3.184 1 97.31 70 LEU B C 1
ATOM 2700 O O . LEU B 1 70 ? 0.306 -32.594 2.814 1 97.31 70 LEU B O 1
ATOM 2704 N N . LEU B 1 71 ? 2.48 -32.219 3.309 1 94.88 71 LEU B N 1
ATOM 2705 C CA . LEU B 1 71 ? 2.889 -33.562 2.92 1 94.88 71 LEU B CA 1
ATOM 2706 C C . LEU B 1 71 ? 2.357 -34.625 3.906 1 94.88 71 LEU B C 1
ATOM 2708 O O . LEU B 1 71 ? 2.143 -35.781 3.541 1 94.88 71 LEU B O 1
ATOM 2712 N N . GLY B 1 72 ? 2.16 -34.188 5.16 1 95.31 72 GLY B N 1
ATOM 2713 C CA . GLY B 1 72 ? 1.53 -35.062 6.137 1 95.31 72 GLY B CA 1
ATOM 2714 C C . GLY B 1 72 ? 0.067 -35.312 5.84 1 95.31 72 GLY B C 1
ATOM 2715 O O . GLY B 1 72 ? -0.407 -36.438 6.004 1 95.31 72 GLY B O 1
ATOM 2716 N N . GLU B 1 73 ? -0.676 -34.312 5.367 1 96.12 73 GLU B N 1
ATOM 2717 C CA . GLU B 1 73 ? -2.111 -34.406 5.117 1 96.12 73 GLU B CA 1
ATOM 2718 C C . GLU B 1 73 ? -2.393 -35 3.738 1 96.12 73 GLU B C 1
ATOM 2720 O O . GLU B 1 73 ? -3.424 -35.656 3.531 1 96.12 73 GLU B O 1
ATOM 2725 N N . VAL B 1 74 ? -1.636 -34.688 2.791 1 94.94 74 VAL B N 1
ATOM 2726 C CA . VAL B 1 74 ? -1.75 -35.219 1.437 1 94.94 74 VAL B CA 1
ATOM 2727 C C . VAL B 1 74 ? -0.44 -35.906 1.032 1 94.94 74 VAL B C 1
ATOM 2729 O O . VAL B 1 74 ? 0.341 -35.344 0.26 1 94.94 74 VAL B O 1
ATOM 2732 N N . PRO B 1 75 ? -0.436 -37.094 1.43 1 90.69 75 PRO B N 1
ATOM 2733 C CA . PRO B 1 75 ? 0.818 -37.812 1.138 1 90.69 75 PRO B CA 1
ATOM 2734 C C . PRO B 1 75 ? 1.062 -37.969 -0.36 1 90.69 75 PRO B C 1
ATOM 2736 O O . PRO B 1 75 ? 0.121 -37.906 -1.154 1 90.69 75 PRO B O 1
ATOM 2739 N N . ASP B 1 76 ? 2.24 -38.125 -0.881 1 87.94 76 ASP B N 1
ATOM 2740 C CA . ASP B 1 76 ? 2.658 -38.344 -2.262 1 87.94 76 ASP B CA 1
ATOM 2741 C C . ASP B 1 76 ? 2.504 -37.062 -3.094 1 87.94 76 ASP B C 1
ATOM 2743 O O . ASP B 1 76 ? 2.248 -37.125 -4.297 1 87.94 76 ASP B O 1
ATOM 2747 N N . SER B 1 77 ? 2.34 -36.031 -2.488 1 93.69 77 SER B N 1
ATOM 2748 C CA . SER B 1 77 ? 2.32 -34.75 -3.205 1 93.69 77 SER B CA 1
ATOM 2749 C C . SER B 1 77 ? 3.732 -34.219 -3.453 1 93.69 77 SER B C 1
ATOM 2751 O O . SER B 1 77 ? 4.688 -34.688 -2.818 1 93.69 77 SER B O 1
ATOM 2753 N N . ALA B 1 78 ? 3.812 -33.438 -4.445 1 94.19 78 ALA B N 1
ATOM 2754 C CA . ALA B 1 78 ? 5.031 -32.656 -4.688 1 94.19 78 ALA B CA 1
ATOM 2755 C C . ALA B 1 78 ? 4.93 -31.266 -4.082 1 94.19 78 ALA B C 1
ATOM 2757 O O . ALA B 1 78 ? 3.834 -30.797 -3.77 1 94.19 78 ALA B O 1
ATOM 2758 N N . PHE B 1 79 ? 6.102 -30.703 -3.846 1 93.62 79 PHE B N 1
ATOM 2759 C CA . PHE B 1 79 ? 6.18 -29.406 -3.195 1 93.62 79 PHE B CA 1
ATOM 2760 C C . PHE B 1 79 ? 7.188 -28.5 -3.9 1 93.62 79 PHE B C 1
ATOM 2762 O O . PHE B 1 79 ? 8.32 -28.922 -4.16 1 93.62 79 PHE B O 1
ATOM 2769 N N . LEU B 1 80 ? 6.762 -27.328 -4.324 1 90.5 80 LEU B N 1
ATOM 2770 C CA . LEU B 1 80 ? 7.617 -26.266 -4.855 1 90.5 80 LEU B CA 1
ATOM 2771 C C . LEU B 1 80 ? 7.508 -25 -4.008 1 90.5 80 LEU B C 1
ATOM 2773 O O . LEU B 1 80 ? 6.465 -24.344 -4.004 1 90.5 80 LEU B O 1
ATOM 2777 N N . GLY B 1 81 ? 8.609 -24.719 -3.385 1 87.5 81 GLY B N 1
ATOM 2778 C CA . GLY B 1 81 ? 8.648 -23.547 -2.523 1 87.5 81 GLY B CA 1
ATOM 2779 C C . GLY B 1 81 ? 9.641 -22.5 -2.982 1 87.5 81 GLY B C 1
ATOM 2780 O O . GLY B 1 81 ? 10.586 -22.812 -3.711 1 87.5 81 GLY B O 1
ATOM 2781 N N . GLU B 1 82 ? 9.445 -21.281 -2.607 1 80.81 82 GLU B N 1
ATOM 2782 C CA . GLU B 1 82 ? 10.336 -20.156 -2.908 1 80.81 82 GLU B CA 1
ATOM 2783 C C . GLU B 1 82 ? 11.742 -20.406 -2.363 1 80.81 82 GLU B C 1
ATOM 2785 O O . GLU B 1 82 ? 12.734 -20.172 -3.057 1 80.81 82 GLU B O 1
ATOM 2790 N N . GLU B 1 83 ? 11.789 -21.031 -1.151 1 79.19 83 GLU B N 1
ATOM 2791 C CA . GLU B 1 83 ? 13.055 -21.109 -0.424 1 79.19 83 GLU B CA 1
ATOM 2792 C C . GLU B 1 83 ? 13.789 -22.406 -0.728 1 79.19 83 GLU B C 1
ATOM 2794 O O . GLU B 1 83 ? 15.016 -22.406 -0.875 1 79.19 83 GLU B O 1
ATOM 2799 N N . GLY B 1 84 ? 13.07 -23.547 -0.712 1 77.5 84 GLY B N 1
ATOM 2800 C CA . GLY B 1 84 ? 13.703 -24.859 -0.783 1 77.5 84 GLY B CA 1
ATOM 2801 C C . GLY B 1 84 ? 13.594 -25.5 -2.152 1 77.5 84 GLY B C 1
ATOM 2802 O O . GLY B 1 84 ? 14.141 -26.578 -2.385 1 77.5 84 GLY B O 1
ATOM 2803 N N . GLY B 1 85 ? 12.852 -24.906 -3.002 1 83.31 85 GLY B N 1
ATOM 2804 C CA . GLY B 1 85 ? 12.711 -25.469 -4.34 1 83.31 85 GLY B CA 1
ATOM 2805 C C . GLY B 1 85 ? 11.734 -26.625 -4.406 1 83.31 85 GLY B C 1
ATOM 2806 O O . GLY B 1 85 ? 10.719 -26.625 -3.705 1 83.31 85 GLY B O 1
ATOM 2807 N N . GLU B 1 86 ? 12.031 -27.594 -5.379 1 85.62 86 GLU B N 1
ATOM 2808 C CA . GLU B 1 86 ? 11.07 -28.656 -5.664 1 85.62 86 GLU B CA 1
ATOM 2809 C C . GLU B 1 86 ? 11.43 -29.938 -4.926 1 85.62 86 GLU B C 1
ATOM 2811 O O . GLU B 1 86 ? 12.602 -30.312 -4.859 1 85.62 86 GLU B O 1
ATOM 2816 N N . ILE B 1 87 ? 10.328 -30.516 -4.328 1 86.5 87 ILE B N 1
ATOM 2817 C CA . ILE B 1 87 ? 10.469 -31.797 -3.646 1 86.5 87 ILE B CA 1
ATOM 2818 C C . ILE B 1 87 ? 9.344 -32.719 -4.074 1 86.5 87 ILE B C 1
ATOM 2820 O O . ILE B 1 87 ? 8.188 -32.312 -4.18 1 86.5 87 ILE B O 1
ATOM 2824 N N . GLY B 1 88 ? 9.688 -34 -4.41 1 86.25 88 GLY B N 1
ATOM 2825 C CA . GLY B 1 88 ? 8.68 -35 -4.703 1 86.25 88 GLY B CA 1
ATOM 2826 C C . GLY B 1 88 ? 8.188 -34.969 -6.133 1 86.25 88 GLY B C 1
ATOM 2827 O O . GLY B 1 88 ? 8.602 -34.094 -6.91 1 86.25 88 GLY B O 1
ATOM 2828 N N . SER B 1 89 ? 7.344 -36 -6.566 1 84.94 89 SER B N 1
ATOM 2829 C CA . SER B 1 89 ? 6.855 -36.094 -7.938 1 84.94 89 SER B CA 1
ATOM 2830 C C . SER B 1 89 ? 5.414 -36.594 -7.973 1 84.94 89 SER B C 1
ATOM 2832 O O . SER B 1 89 ? 4.969 -37.156 -8.977 1 84.94 89 SER B O 1
ATOM 2834 N N . GLY B 1 90 ? 4.711 -36.344 -6.992 1 88.94 90 GLY B N 1
ATOM 2835 C CA . GLY B 1 90 ? 3.344 -36.844 -6.926 1 88.94 90 GLY B CA 1
ATOM 2836 C C . GLY B 1 90 ? 2.389 -36.062 -7.805 1 88.94 90 GLY B C 1
ATOM 2837 O O . GLY B 1 90 ? 2.781 -35.062 -8.438 1 88.94 90 GLY B O 1
ATOM 2838 N N . PRO B 1 91 ? 1.104 -36.562 -7.938 1 91.06 91 PRO B N 1
ATOM 2839 C CA . PRO B 1 91 ? 0.127 -36 -8.867 1 91.06 91 PRO B CA 1
ATOM 2840 C C . PRO B 1 91 ? -0.321 -34.594 -8.461 1 91.06 91 PRO B C 1
ATOM 2842 O O . PRO B 1 91 ? -0.699 -33.781 -9.32 1 91.06 91 PRO B O 1
ATOM 2845 N N . VAL B 1 92 ? -0.315 -34.344 -7.164 1 95.44 92 VAL B N 1
ATOM 2846 C CA . VAL B 1 92 ? -0.632 -33 -6.66 1 95.44 92 VAL B CA 1
ATOM 2847 C C . VAL B 1 92 ? 0.657 -32.25 -6.344 1 95.44 92 VAL B C 1
ATOM 2849 O O . VAL B 1 92 ? 1.539 -32.781 -5.66 1 95.44 92 VAL B O 1
ATOM 2852 N N . LYS B 1 93 ? 0.795 -31.094 -6.902 1 97 93 LYS B N 1
ATOM 2853 C CA . LYS B 1 93 ? 1.94 -30.234 -6.621 1 97 93 LYS B CA 1
ATOM 2854 C C . LYS B 1 93 ? 1.512 -28.984 -5.879 1 97 93 LYS B C 1
ATOM 2856 O O . LYS B 1 93 ? 0.687 -28.203 -6.375 1 97 93 LYS B O 1
ATOM 2861 N N . TRP B 1 94 ? 2.123 -28.812 -4.707 1 98 94 TRP B N 1
ATOM 2862 C CA . TRP B 1 94 ? 1.886 -27.594 -3.934 1 98 94 TRP B CA 1
ATOM 2863 C C . TRP B 1 94 ? 2.871 -26.5 -4.324 1 98 94 TRP B C 1
ATOM 2865 O O . TRP B 1 94 ? 4.078 -26.734 -4.383 1 98 94 TRP B O 1
ATOM 2875 N N . LEU B 1 95 ? 2.408 -25.391 -4.719 1 97.94 95 LEU B N 1
ATOM 2876 C CA . LEU B 1 95 ? 3.203 -24.172 -4.902 1 97.94 95 LEU B CA 1
ATOM 2877 C C . LEU B 1 95 ? 2.994 -23.203 -3.746 1 97.94 95 LEU B C 1
ATOM 2879 O O . LEU B 1 95 ? 1.868 -22.766 -3.494 1 97.94 95 LEU B O 1
ATOM 2883 N N . VAL B 1 96 ? 4.133 -22.859 -3.057 1 97.81 96 VAL B N 1
ATOM 2884 C CA . VAL B 1 96 ? 3.967 -22.188 -1.767 1 97.81 96 VAL B CA 1
ATOM 2885 C C . VAL B 1 96 ? 4.906 -20.984 -1.677 1 97.81 96 VAL B C 1
ATOM 2887 O O . VAL B 1 96 ? 6.094 -21.094 -1.998 1 97.81 96 VAL B O 1
ATOM 2890 N N . ASP B 1 97 ? 4.387 -19.875 -1.349 1 97.31 97 ASP B N 1
ATOM 2891 C CA . ASP B 1 97 ? 5.133 -18.719 -0.848 1 97.31 97 ASP B CA 1
ATOM 2892 C C . ASP B 1 97 ? 4.816 -18.453 0.622 1 97.31 97 ASP B C 1
ATOM 2894 O O . ASP B 1 97 ? 3.734 -17.969 0.951 1 97.31 97 ASP B O 1
ATOM 2898 N N . PRO B 1 98 ? 5.711 -18.797 1.487 1 96.44 98 PRO B N 1
ATOM 2899 C CA . PRO B 1 98 ? 5.426 -18.656 2.918 1 96.44 98 PRO B CA 1
ATOM 2900 C C . PRO B 1 98 ? 5.184 -17.203 3.33 1 96.44 98 PRO B C 1
ATOM 2902 O O . PRO B 1 98 ? 4.391 -16.938 4.238 1 96.44 98 PRO B O 1
ATOM 2905 N N . ILE B 1 99 ? 5.891 -16.297 2.705 1 94.88 99 ILE B N 1
ATOM 2906 C CA . ILE B 1 99 ? 5.715 -14.875 2.932 1 94.88 99 ILE B CA 1
ATOM 2907 C C . ILE B 1 99 ? 5.793 -14.125 1.603 1 94.88 99 ILE B C 1
ATOM 2909 O O . ILE B 1 99 ? 6.848 -13.594 1.242 1 94.88 99 ILE B O 1
ATOM 2913 N N . ASP B 1 100 ? 4.703 -14.102 0.918 1 95.62 100 ASP B N 1
ATOM 2914 C CA . ASP B 1 100 ? 4.641 -13.219 -0.243 1 95.62 100 ASP B CA 1
ATOM 2915 C C . ASP B 1 100 ? 4.59 -11.758 0.183 1 95.62 100 ASP B C 1
ATOM 2917 O O . ASP B 1 100 ? 3.641 -11.328 0.847 1 95.62 100 ASP B O 1
ATOM 2921 N N . GLY B 1 101 ? 5.531 -10.984 -0.268 1 94.38 101 GLY B N 1
ATOM 2922 C CA . GLY B 1 101 ? 5.75 -9.656 0.281 1 94.38 101 GLY B CA 1
ATOM 2923 C C . GLY B 1 101 ? 6.812 -9.625 1.363 1 94.38 101 GLY B C 1
ATOM 2924 O O . GLY B 1 101 ? 6.645 -8.961 2.387 1 94.38 101 GLY B O 1
ATOM 2925 N N . THR B 1 102 ? 7.879 -10.312 1.109 1 90.56 102 THR B N 1
ATOM 2926 C CA . THR B 1 102 ? 8.961 -10.469 2.078 1 90.56 102 THR B CA 1
ATOM 2927 C C . THR B 1 102 ? 9.578 -9.117 2.424 1 90.56 102 THR B C 1
ATOM 2929 O O . THR B 1 102 ? 9.898 -8.852 3.584 1 90.56 102 THR B O 1
ATOM 2932 N N . SER B 1 103 ? 9.734 -8.266 1.419 1 89.62 103 SER B N 1
ATOM 2933 C CA . SER B 1 103 ? 10.281 -6.938 1.674 1 89.62 103 SER B CA 1
ATOM 2934 C C . SER B 1 103 ? 9.367 -6.137 2.6 1 89.62 103 SER B C 1
ATOM 2936 O O . SER B 1 103 ? 9.852 -5.383 3.449 1 89.62 103 SER B O 1
ATOM 2938 N N . ASN B 1 104 ? 8.055 -6.262 2.398 1 93.38 104 ASN B N 1
ATOM 2939 C CA . ASN B 1 104 ? 7.09 -5.621 3.289 1 93.38 104 ASN B CA 1
ATOM 2940 C C . ASN B 1 104 ? 7.203 -6.156 4.715 1 93.38 104 ASN B C 1
ATOM 2942 O O . ASN B 1 104 ? 7.211 -5.383 5.672 1 93.38 104 ASN B O 1
ATOM 2946 N N . PHE B 1 105 ? 7.316 -7.457 4.828 1 91.62 105 PHE B N 1
ATOM 2947 C CA . PHE B 1 105 ? 7.453 -8.094 6.133 1 91.62 105 PHE B CA 1
ATOM 2948 C C . PHE B 1 105 ? 8.695 -7.582 6.859 1 91.62 105 PHE B C 1
ATOM 2950 O O . PHE B 1 105 ? 8.625 -7.234 8.039 1 91.62 105 PHE B O 1
ATOM 2957 N N . ALA B 1 106 ? 9.734 -7.508 6.121 1 86.31 106 ALA B N 1
ATOM 2958 C CA . ALA B 1 106 ? 11.008 -7.062 6.688 1 86.31 106 ALA B CA 1
ATOM 2959 C C . ALA B 1 106 ? 10.93 -5.602 7.121 1 86.31 106 ALA B C 1
ATOM 2961 O O . ALA B 1 106 ? 11.5 -5.223 8.148 1 86.31 106 ALA B O 1
ATOM 2962 N N . ALA B 1 107 ? 10.234 -4.777 6.422 1 85 107 ALA B N 1
ATOM 2963 C CA . ALA B 1 107 ? 10.156 -3.344 6.695 1 85 107 ALA B CA 1
ATOM 2964 C C . ALA B 1 107 ? 9.133 -3.047 7.781 1 85 107 ALA B C 1
ATOM 2966 O O . ALA B 1 107 ? 9.32 -2.137 8.594 1 85 107 ALA B O 1
ATOM 2967 N N . GLY B 1 108 ? 8.055 -3.834 7.746 1 87.75 108 GLY B N 1
ATOM 2968 C CA . GLY B 1 108 ? 6.977 -3.592 8.688 1 87.75 108 GLY B CA 1
ATOM 2969 C C . GLY B 1 108 ? 5.719 -3.055 8.031 1 87.75 108 GLY B C 1
ATOM 2970 O O . GLY B 1 108 ? 4.844 -2.506 8.703 1 87.75 108 GLY B O 1
ATOM 2971 N N . LEU B 1 109 ? 5.637 -3.115 6.734 1 91.25 109 LEU B N 1
ATOM 2972 C CA . LEU B 1 109 ? 4.438 -2.717 6.004 1 91.25 109 LEU B CA 1
ATOM 2973 C C . LEU B 1 109 ? 3.457 -3.879 5.895 1 91.25 109 LEU B C 1
ATOM 2975 O O . LEU B 1 109 ? 3.807 -4.949 5.395 1 91.25 109 LEU B O 1
ATOM 2979 N N . ALA B 1 110 ? 2.287 -3.539 6.371 1 92.19 110 ALA B N 1
ATOM 2980 C CA . ALA B 1 110 ? 1.29 -4.605 6.422 1 92.19 110 ALA B CA 1
ATOM 2981 C C . ALA B 1 110 ? 0.695 -4.863 5.039 1 92.19 110 ALA B C 1
ATOM 2983 O O . ALA B 1 110 ? -0.167 -4.113 4.578 1 92.19 110 ALA B O 1
ATOM 2984 N N . PHE B 1 111 ? 1.126 -5.703 4.176 1 95.31 111 PHE B N 1
ATOM 2985 C CA . PHE B 1 111 ? 0.644 -6.199 2.891 1 95.31 111 PHE B CA 1
ATOM 2986 C C . PHE B 1 111 ? 1.485 -7.375 2.414 1 95.31 111 PHE B C 1
ATOM 2988 O O . PHE B 1 111 ? 2.221 -7.262 1.431 1 95.31 111 PHE B O 1
ATOM 2995 N N . TRP B 1 112 ? 1.381 -8.375 3.191 1 95.69 112 TRP B N 1
ATOM 2996 C CA . TRP B 1 112 ? 2.027 -9.656 2.936 1 95.69 112 TRP B CA 1
ATOM 2997 C C . TRP B 1 112 ? 1.101 -10.812 3.293 1 95.69 112 TRP B C 1
ATOM 2999 O O . TRP B 1 112 ? 0.068 -10.617 3.938 1 95.69 112 TRP B O 1
ATOM 3009 N N . CYS B 1 113 ? 1.462 -11.992 2.777 1 98 113 CYS B N 1
ATOM 3010 C CA . CYS B 1 113 ? 0.536 -13.094 3.004 1 98 113 CYS B CA 1
ATOM 3011 C C . CYS B 1 113 ? 1.239 -14.438 2.848 1 98 113 CYS B C 1
ATOM 3013 O O . CYS B 1 113 ? 2.404 -14.492 2.447 1 98 113 CYS B O 1
ATOM 3015 N N . VAL B 1 114 ? 0.547 -15.461 3.32 1 98.25 114 VAL B N 1
ATOM 3016 C CA . VAL B 1 114 ? 0.878 -16.844 2.994 1 98.25 114 VAL B CA 1
ATOM 3017 C C . VAL B 1 114 ? 0.079 -17.297 1.774 1 98.25 114 VAL B C 1
ATOM 3019 O O . VAL B 1 114 ? -1.139 -17.109 1.717 1 98.25 114 VAL B O 1
ATOM 3022 N N . SER B 1 115 ? 0.744 -17.828 0.785 1 98.75 115 SER B N 1
ATOM 3023 C CA . SER B 1 115 ? 0.09 -18.266 -0.444 1 98.75 115 SER B CA 1
ATOM 3024 C C . SER B 1 115 ? 0.333 -19.75 -0.701 1 98.75 115 SER B C 1
ATOM 3026 O O . SER B 1 115 ? 1.481 -20.188 -0.753 1 98.75 115 SER B O 1
ATOM 3028 N N . ILE B 1 116 ? -0.732 -20.531 -0.848 1 98.81 116 ILE B N 1
ATOM 3029 C CA . ILE B 1 116 ? -0.645 -21.969 -1.078 1 98.81 116 ILE B CA 1
ATOM 3030 C C . ILE B 1 116 ? -1.566 -22.375 -2.229 1 98.81 116 ILE B C 1
ATOM 3032 O O . ILE B 1 116 ? -2.789 -22.234 -2.129 1 98.81 116 ILE B O 1
ATOM 3036 N N . GLY B 1 117 ? -0.98 -22.828 -3.305 1 98.75 117 GLY B N 1
ATOM 3037 C CA . GLY B 1 117 ? -1.729 -23.359 -4.43 1 98.75 117 GLY B CA 1
ATOM 3038 C C . GLY B 1 117 ? -1.5 -24.844 -4.648 1 98.75 117 GLY B C 1
ATOM 3039 O O . GLY B 1 117 ? -0.417 -25.359 -4.359 1 98.75 117 GLY B O 1
ATOM 3040 N N . ALA B 1 118 ? -2.527 -25.547 -5.148 1 98.5 118 ALA B N 1
ATOM 3041 C CA . ALA B 1 118 ? -2.426 -26.969 -5.516 1 98.5 118 ALA B CA 1
ATOM 3042 C C . ALA B 1 118 ? -2.758 -27.172 -6.992 1 98.5 118 ALA B C 1
ATOM 3044 O O . ALA B 1 118 ? -3.807 -26.734 -7.469 1 98.5 118 ALA B O 1
ATOM 3045 N N . VAL B 1 119 ? -1.844 -27.797 -7.617 1 97.44 119 VAL B N 1
ATOM 3046 C CA . VAL B 1 119 ? -1.993 -28.047 -9.047 1 97.44 119 VAL B CA 1
ATOM 3047 C C . VAL B 1 119 ? -1.939 -29.547 -9.32 1 97.44 119 VAL B C 1
ATOM 3049 O O . VAL B 1 119 ? -1.132 -30.266 -8.727 1 97.44 119 VAL B O 1
ATOM 3052 N N . ALA B 1 120 ? -2.799 -30.031 -10.164 1 95 120 ALA B N 1
ATOM 3053 C CA . ALA B 1 120 ? -2.76 -31.391 -10.688 1 95 120 ALA B CA 1
ATOM 3054 C C . ALA B 1 120 ? -3.031 -31.406 -12.188 1 95 120 ALA B C 1
ATOM 3056 O O . ALA B 1 120 ? -4.008 -30.812 -12.656 1 95 120 ALA B O 1
ATOM 3057 N N . ASP B 1 121 ? -2.107 -32.094 -12.906 1 89.88 121 ASP B N 1
ATOM 3058 C CA . ASP B 1 121 ? -2.234 -32.219 -14.359 1 89.88 121 ASP B CA 1
ATOM 3059 C C . ASP B 1 121 ? -2.396 -30.844 -15.008 1 89.88 121 ASP B C 1
ATOM 3061 O O . ASP B 1 121 ? -3.307 -30.641 -15.812 1 89.88 121 ASP B O 1
ATOM 3065 N N . GLY B 1 122 ? -1.671 -29.844 -14.469 1 88.81 122 GLY B N 1
ATOM 3066 C CA . GLY B 1 122 ? -1.624 -28.516 -15.07 1 88.81 122 GLY B CA 1
ATOM 3067 C C . GLY B 1 122 ? -2.789 -27.641 -14.656 1 88.81 122 GLY B C 1
ATOM 3068 O O . GLY B 1 122 ? -2.834 -26.453 -15.008 1 88.81 122 GLY B O 1
ATOM 3069 N N . ARG B 1 123 ? -3.695 -28.203 -13.906 1 94.56 123 ARG B N 1
ATOM 3070 C CA . ARG B 1 123 ? -4.875 -27.469 -13.477 1 94.56 123 ARG B CA 1
ATOM 3071 C C . ARG B 1 123 ? -4.766 -27.062 -12.016 1 94.56 123 ARG B C 1
ATOM 3073 O O . ARG B 1 123 ? -4.383 -27.875 -11.164 1 94.56 123 ARG B O 1
ATOM 3080 N N . ILE B 1 124 ? -5.094 -25.828 -11.742 1 98.25 124 ILE B N 1
ATOM 3081 C CA . ILE B 1 124 ? -5.113 -25.391 -10.352 1 98.25 124 ILE B CA 1
ATOM 3082 C C . ILE B 1 124 ? -6.395 -25.875 -9.68 1 98.25 124 ILE B C 1
ATOM 3084 O O . ILE B 1 124 ? -7.496 -25.484 -10.07 1 98.25 124 ILE B O 1
ATOM 3088 N N . LEU B 1 125 ? -6.285 -26.656 -8.648 1 98.31 125 LEU B N 1
ATOM 3089 C CA . LEU B 1 125 ? -7.43 -27.297 -8.008 1 98.31 125 LEU B CA 1
ATOM 3090 C C . LEU B 1 125 ? -7.875 -26.516 -6.781 1 98.31 125 LEU B C 1
ATOM 3092 O O . LEU B 1 125 ? -9.055 -26.516 -6.434 1 98.31 125 LEU B O 1
ATOM 3096 N N . ALA B 1 126 ? -6.902 -25.891 -6.125 1 98.81 126 ALA B N 1
ATOM 3097 C CA . ALA B 1 126 ? -7.184 -25.156 -4.902 1 98.81 126 ALA B CA 1
ATOM 3098 C C . ALA B 1 126 ? -6.195 -24 -4.727 1 98.81 126 ALA B C 1
ATOM 3100 O O . ALA B 1 126 ? -5.047 -24.078 -5.168 1 98.81 126 ALA B O 1
ATOM 3101 N N . GLY B 1 127 ? -6.645 -22.938 -4.152 1 98.88 127 GLY B N 1
ATOM 3102 C CA . GLY B 1 127 ? -5.828 -21.781 -3.832 1 98.88 127 GLY B CA 1
ATOM 3103 C C . GLY B 1 127 ? -6.246 -21.094 -2.545 1 98.88 127 GLY B C 1
ATOM 3104 O O . GLY B 1 127 ? -7.438 -20.891 -2.309 1 98.88 127 GLY B O 1
ATOM 3105 N N . VAL B 1 128 ? -5.227 -20.812 -1.712 1 98.94 128 VAL B N 1
ATOM 3106 C CA . VAL B 1 128 ? -5.469 -20.109 -0.449 1 98.94 128 VAL B CA 1
ATOM 3107 C C . VAL B 1 128 ? -4.438 -19 -0.267 1 98.94 128 VAL B C 1
ATOM 3109 O O . VAL B 1 128 ? -3.238 -19.219 -0.435 1 98.94 128 VAL B O 1
ATOM 3112 N N . VAL B 1 129 ? -4.91 -17.844 -0.041 1 98.94 129 VAL B N 1
ATOM 3113 C CA . VAL B 1 129 ? -4.098 -16.688 0.315 1 98.94 129 VAL B CA 1
ATOM 3114 C C . VAL B 1 129 ? -4.551 -16.141 1.665 1 98.94 129 VAL B C 1
ATOM 3116 O O . VAL B 1 129 ? -5.699 -15.719 1.817 1 98.94 129 VAL B O 1
ATOM 3119 N N . TYR B 1 130 ? -3.633 -16.141 2.621 1 98.88 130 TYR B N 1
ATOM 3120 C CA . TYR B 1 130 ? -3.969 -15.727 3.98 1 98.88 130 TYR B CA 1
ATOM 3121 C C . TYR B 1 130 ? -3.164 -14.508 4.398 1 98.88 130 TYR B C 1
ATOM 3123 O O . TYR B 1 130 ? -1.932 -14.523 4.379 1 98.88 130 TYR B O 1
ATOM 3131 N N . ASP B 1 131 ? -3.838 -13.406 4.652 1 97.69 131 ASP B N 1
ATOM 3132 C CA . ASP B 1 131 ? -3.268 -12.18 5.207 1 97.69 131 ASP B CA 1
ATOM 3133 C C . ASP B 1 131 ? -3.383 -12.164 6.73 1 97.69 131 ASP B C 1
ATOM 3135 O O . ASP B 1 131 ? -4.414 -11.758 7.273 1 97.69 131 ASP B O 1
ATOM 3139 N N . PRO B 1 132 ? -2.311 -12.547 7.445 1 95.5 132 PRO B N 1
ATOM 3140 C CA . PRO B 1 132 ? -2.396 -12.664 8.906 1 95.5 132 PRO B CA 1
ATOM 3141 C C . PRO B 1 132 ? -2.717 -11.328 9.578 1 95.5 132 PRO B C 1
ATOM 3143 O O . PRO B 1 132 ? -3.293 -11.312 10.672 1 95.5 132 PRO B O 1
ATOM 3146 N N . MET B 1 133 ? -2.363 -10.258 9 1 92.38 133 MET B N 1
ATOM 3147 C CA . MET B 1 133 ? -2.5 -8.961 9.656 1 92.38 133 MET B CA 1
ATOM 3148 C C . MET B 1 133 ? -3.959 -8.523 9.695 1 92.38 133 MET B C 1
ATOM 3150 O O . MET B 1 133 ? -4.402 -7.91 10.672 1 92.38 133 MET B O 1
ATOM 3154 N N . THR B 1 134 ? -4.695 -8.828 8.68 1 90.69 134 THR B N 1
ATOM 3155 C CA . THR B 1 134 ? -6.105 -8.469 8.648 1 90.69 134 THR B CA 1
ATOM 3156 C C . THR B 1 134 ? -6.977 -9.641 9.086 1 90.69 134 THR B C 1
ATOM 3158 O O . THR B 1 134 ? -8.148 -9.461 9.422 1 90.69 134 THR B O 1
ATOM 3161 N N . GLY B 1 135 ? -6.398 -10.82 8.992 1 93.81 135 GLY B N 1
ATOM 3162 C CA . GLY B 1 135 ? -7.176 -12.023 9.242 1 93.81 135 GLY B CA 1
ATOM 3163 C C . GLY B 1 135 ? -7.969 -12.484 8.039 1 93.81 135 GLY B C 1
ATOM 3164 O O . GLY B 1 135 ? -8.688 -13.484 8.102 1 93.81 135 GLY B O 1
ATOM 3165 N N . ASN B 1 136 ? -7.828 -11.844 6.953 1 96.25 136 ASN B N 1
ATOM 3166 C CA . ASN B 1 136 ? -8.539 -12.234 5.738 1 96.25 136 ASN B CA 1
ATOM 3167 C C . ASN B 1 136 ? -7.945 -13.492 5.121 1 96.25 136 ASN B C 1
ATOM 3169 O O . ASN B 1 136 ? -6.738 -13.578 4.902 1 96.25 136 ASN B O 1
ATOM 3173 N N . LEU B 1 137 ? -8.766 -14.438 4.898 1 98.75 137 LEU B N 1
ATOM 3174 C CA . LEU B 1 137 ? -8.383 -15.672 4.211 1 98.75 137 LEU B CA 1
ATOM 3175 C C . LEU B 1 137 ? -9.203 -15.859 2.939 1 98.75 137 LEU B C 1
ATOM 3177 O O . LEU B 1 137 ? -10.414 -16.078 3.004 1 98.75 137 LEU B O 1
ATOM 3181 N N . PHE B 1 138 ? -8.539 -15.703 1.822 1 98.88 138 PHE B N 1
ATOM 3182 C CA . PHE B 1 138 ? -9.133 -16 0.525 1 98.88 138 PHE B CA 1
ATOM 3183 C C . PHE B 1 138 ? -8.914 -17.469 0.156 1 98.88 138 PHE B C 1
ATOM 3185 O O . PHE B 1 138 ? -7.805 -17.984 0.298 1 98.88 138 PHE B O 1
ATOM 3192 N N . SER B 1 139 ? -9.922 -18.125 -0.276 1 98.94 139 SER B N 1
ATOM 3193 C CA . SER B 1 139 ? -9.773 -19.516 -0.688 1 98.94 139 SER B CA 1
ATOM 3194 C C . SER B 1 139 ? -10.688 -19.844 -1.869 1 98.94 139 SER B C 1
ATOM 3196 O O . SER B 1 139 ? -11.742 -19.234 -2.029 1 98.94 139 SER B O 1
ATOM 3198 N N . ALA B 1 140 ? -10.25 -20.688 -2.686 1 98.88 140 ALA B N 1
ATOM 3199 C CA . ALA B 1 140 ? -11.016 -21.109 -3.852 1 98.88 140 ALA B CA 1
ATOM 3200 C C . ALA B 1 140 ? -10.711 -22.562 -4.199 1 98.88 140 ALA B C 1
ATOM 3202 O O . ALA B 1 140 ? -9.609 -23.062 -3.936 1 98.88 140 ALA B O 1
ATOM 3203 N N . ASP B 1 141 ? -11.641 -23.281 -4.699 1 98.69 141 ASP B N 1
ATOM 3204 C CA . ASP B 1 141 ? -11.516 -24.562 -5.371 1 98.69 141 ASP B CA 1
ATOM 3205 C C . ASP B 1 141 ? -12.367 -24.609 -6.641 1 98.69 141 ASP B C 1
ATOM 3207 O O . ASP B 1 141 ? -12.688 -23.562 -7.211 1 98.69 141 ASP B O 1
ATOM 3211 N N . LEU B 1 142 ? -12.602 -25.766 -7.145 1 97.75 142 LEU B N 1
ATOM 3212 C CA . LEU B 1 142 ? -13.281 -25.875 -8.43 1 97.75 142 LEU B CA 1
ATOM 3213 C C . LEU B 1 142 ? -14.742 -25.469 -8.312 1 97.75 142 LEU B C 1
ATOM 3215 O O . LEU B 1 142 ? -15.398 -25.172 -9.32 1 97.75 142 LEU B O 1
ATOM 3219 N N . ASP B 1 143 ? -15.203 -25.297 -7.086 1 96.62 143 ASP B N 1
ATOM 3220 C CA . ASP B 1 143 ? -16.641 -25.094 -6.898 1 96.62 143 ASP B CA 1
ATOM 3221 C C . ASP B 1 143 ? -16.938 -23.656 -6.488 1 96.62 143 ASP B C 1
ATOM 3223 O O . ASP B 1 143 ? -18.094 -23.234 -6.477 1 96.62 143 ASP B O 1
ATOM 3227 N N . GLY B 1 144 ? -15.938 -22.922 -6.074 1 98.06 144 GLY B N 1
ATOM 3228 C CA . GLY B 1 144 ? -16.266 -21.578 -5.645 1 98.06 144 GLY B CA 1
ATOM 3229 C C . GLY B 1 144 ? -15.086 -20.844 -5.016 1 98.06 144 GLY B C 1
ATOM 3230 O O . GLY B 1 144 ? -13.945 -21.297 -5.121 1 98.06 144 GLY B O 1
ATOM 3231 N N . VAL B 1 145 ? -15.367 -19.703 -4.523 1 98.75 145 VAL B N 1
ATOM 3232 C CA . VAL B 1 145 ? -14.398 -18.828 -3.875 1 98.75 145 VAL B CA 1
ATOM 3233 C C . VAL B 1 145 ? -15 -18.234 -2.604 1 98.75 145 VAL B C 1
ATOM 32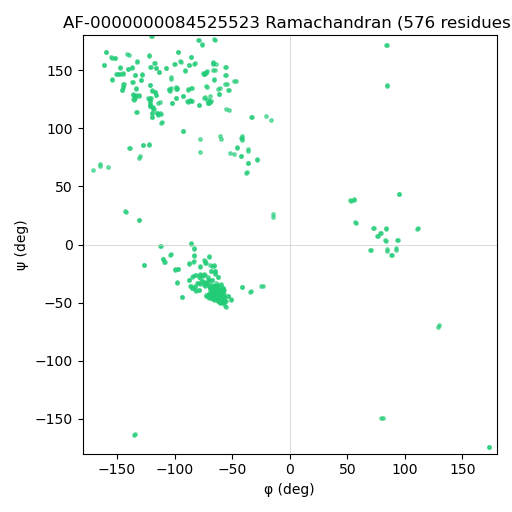35 O O . VAL B 1 145 ? -16.188 -17.922 -2.564 1 98.75 145 VAL B O 1
ATOM 3238 N N . TRP B 1 146 ? -14.211 -18.156 -1.572 1 98.75 146 TRP B N 1
ATOM 3239 C CA . TRP B 1 146 ? -14.672 -17.719 -0.262 1 98.75 146 TRP B CA 1
ATOM 3240 C C . TRP B 1 146 ? -13.703 -16.719 0.349 1 98.75 146 TRP B C 1
ATOM 3242 O O . TRP B 1 146 ? -12.492 -16.766 0.093 1 98.75 146 TRP B O 1
ATOM 3252 N N . LEU B 1 147 ? -14.203 -15.789 1.078 1 98.12 147 LEU B N 1
ATOM 3253 C CA . LEU B 1 147 ? -13.477 -14.914 1.995 1 98.12 147 LEU B CA 1
ATOM 3254 C C . LEU B 1 147 ? -13.906 -15.156 3.436 1 98.12 147 LEU B C 1
ATOM 3256 O O . LEU B 1 147 ? -15.062 -14.906 3.795 1 98.12 147 LEU B O 1
ATOM 3260 N N . ASN B 1 148 ? -12.977 -15.656 4.133 1 97.75 148 ASN B N 1
ATOM 3261 C CA . ASN B 1 148 ? -13.25 -15.984 5.527 1 97.75 148 ASN B CA 1
ATOM 3262 C C . ASN B 1 148 ? -14.445 -16.938 5.656 1 97.75 148 ASN B C 1
ATOM 3264 O O . ASN B 1 148 ? -15.312 -16.734 6.508 1 97.75 148 ASN B O 1
ATOM 3268 N N . GLY B 1 149 ? -14.523 -17.828 4.777 1 97.5 149 GLY B N 1
ATOM 3269 C CA . GLY B 1 149 ? -15.523 -18.891 4.855 1 97.5 149 GLY B CA 1
ATOM 3270 C C . GLY B 1 149 ? -16.828 -18.516 4.191 1 97.5 149 GLY B C 1
ATOM 3271 O O . GLY B 1 149 ? -17.703 -19.359 3.984 1 97.5 149 GLY B O 1
ATOM 3272 N N . GLU B 1 150 ? -17 -17.266 3.801 1 97.38 150 GLU B N 1
ATOM 3273 C CA . GLU B 1 150 ? -18.203 -16.812 3.111 1 97.38 150 GLU B CA 1
ATOM 3274 C C . GLU B 1 150 ? -17.938 -16.641 1.617 1 97.38 150 GLU B C 1
ATOM 3276 O O . GLU B 1 150 ? -16.859 -16.219 1.214 1 97.38 150 GLU B O 1
ATOM 3281 N N . PRO B 1 151 ? -18.953 -16.969 0.834 1 97.94 151 PRO B N 1
ATOM 3282 C CA . PRO B 1 151 ? -18.75 -16.766 -0.601 1 97.94 151 PRO B CA 1
ATOM 3283 C C . PRO B 1 151 ? -18.312 -15.344 -0.935 1 97.94 151 PRO B C 1
ATOM 3285 O O . PRO B 1 151 ? -18.859 -14.383 -0.383 1 97.94 151 PRO B O 1
ATOM 3288 N N . LEU B 1 152 ? -17.359 -15.242 -1.714 1 96.94 152 LEU B N 1
ATOM 3289 C CA . LEU B 1 152 ? -16.844 -13.938 -2.131 1 96.94 152 LEU B CA 1
ATOM 3290 C C . LEU B 1 152 ? -17.641 -13.398 -3.316 1 96.94 152 LEU B C 1
ATOM 3292 O O . LEU B 1 152 ? -17.766 -14.07 -4.34 1 96.94 152 LEU B O 1
ATOM 3296 N N . VAL B 1 153 ? -18.188 -12.242 -3.166 1 92.44 153 VAL B N 1
ATOM 3297 C CA . VAL B 1 153 ? -18.875 -11.531 -4.238 1 92.44 153 VAL B CA 1
ATOM 3298 C C . VAL B 1 153 ? -18.125 -10.258 -4.586 1 92.44 153 VAL B C 1
ATOM 3300 O O . VAL B 1 153 ? -18.078 -9.312 -3.791 1 92.44 153 VAL B O 1
ATOM 3303 N N . PRO B 1 154 ? -17.562 -10.234 -5.727 1 92.12 154 PRO B N 1
ATOM 3304 C CA . PRO B 1 154 ? -16.75 -9.062 -6.055 1 92.12 154 PRO B CA 1
ATOM 3305 C C . PRO B 1 154 ? -17.594 -7.82 -6.332 1 92.12 154 PRO B C 1
ATOM 3307 O O . PRO B 1 154 ? -18.688 -7.922 -6.898 1 92.12 154 PRO B O 1
ATOM 3310 N N . ARG B 1 155 ? -17.047 -6.699 -5.98 1 85.88 155 ARG B N 1
ATOM 3311 C CA . ARG B 1 155 ? -17.594 -5.426 -6.441 1 85.88 155 ARG B CA 1
ATOM 3312 C C . ARG B 1 155 ? -17.312 -5.215 -7.926 1 85.88 155 ARG B C 1
ATOM 3314 O O . ARG B 1 155 ? -16.312 -5.711 -8.453 1 85.88 155 ARG B O 1
ATOM 3321 N N . PRO B 1 156 ? -18.172 -4.539 -8.578 1 84.38 156 PRO B N 1
ATOM 3322 C CA . PRO B 1 156 ? -17.922 -4.27 -9.992 1 84.38 156 PRO B CA 1
ATOM 3323 C C . PRO B 1 156 ? -16.703 -3.365 -10.211 1 84.38 156 PRO B C 1
ATOM 3325 O O . PRO B 1 156 ? -16.484 -2.436 -9.438 1 84.38 156 PRO B O 1
ATOM 3328 N N . ALA B 1 157 ? -15.992 -3.656 -11.211 1 89.12 157 ALA B N 1
ATOM 3329 C CA . ALA B 1 157 ? -14.836 -2.84 -11.555 1 89.12 157 ALA B CA 1
ATOM 3330 C C . ALA B 1 157 ? -15.258 -1.512 -12.172 1 89.12 157 ALA B C 1
ATOM 3332 O O . ALA B 1 157 ? -16.234 -1.457 -12.938 1 89.12 157 ALA B O 1
ATOM 3333 N N . ARG B 1 158 ? -14.531 -0.453 -11.945 1 91.44 158 ARG B N 1
ATOM 3334 C CA . ARG B 1 158 ? -14.773 0.872 -12.508 1 91.44 158 ARG B CA 1
ATOM 3335 C C . ARG B 1 158 ? -14.133 1.008 -13.891 1 91.44 158 ARG B C 1
ATOM 3337 O O . ARG B 1 158 ? -13.297 0.187 -14.273 1 91.44 158 ARG B O 1
ATOM 3344 N N . GLU B 1 159 ? -14.633 2.014 -14.617 1 94.31 159 GLU B N 1
ATOM 3345 C CA . GLU B 1 159 ? -14.008 2.305 -15.906 1 94.31 159 GLU B CA 1
ATOM 3346 C C . GLU B 1 159 ? -12.586 2.83 -15.719 1 94.31 159 GLU B C 1
ATOM 3348 O O . GLU B 1 159 ? -12.234 3.318 -14.648 1 94.31 159 GLU B O 1
ATOM 3353 N N . GLU B 1 160 ? -11.781 2.703 -16.703 1 96.12 160 GLU B N 1
ATOM 3354 C CA . GLU B 1 160 ? -10.336 2.877 -16.641 1 96.12 160 GLU B CA 1
ATOM 3355 C C . GLU B 1 160 ? -9.961 4.203 -15.984 1 96.12 160 GLU B C 1
ATOM 3357 O O . GLU B 1 160 ? -9.156 4.238 -15.047 1 96.12 160 GLU B O 1
ATOM 3362 N N . ALA B 1 161 ? -10.586 5.324 -16.359 1 94.44 161 ALA B N 1
ATOM 3363 C CA . ALA B 1 161 ? -10.234 6.66 -15.891 1 94.44 161 ALA B CA 1
ATOM 3364 C C . ALA B 1 161 ? -10.578 6.828 -14.414 1 94.44 161 ALA B C 1
ATOM 3366 O O . ALA B 1 161 ? -10.07 7.738 -13.75 1 94.44 161 ALA B O 1
ATOM 3367 N N . ARG B 1 162 ? -11.422 5.965 -13.883 1 93.12 162 ARG B N 1
ATOM 3368 C CA . ARG B 1 162 ? -11.852 6.039 -12.484 1 93.12 162 ARG B CA 1
ATOM 3369 C C . ARG B 1 162 ? -11.312 4.859 -11.688 1 93.12 162 ARG B C 1
ATOM 3371 O O . ARG B 1 162 ? -11.547 4.762 -10.477 1 93.12 162 ARG B O 1
ATOM 3378 N N . ALA B 1 163 ? -10.578 3.951 -12.344 1 95.5 163 ALA B N 1
ATOM 3379 C CA . ALA B 1 163 ? -10.156 2.684 -11.75 1 95.5 163 ALA B CA 1
ATOM 3380 C C . ALA B 1 163 ? -8.844 2.842 -11 1 95.5 163 ALA B C 1
ATOM 3382 O O . ALA B 1 163 ? -8.078 3.771 -11.266 1 95.5 163 ALA B O 1
ATOM 3383 N N . ALA B 1 164 ? -8.695 1.986 -10.07 1 96.06 164 ALA B N 1
ATOM 3384 C CA . ALA B 1 164 ? -7.426 1.844 -9.367 1 96.06 164 ALA B CA 1
ATOM 3385 C C . ALA B 1 164 ? -6.609 0.684 -9.93 1 96.06 164 ALA B C 1
ATOM 3387 O O . ALA B 1 164 ? -7.148 -0.396 -10.18 1 96.06 164 ALA B O 1
ATOM 3388 N N . LEU B 1 165 ? -5.305 0.963 -10.148 1 98.12 165 LEU B N 1
ATOM 3389 C CA . LEU B 1 165 ? -4.375 -0.039 -10.656 1 98.12 165 LEU B CA 1
ATOM 3390 C C . LEU B 1 165 ? -3.277 -0.329 -9.633 1 98.12 165 LEU B C 1
ATOM 3392 O O . LEU B 1 165 ? -2.721 0.595 -9.039 1 98.12 165 LEU B O 1
ATOM 3396 N N . ILE B 1 166 ? -3.043 -1.615 -9.383 1 98.56 166 ILE B N 1
ATOM 3397 C CA . ILE B 1 166 ? -1.866 -1.99 -8.602 1 98.56 166 ILE B CA 1
ATOM 3398 C C . ILE B 1 166 ? -0.794 -2.559 -9.531 1 98.56 166 ILE B C 1
ATOM 3400 O O . ILE B 1 166 ? -1.087 -3.393 -10.391 1 98.56 166 ILE B O 1
ATOM 3404 N N . THR B 1 167 ? 0.437 -2.09 -9.375 1 98.5 167 THR B N 1
ATOM 3405 C CA . THR B 1 167 ? 1.561 -2.65 -10.117 1 98.5 167 THR B CA 1
ATOM 3406 C C . THR B 1 167 ? 2.869 -2.43 -9.359 1 98.5 167 THR B C 1
ATOM 3408 O O . THR B 1 167 ? 3.043 -1.41 -8.695 1 98.5 167 THR B O 1
ATOM 3411 N N . GLY B 1 168 ? 3.746 -3.408 -9.398 1 97 168 GLY B N 1
ATOM 3412 C CA . GLY B 1 168 ? 5.098 -3.219 -8.898 1 97 168 GLY B CA 1
ATOM 3413 C C . GLY B 1 168 ? 6.039 -2.623 -9.93 1 97 168 GLY B C 1
ATOM 3414 O O . GLY B 1 168 ? 7.207 -2.357 -9.633 1 97 168 GLY B O 1
ATOM 3415 N N . PHE B 1 169 ? 5.516 -2.316 -11.172 1 97.94 169 PHE B N 1
ATOM 3416 C CA . PHE B 1 169 ? 6.289 -1.808 -12.297 1 97.94 169 PHE B CA 1
ATOM 3417 C C . PHE B 1 169 ? 6.41 -0.29 -12.227 1 97.94 169 PHE B C 1
ATOM 3419 O O . PHE B 1 169 ? 5.449 0.401 -11.883 1 97.94 169 PHE B O 1
ATOM 3426 N N . PRO B 1 170 ? 7.633 0.21 -12.453 1 98.12 170 PRO B N 1
ATOM 3427 C CA . PRO B 1 170 ? 8.875 -0.49 -12.789 1 98.12 170 PRO B CA 1
ATOM 3428 C C . PRO B 1 170 ? 9.797 -0.656 -11.578 1 98.12 170 PRO B C 1
ATOM 3430 O O . PRO B 1 170 ? 9.672 0.079 -10.602 1 98.12 170 PRO B O 1
ATOM 3433 N N . VAL B 1 171 ? 10.625 -1.601 -11.609 1 96.88 171 VAL B N 1
ATOM 3434 C CA . VAL B 1 171 ? 11.758 -1.753 -10.703 1 96.88 171 VAL B CA 1
ATOM 3435 C C . VAL B 1 171 ? 13.062 -1.767 -11.508 1 96.88 171 VAL B C 1
ATOM 3437 O O . VAL B 1 171 ? 13.039 -1.684 -12.734 1 96.88 171 VAL B O 1
ATOM 3440 N N . GLN B 1 172 ? 14.18 -1.877 -10.844 1 95.81 172 GLN B N 1
ATOM 3441 C CA . GLN B 1 172 ? 15.484 -1.803 -11.492 1 95.81 172 GLN B CA 1
ATOM 3442 C C . GLN B 1 172 ? 15.617 -2.865 -12.586 1 95.81 172 GLN B C 1
ATOM 3444 O O . GLN B 1 172 ? 16.234 -2.619 -13.625 1 95.81 172 GLN B O 1
ATOM 3449 N N . ARG B 1 173 ? 15.109 -4.004 -12.328 1 95.31 173 ARG B N 1
ATOM 3450 C CA . ARG B 1 173 ? 15.156 -5.082 -13.312 1 95.31 173 ARG B CA 1
ATOM 3451 C C . ARG B 1 173 ? 14.484 -4.664 -14.617 1 95.31 173 ARG B C 1
ATOM 3453 O O . ARG B 1 173 ? 14.961 -4.996 -15.703 1 95.31 173 ARG B O 1
ATOM 3460 N N . ASP B 1 174 ? 13.406 -3.953 -14.531 1 97.69 174 ASP B N 1
ATOM 3461 C CA . ASP B 1 174 ? 12.695 -3.484 -15.719 1 97.69 174 ASP B CA 1
ATOM 3462 C C . ASP B 1 174 ? 13.539 -2.473 -16.5 1 97.69 174 ASP B C 1
ATOM 3464 O O . ASP B 1 174 ? 13.492 -2.441 -17.734 1 97.69 174 ASP B O 1
ATOM 3468 N N . PHE B 1 175 ? 14.281 -1.61 -15.742 1 97.69 175 PHE B N 1
ATOM 3469 C CA . PHE B 1 175 ? 15.188 -0.678 -16.406 1 97.69 175 PHE B CA 1
ATOM 3470 C C . PHE B 1 175 ? 16.234 -1.427 -17.203 1 97.69 175 PHE B C 1
ATOM 3472 O O . PHE B 1 175 ? 16.578 -1.027 -18.328 1 97.69 175 PHE B O 1
ATOM 3479 N N . ARG B 1 176 ? 16.734 -2.541 -16.672 1 96.25 176 ARG B N 1
ATOM 3480 C CA . ARG B 1 176 ? 17.75 -3.336 -17.344 1 96.25 176 ARG B CA 1
ATOM 3481 C C . ARG B 1 176 ? 17.172 -4.043 -18.562 1 96.25 176 ARG B C 1
ATOM 3483 O O . ARG B 1 176 ? 17.828 -4.129 -19.609 1 96.25 176 ARG B O 1
ATOM 3490 N N . LEU B 1 177 ? 15.977 -4.449 -18.453 1 96 177 LEU B N 1
ATOM 3491 C CA . LEU B 1 177 ? 15.367 -5.254 -19.516 1 96 177 LEU B CA 1
ATOM 3492 C C . LEU B 1 177 ? 14.859 -4.367 -20.641 1 96 177 LEU B C 1
ATOM 3494 O O . LEU B 1 177 ? 15.039 -4.695 -21.812 1 96 177 LEU B O 1
ATOM 3498 N N . ASP B 1 178 ? 14.266 -3.205 -20.312 1 97.31 178 ASP B N 1
ATOM 3499 C CA . ASP B 1 178 ? 13.523 -2.426 -21.297 1 97.31 178 ASP B CA 1
ATOM 3500 C C . ASP B 1 178 ? 14.266 -1.136 -21.641 1 97.31 178 ASP B C 1
ATOM 3502 O O . ASP B 1 178 ? 13.945 -0.484 -22.641 1 97.31 178 ASP B O 1
ATOM 3506 N N . GLY B 1 179 ? 15.281 -0.772 -20.859 1 97.5 179 GLY B N 1
ATOM 3507 C CA . GLY B 1 179 ? 15.789 0.592 -20.859 1 97.5 179 GLY B CA 1
ATOM 3508 C C . GLY B 1 179 ? 15.016 1.517 -19.938 1 97.5 179 GLY B C 1
ATOM 3509 O O . GLY B 1 179 ? 13.781 1.515 -19.938 1 97.5 179 GLY B O 1
ATOM 3510 N N . ARG B 1 180 ? 15.695 2.299 -19.234 1 97.69 180 ARG B N 1
ATOM 3511 C CA . ARG B 1 180 ? 15.109 3.15 -18.203 1 97.69 180 ARG B CA 1
ATOM 3512 C C . ARG B 1 180 ? 14.062 4.086 -18.7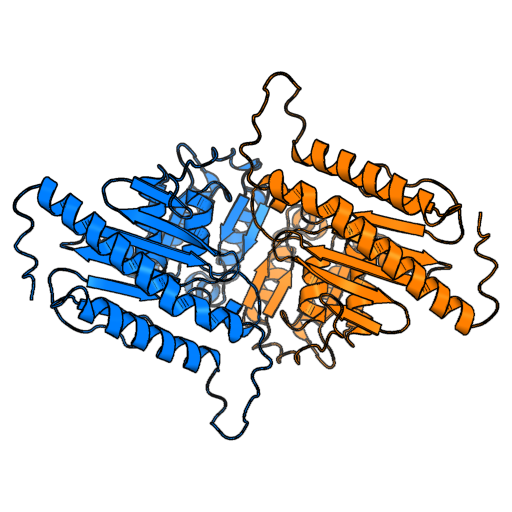97 1 97.69 180 ARG B C 1
ATOM 3514 O O . ARG B 1 180 ? 12.938 4.16 -18.297 1 97.69 180 ARG B O 1
ATOM 3521 N N . GLU B 1 181 ? 14.367 4.785 -19.828 1 98 181 GLU B N 1
ATOM 3522 C CA . GLU B 1 181 ? 13.461 5.758 -20.438 1 98 181 GLU B CA 1
ATOM 3523 C C . GLU B 1 181 ? 12.195 5.086 -20.953 1 98 181 GLU B C 1
ATOM 3525 O O . GLU B 1 181 ? 11.094 5.598 -20.75 1 98 181 GLU B O 1
ATOM 3530 N N . THR B 1 182 ? 12.398 3.945 -21.578 1 98.31 182 THR B N 1
ATOM 3531 C CA . THR B 1 182 ? 11.273 3.207 -22.156 1 98.31 182 THR B CA 1
ATOM 3532 C C . THR B 1 182 ? 10.359 2.691 -21.047 1 98.31 182 THR B C 1
ATOM 3534 O O . THR B 1 182 ? 9.133 2.832 -21.125 1 98.31 182 THR B O 1
ATOM 3537 N N . ALA B 1 183 ? 10.93 2.09 -20.016 1 98.62 183 ALA B N 1
ATOM 3538 C CA . ALA B 1 183 ? 10.148 1.595 -18.891 1 98.62 183 ALA B CA 1
ATOM 3539 C C . ALA B 1 183 ? 9.367 2.725 -18.219 1 98.62 183 ALA B C 1
ATOM 3541 O O . ALA B 1 183 ? 8.195 2.564 -17.875 1 98.62 183 ALA B O 1
ATOM 3542 N N . LEU B 1 184 ? 10.023 3.842 -18.078 1 98.75 184 LEU B N 1
ATOM 3543 C CA . LEU B 1 184 ? 9.391 4.988 -17.438 1 98.75 184 LEU B CA 1
ATOM 3544 C C . LEU B 1 184 ? 8.273 5.551 -18.297 1 98.75 184 LEU B C 1
ATOM 3546 O O . LEU B 1 184 ? 7.242 5.988 -17.781 1 98.75 184 LEU B O 1
ATOM 3550 N N . ALA B 1 185 ? 8.469 5.559 -19.578 1 98.69 185 ALA B N 1
ATOM 3551 C CA . ALA B 1 185 ? 7.414 6.008 -20.484 1 98.69 185 ALA B CA 1
ATOM 3552 C C . ALA B 1 185 ? 6.172 5.125 -20.375 1 98.69 185 ALA B C 1
ATOM 3554 O O . ALA B 1 185 ? 5.047 5.625 -20.344 1 98.69 185 ALA B O 1
ATOM 3555 N N . ASP B 1 186 ? 6.363 3.828 -20.359 1 98.81 186 ASP B N 1
ATOM 3556 C CA . ASP B 1 186 ? 5.262 2.889 -20.156 1 98.81 186 ASP B CA 1
ATOM 3557 C C . ASP B 1 186 ? 4.547 3.15 -18.844 1 98.81 186 ASP B C 1
ATOM 3559 O O . ASP B 1 186 ? 3.316 3.193 -18.797 1 98.81 186 ASP B O 1
ATOM 3563 N N . PHE B 1 187 ? 5.348 3.352 -17.781 1 98.75 187 PHE B N 1
ATOM 3564 C CA . PHE B 1 187 ? 4.793 3.646 -16.469 1 98.75 187 PHE B CA 1
ATOM 3565 C C . PHE B 1 187 ? 3.975 4.93 -16.5 1 98.75 187 PHE B C 1
ATOM 3567 O O . PHE B 1 187 ? 2.883 4.992 -15.93 1 98.75 187 PHE B O 1
ATOM 3574 N N . GLY B 1 188 ? 4.484 5.934 -17.156 1 98.81 188 GLY B N 1
ATOM 3575 C CA . GLY B 1 188 ? 3.789 7.207 -17.266 1 98.81 188 GLY B CA 1
ATOM 3576 C C . GLY B 1 188 ? 2.428 7.09 -17.922 1 98.81 188 GLY B C 1
ATOM 3577 O O . GLY B 1 188 ? 1.487 7.793 -17.547 1 98.81 188 GLY B O 1
ATOM 3578 N N . GLU B 1 189 ? 2.312 6.246 -18.922 1 98.69 189 GLU B N 1
ATOM 3579 C CA . GLU B 1 189 ? 1.029 6.02 -19.578 1 98.69 189 GLU B CA 1
ATOM 3580 C C . GLU B 1 189 ? 0.011 5.426 -18.609 1 98.69 189 GLU B C 1
ATOM 3582 O O . GLU B 1 189 ? -1.166 5.793 -18.641 1 98.69 189 GLU B O 1
ATOM 3587 N N . LEU B 1 190 ? 0.468 4.508 -17.781 1 98.69 190 LEU B N 1
ATOM 3588 C CA . LEU B 1 190 ? -0.422 3.902 -16.797 1 98.69 190 LEU B CA 1
ATOM 3589 C C . LEU B 1 190 ? -0.865 4.93 -15.75 1 98.69 190 LEU B C 1
ATOM 3591 O O . LEU B 1 190 ? -2.041 4.98 -15.391 1 98.69 190 LEU B O 1
ATOM 3595 N N . VAL B 1 191 ? 0.095 5.789 -15.32 1 98.25 191 VAL B N 1
ATOM 3596 C CA . VAL B 1 191 ? -0.205 6.84 -14.352 1 98.25 191 VAL B CA 1
ATOM 3597 C C . VAL B 1 191 ? -1.275 7.773 -14.914 1 98.25 191 VAL B C 1
ATOM 3599 O O . VAL B 1 191 ? -2.17 8.211 -14.188 1 98.25 191 VAL B O 1
ATOM 3602 N N . SER B 1 192 ? -1.255 7.977 -16.172 1 98 192 SER B N 1
ATOM 3603 C CA . SER B 1 192 ? -2.17 8.922 -16.812 1 98 192 SER B CA 1
ATOM 3604 C C . SER B 1 192 ? -3.533 8.281 -17.062 1 98 192 SER B C 1
ATOM 3606 O O . SER B 1 192 ? -4.551 8.977 -17.094 1 98 192 SER B O 1
ATOM 3608 N N . ALA B 1 193 ? -3.574 7.023 -17.188 1 97.88 193 ALA B N 1
ATOM 3609 C CA . ALA B 1 193 ? -4.789 6.336 -17.625 1 97.88 193 ALA B CA 1
ATOM 3610 C C . ALA B 1 193 ? -5.695 6.02 -16.438 1 97.88 193 ALA B C 1
ATOM 3612 O O . ALA B 1 193 ? -6.918 5.957 -16.578 1 97.88 193 ALA B O 1
ATOM 3613 N N . PHE B 1 194 ? -5.137 5.793 -15.266 1 97.19 194 PHE B N 1
ATOM 3614 C CA . PHE B 1 194 ? -5.898 5.359 -14.102 1 97.19 194 PHE B CA 1
ATOM 3615 C C . PHE B 1 194 ? -6.035 6.488 -13.094 1 97.19 194 PHE B C 1
ATOM 3617 O O . PHE B 1 194 ? -5.176 7.371 -13.016 1 97.19 194 PHE B O 1
ATOM 3624 N N . SER B 1 195 ? -7.117 6.465 -12.312 1 94.25 195 SER B N 1
ATOM 3625 C CA . SER B 1 195 ? -7.34 7.477 -11.281 1 94.25 195 SER B CA 1
ATOM 3626 C C . SER B 1 195 ? -6.312 7.363 -10.164 1 94.25 195 SER B C 1
ATOM 3628 O O . SER B 1 195 ? -5.938 8.367 -9.555 1 94.25 195 SER B O 1
ATOM 3630 N N . THR B 1 196 ? -5.984 6.102 -9.93 1 94.56 196 THR B N 1
ATOM 3631 C CA . THR B 1 196 ? -5.035 5.824 -8.859 1 94.56 196 THR B CA 1
ATOM 3632 C C . THR B 1 196 ? -4.133 4.648 -9.219 1 94.56 196 THR B C 1
ATOM 3634 O O . THR B 1 196 ? -4.59 3.672 -9.82 1 94.56 196 THR B O 1
ATOM 3637 N N . LEU B 1 197 ? -2.855 4.809 -8.953 1 97.38 197 LEU B N 1
ATOM 3638 C CA . LEU B 1 197 ? -1.894 3.725 -9.102 1 97.38 197 LEU B CA 1
ATOM 3639 C C . LEU B 1 197 ? -1.186 3.436 -7.785 1 97.38 197 LEU B C 1
ATOM 3641 O O . LEU B 1 197 ? -0.604 4.34 -7.18 1 97.38 197 LEU B O 1
ATOM 3645 N N . ARG B 1 198 ? -1.33 2.205 -7.312 1 98.06 198 ARG B N 1
ATOM 3646 C CA . ARG B 1 198 ? -0.754 1.806 -6.031 1 98.06 198 ARG B CA 1
ATOM 3647 C C . ARG B 1 198 ? 0.309 0.729 -6.223 1 98.06 198 ARG B C 1
ATOM 3649 O O . ARG B 1 198 ? 0.272 -0.022 -7.199 1 98.06 198 ARG B O 1
ATOM 3656 N N . ARG B 1 199 ? 1.241 0.731 -5.297 1 97.69 199 ARG B N 1
ATOM 3657 C CA . ARG B 1 199 ? 2.334 -0.234 -5.238 1 97.69 199 ARG B CA 1
ATOM 3658 C C . ARG B 1 199 ? 2.457 -0.835 -3.84 1 97.69 199 ARG B C 1
ATOM 3660 O O . ARG B 1 199 ? 3.467 -0.639 -3.16 1 97.69 199 ARG B O 1
ATOM 3667 N N . PRO B 1 200 ? 1.564 -1.73 -3.523 1 95.06 200 PRO B N 1
ATOM 3668 C CA . PRO B 1 200 ? 1.597 -2.234 -2.148 1 95.06 200 PRO B CA 1
ATOM 3669 C C . PRO B 1 200 ? 2.59 -3.379 -1.963 1 95.06 200 PRO B C 1
ATOM 3671 O O . PRO B 1 200 ? 2.994 -3.672 -0.834 1 95.06 200 PRO B O 1
ATOM 3674 N N . GLY B 1 201 ? 2.918 -4.246 -3.061 1 92.81 201 GLY B N 1
ATOM 3675 C CA . GLY B 1 201 ? 4.016 -5.18 -2.871 1 92.81 201 GLY B CA 1
ATOM 3676 C C . GLY B 1 201 ? 3.658 -6.609 -3.236 1 92.81 201 GLY B C 1
ATOM 3677 O O . GLY B 1 201 ? 3.947 -7.062 -4.348 1 92.81 201 GLY B O 1
ATOM 3678 N N . SER B 1 202 ? 2.812 -7.32 -2.506 1 96.88 202 SER B N 1
ATOM 3679 C CA . SER B 1 202 ? 2.488 -8.742 -2.633 1 96.88 202 SER B CA 1
ATOM 3680 C C . SER B 1 202 ? 1.654 -9.008 -3.881 1 96.88 202 SER B C 1
ATOM 3682 O O . SER B 1 202 ? 0.58 -8.422 -4.051 1 96.88 202 SER B O 1
ATOM 3684 N N . ALA B 1 203 ? 2.164 -9.906 -4.707 1 97.94 203 ALA B N 1
ATOM 3685 C CA . ALA B 1 203 ? 1.438 -10.258 -5.926 1 97.94 203 ALA B CA 1
ATOM 3686 C C . ALA B 1 203 ? 0.171 -11.047 -5.602 1 97.94 203 ALA B C 1
ATOM 3688 O O . ALA B 1 203 ? -0.893 -10.781 -6.168 1 97.94 203 ALA B O 1
ATOM 3689 N N . ALA B 1 204 ? 0.297 -11.992 -4.676 1 98.69 204 ALA B N 1
ATOM 3690 C CA . ALA B 1 204 ? -0.85 -12.82 -4.312 1 98.69 204 ALA B CA 1
ATOM 3691 C C . ALA B 1 204 ? -1.98 -11.969 -3.738 1 98.69 204 ALA B C 1
ATOM 3693 O O . ALA B 1 204 ? -3.125 -12.062 -4.191 1 98.69 204 ALA B O 1
ATOM 3694 N N . LEU B 1 205 ? -1.644 -11.125 -2.824 1 98.38 205 LEU B N 1
ATOM 3695 C CA . LEU B 1 205 ? -2.658 -10.281 -2.201 1 98.38 205 LEU B CA 1
ATOM 3696 C C . LEU B 1 205 ? -3.234 -9.289 -3.209 1 98.38 205 LEU B C 1
ATOM 3698 O O . LEU B 1 205 ? -4.422 -8.961 -3.152 1 98.38 205 LEU B O 1
ATOM 3702 N N . THR B 1 206 ? -2.4 -8.805 -4.062 1 98.5 206 THR B N 1
ATOM 3703 C CA . THR B 1 206 ? -2.855 -7.918 -5.129 1 98.5 206 THR B CA 1
ATOM 3704 C C . THR B 1 206 ? -3.955 -8.586 -5.953 1 98.5 206 THR B C 1
ATOM 3706 O O . THR B 1 206 ? -5.02 -7.996 -6.168 1 98.5 206 THR B O 1
ATOM 3709 N N . LEU B 1 207 ? -3.715 -9.797 -6.352 1 98.81 207 LEU B N 1
ATOM 3710 C CA . LEU B 1 207 ? -4.695 -10.508 -7.164 1 98.81 207 LEU B CA 1
ATOM 3711 C C . LEU B 1 207 ? -5.973 -10.766 -6.371 1 98.81 207 LEU B C 1
ATOM 3713 O O . LEU B 1 207 ? -7.074 -10.711 -6.922 1 98.81 207 LEU B O 1
ATOM 3717 N N . CYS B 1 208 ? -5.832 -11.047 -5.086 1 98.62 208 CYS B N 1
ATOM 3718 C CA . CYS B 1 208 ? -7.004 -11.242 -4.242 1 98.62 208 CYS B CA 1
ATOM 3719 C C . CYS B 1 208 ? -7.793 -9.953 -4.086 1 98.62 208 CYS B C 1
ATOM 3721 O O . CYS B 1 208 ? -9.023 -9.969 -4.004 1 98.62 208 CYS B O 1
ATOM 3723 N N . HIS B 1 209 ? -7.102 -8.812 -3.996 1 97.81 209 HIS B N 1
ATOM 3724 C CA . HIS B 1 209 ? -7.777 -7.523 -3.934 1 97.81 209 HIS B CA 1
ATOM 3725 C C . HIS B 1 209 ? -8.586 -7.262 -5.199 1 97.81 209 HIS B C 1
ATOM 3727 O O . HIS B 1 209 ? -9.688 -6.711 -5.137 1 97.81 209 HIS B O 1
ATOM 3733 N N . VAL B 1 210 ? -8.039 -7.637 -6.309 1 98 210 VAL B N 1
ATOM 3734 C CA . VAL B 1 210 ? -8.773 -7.523 -7.562 1 98 210 VAL B CA 1
ATOM 3735 C C . VAL B 1 210 ? -9.977 -8.461 -7.539 1 98 210 VAL B C 1
ATOM 3737 O O . VAL B 1 210 ? -11.086 -8.07 -7.926 1 98 210 VAL B O 1
ATOM 3740 N N . ALA B 1 211 ? -9.758 -9.672 -7.07 1 98.19 211 ALA B N 1
ATOM 3741 C CA . ALA B 1 211 ? -10.828 -10.664 -7.008 1 98.19 211 ALA B CA 1
ATOM 3742 C C . ALA B 1 211 ? -12 -10.156 -6.176 1 98.19 211 ALA B C 1
ATOM 3744 O O . ALA B 1 211 ? -13.164 -10.383 -6.523 1 98.19 211 ALA B O 1
ATOM 3745 N N . ALA B 1 212 ? -11.703 -9.438 -5.125 1 96.5 212 ALA B N 1
ATOM 3746 C CA . ALA B 1 212 ? -12.719 -8.945 -4.203 1 96.5 212 ALA B CA 1
ATOM 3747 C C . ALA B 1 212 ? -13.336 -7.648 -4.711 1 96.5 212 ALA B C 1
ATOM 3749 O O . ALA B 1 212 ? -14.344 -7.184 -4.176 1 96.5 212 ALA B O 1
ATOM 3750 N N . GLY B 1 213 ? -12.68 -7.047 -5.672 1 95.25 213 GLY B N 1
ATOM 3751 C CA . GLY B 1 213 ? -13.125 -5.75 -6.156 1 95.25 213 GLY B CA 1
ATOM 3752 C C . GLY B 1 213 ? -12.633 -4.594 -5.312 1 95.25 213 GLY B C 1
ATOM 3753 O O . GLY B 1 213 ? -13.18 -3.49 -5.375 1 95.25 213 GLY B O 1
ATOM 3754 N N . TRP B 1 214 ? -11.68 -4.855 -4.484 1 94.69 214 TRP B N 1
ATOM 3755 C CA . TRP B 1 214 ? -11.078 -3.807 -3.664 1 94.69 214 TRP B CA 1
ATOM 3756 C C . TRP B 1 214 ? -10.094 -2.977 -4.48 1 94.69 214 TRP B C 1
ATOM 3758 O O . TRP B 1 214 ? -9.727 -1.868 -4.078 1 94.69 214 TRP B O 1
ATOM 3768 N N . THR B 1 215 ? -9.641 -3.475 -5.555 1 95.25 215 THR B N 1
ATOM 3769 C CA . THR B 1 215 ? -8.922 -2.822 -6.641 1 95.25 215 THR B CA 1
ATOM 3770 C C . THR B 1 215 ? -9.438 -3.299 -7.996 1 95.25 215 THR B C 1
ATOM 3772 O O . THR B 1 215 ? -9.93 -4.422 -8.117 1 95.25 215 THR B O 1
ATOM 3775 N N . ASP B 1 216 ? -9.305 -2.438 -8.961 1 96.75 216 ASP B N 1
ATOM 3776 C CA . ASP B 1 216 ? -9.969 -2.729 -10.227 1 96.75 216 ASP B CA 1
ATOM 3777 C C . ASP B 1 216 ? -9.086 -3.604 -11.117 1 96.75 216 ASP B C 1
ATOM 3779 O O . ASP B 1 216 ? -9.594 -4.465 -11.844 1 96.75 216 ASP B O 1
ATOM 3783 N N . ALA B 1 217 ? -7.797 -3.385 -11.055 1 98.44 217 ALA B N 1
ATOM 3784 C CA . ALA B 1 217 ? -6.895 -4.066 -11.977 1 98.44 217 ALA B CA 1
ATOM 3785 C C . ALA B 1 217 ? -5.488 -4.172 -11.391 1 98.44 217 ALA B C 1
ATOM 3787 O O . ALA B 1 217 ? -5.148 -3.463 -10.445 1 98.44 217 ALA B O 1
ATOM 3788 N N . ALA B 1 218 ? -4.727 -5.078 -11.953 1 98.75 218 ALA B N 1
ATOM 3789 C CA . ALA B 1 218 ? -3.316 -5.254 -11.609 1 98.75 218 ALA B CA 1
ATOM 3790 C C . ALA B 1 218 ? -2.51 -5.711 -12.82 1 98.75 218 ALA B C 1
ATOM 3792 O O . ALA B 1 218 ? -3.051 -6.34 -13.734 1 98.75 218 ALA B O 1
ATOM 3793 N N . VAL B 1 219 ? -1.249 -5.371 -12.805 1 98.88 219 VAL B N 1
ATOM 3794 C CA . VAL B 1 219 ? -0.327 -5.848 -13.836 1 98.88 219 VAL B CA 1
ATOM 3795 C C . VAL B 1 219 ? 1.049 -6.094 -13.219 1 98.88 219 VAL B C 1
ATOM 3797 O O . VAL B 1 219 ? 1.479 -5.359 -12.328 1 98.88 219 VAL B O 1
ATOM 3800 N N . GLY B 1 220 ? 1.674 -7.129 -13.578 1 98.56 220 GLY B N 1
ATOM 3801 C CA . GLY B 1 220 ? 3.016 -7.48 -13.133 1 98.56 220 GLY B CA 1
ATOM 3802 C C . GLY B 1 220 ? 3.871 -8.07 -14.242 1 98.56 220 GLY B C 1
ATOM 3803 O O . GLY B 1 220 ? 3.361 -8.758 -15.125 1 98.56 220 GLY B O 1
ATOM 3804 N N . PHE B 1 221 ? 5.195 -7.875 -14.164 1 98.5 221 PHE B N 1
ATOM 3805 C CA . PHE B 1 221 ? 6.082 -8.336 -15.227 1 98.5 221 PHE B CA 1
ATOM 3806 C C . PHE B 1 221 ? 7.254 -9.117 -14.648 1 98.5 221 PHE B C 1
ATOM 3808 O O . PHE B 1 221 ? 8.297 -9.25 -15.289 1 98.5 221 PHE B O 1
ATOM 3815 N N . GLY B 1 222 ? 7.137 -9.641 -13.445 1 96.69 222 GLY B N 1
ATOM 3816 C CA . GLY B 1 222 ? 8.18 -10.406 -12.781 1 96.69 222 GLY B CA 1
ATOM 3817 C C . GLY B 1 222 ? 7.664 -11.188 -11.578 1 96.69 222 GLY B C 1
ATOM 3818 O O . GLY B 1 222 ? 8.047 -10.906 -10.445 1 96.69 222 GLY B O 1
ATOM 3819 N N . VAL B 1 223 ? 6.855 -12.211 -11.82 1 96.62 223 VAL B N 1
ATOM 3820 C CA . VAL B 1 223 ? 6.328 -13.031 -10.742 1 96.62 223 VAL B CA 1
ATOM 3821 C C . VAL B 1 223 ? 6.75 -14.484 -10.945 1 96.62 223 VAL B C 1
ATOM 3823 O O . VAL B 1 223 ? 7.023 -14.906 -12.07 1 96.62 223 VAL B O 1
ATOM 3826 N N . ASN B 1 224 ? 6.852 -15.211 -9.844 1 96.31 224 ASN B N 1
ATOM 3827 C CA . ASN B 1 224 ? 7.066 -16.656 -9.867 1 96.31 224 ASN B CA 1
ATOM 3828 C C . ASN B 1 224 ? 5.758 -17.422 -9.719 1 96.31 224 ASN B C 1
ATOM 3830 O O . ASN B 1 224 ? 4.738 -16.844 -9.328 1 96.31 224 ASN B O 1
ATOM 3834 N N . ALA B 1 225 ? 5.816 -18.672 -10.008 1 97.06 225 ALA B N 1
ATOM 3835 C CA . ALA B 1 225 ? 4.617 -19.5 -9.969 1 97.06 225 ALA B CA 1
ATOM 3836 C C . ALA B 1 225 ? 4.008 -19.516 -8.57 1 97.06 225 ALA B C 1
ATOM 3838 O O . ALA B 1 225 ? 2.787 -19.453 -8.422 1 97.06 225 ALA B O 1
ATOM 3839 N N . TRP B 1 226 ? 4.84 -19.547 -7.535 1 96.81 226 TRP B N 1
ATOM 3840 C CA . TRP B 1 226 ? 4.344 -19.641 -6.168 1 96.81 226 TRP B CA 1
ATOM 3841 C C . TRP B 1 226 ? 3.734 -18.328 -5.715 1 96.81 226 TRP B C 1
ATOM 3843 O O . TRP B 1 226 ? 2.984 -18.281 -4.734 1 96.81 226 TRP B O 1
ATOM 3853 N N . ASP B 1 227 ? 3.979 -17.266 -6.438 1 96.62 227 ASP B N 1
ATOM 3854 C CA . ASP B 1 227 ? 3.436 -15.945 -6.109 1 96.62 227 ASP B CA 1
ATOM 3855 C C . ASP B 1 227 ? 1.973 -15.836 -6.531 1 96.62 227 ASP B C 1
ATOM 3857 O O . ASP B 1 227 ? 1.206 -15.07 -5.941 1 96.62 227 ASP B O 1
ATOM 3861 N N . VAL B 1 228 ? 1.575 -16.609 -7.605 1 98.5 228 VAL B N 1
ATOM 3862 C CA . VAL B 1 228 ? 0.326 -16.203 -8.242 1 98.5 228 VAL B CA 1
ATOM 3863 C C . VAL B 1 228 ? -0.624 -17.391 -8.32 1 98.5 228 VAL B C 1
ATOM 3865 O O . VAL B 1 228 ? -1.83 -17.219 -8.516 1 98.5 228 VAL B O 1
ATOM 3868 N N . THR B 1 229 ? -0.155 -18.641 -8.172 1 98.69 229 THR B N 1
ATOM 3869 C CA . THR B 1 229 ? -0.953 -19.828 -8.461 1 98.69 229 THR B CA 1
ATOM 3870 C C . THR B 1 229 ? -2.246 -19.828 -7.652 1 98.69 229 THR B C 1
ATOM 3872 O O . THR B 1 229 ? -3.34 -19.906 -8.219 1 98.69 229 THR B O 1
ATOM 3875 N N . ALA B 1 230 ? -2.131 -19.672 -6.363 1 98.88 230 ALA B N 1
ATOM 3876 C CA . ALA B 1 230 ? -3.309 -19.656 -5.5 1 98.88 230 ALA B CA 1
ATOM 3877 C C . ALA B 1 230 ? -4.266 -18.531 -5.891 1 98.88 230 ALA B C 1
ATOM 3879 O O . ALA B 1 230 ? -5.469 -18.75 -6.031 1 98.88 230 ALA B O 1
ATOM 3880 N N . ALA B 1 231 ? -3.725 -17.406 -6.141 1 98.94 231 ALA B N 1
ATOM 3881 C CA . ALA B 1 231 ? -4.523 -16.203 -6.348 1 98.94 231 ALA B CA 1
ATOM 3882 C C . ALA B 1 231 ? -5.172 -16.203 -7.73 1 98.94 231 ALA B C 1
ATOM 3884 O O . ALA B 1 231 ? -6.219 -15.586 -7.934 1 98.94 231 ALA B O 1
ATOM 3885 N N . ILE B 1 232 ? -4.566 -16.891 -8.695 1 98.88 232 ILE B N 1
ATOM 3886 C CA . ILE B 1 232 ? -5.172 -17.031 -10.016 1 98.88 232 ILE B CA 1
ATOM 3887 C C . ILE B 1 232 ? -6.539 -17.703 -9.883 1 98.88 232 ILE B C 1
ATOM 3889 O O . ILE B 1 232 ? -7.527 -17.234 -10.445 1 98.88 232 ILE B O 1
ATOM 3893 N N . LEU B 1 233 ? -6.574 -18.812 -9.141 1 98.88 233 LEU B N 1
ATOM 3894 C CA . LEU B 1 233 ? -7.844 -19.516 -8.992 1 98.88 233 LEU B CA 1
ATOM 3895 C C . LEU B 1 233 ? -8.859 -18.656 -8.234 1 98.88 233 LEU B C 1
ATOM 3897 O O . LEU B 1 233 ? -10.031 -18.609 -8.602 1 98.88 233 LEU B O 1
ATOM 3901 N N . VAL B 1 234 ? -8.383 -17.953 -7.207 1 98.88 234 VAL B N 1
ATOM 3902 C CA . VAL B 1 234 ? -9.25 -17.047 -6.461 1 98.88 234 VAL B CA 1
ATOM 3903 C C . VAL B 1 234 ? -9.867 -16.016 -7.402 1 98.88 234 VAL B C 1
ATOM 3905 O O . VAL B 1 234 ? -11.078 -15.805 -7.391 1 98.88 234 VAL B O 1
ATOM 3908 N N . LEU B 1 235 ? -9.078 -15.43 -8.219 1 98.75 235 LEU B N 1
ATOM 3909 C CA . LEU B 1 235 ? -9.531 -14.406 -9.156 1 98.75 235 LEU B CA 1
ATOM 3910 C C . LEU B 1 235 ? -10.531 -14.977 -10.148 1 98.75 235 LEU B C 1
ATOM 3912 O O . LEU B 1 235 ? -11.602 -14.398 -10.367 1 98.75 235 LEU B O 1
ATOM 3916 N N . ARG B 1 236 ? -10.242 -16.125 -10.727 1 98.44 236 ARG B N 1
ATOM 3917 C CA . ARG B 1 236 ? -11.094 -16.734 -11.734 1 98.44 236 ARG B CA 1
ATOM 3918 C C . ARG B 1 236 ? -12.445 -17.125 -11.148 1 98.44 236 ARG B C 1
ATOM 3920 O O . ARG B 1 236 ? -13.492 -16.859 -11.75 1 98.44 236 ARG B O 1
ATOM 3927 N N . GLN B 1 237 ? -12.391 -17.766 -9.984 1 98.44 237 GLN B N 1
ATOM 3928 C CA . GLN B 1 237 ? -13.625 -18.203 -9.344 1 98.44 237 GLN B CA 1
ATOM 3929 C C . GLN B 1 237 ? -14.484 -17.016 -8.93 1 98.44 237 GLN B C 1
ATOM 3931 O O . GLN B 1 237 ? -15.703 -17.141 -8.797 1 98.44 237 GLN B O 1
ATOM 3936 N N . ALA B 1 238 ? -13.875 -15.883 -8.758 1 98 238 ALA B N 1
ATOM 3937 C CA . ALA B 1 238 ? -14.609 -14.664 -8.445 1 98 238 ALA B CA 1
ATOM 3938 C C . ALA B 1 238 ? -15.156 -14.008 -9.711 1 98 238 ALA B C 1
ATOM 3940 O O . ALA B 1 238 ? -15.828 -12.977 -9.641 1 98 238 ALA B O 1
ATOM 3941 N N . GLY B 1 239 ? -14.867 -14.555 -10.867 1 97.5 239 GLY B N 1
ATOM 3942 C CA . GLY B 1 239 ? -15.352 -14.023 -12.133 1 97.5 239 GLY B CA 1
ATOM 3943 C C . GLY B 1 239 ? -14.383 -13.062 -12.789 1 97.5 239 GLY B C 1
ATOM 3944 O O . GLY B 1 239 ? -14.68 -12.5 -13.844 1 97.5 239 GLY B O 1
ATOM 3945 N N . GLY B 1 240 ? -13.242 -12.922 -12.156 1 97.81 240 GLY B N 1
ATOM 3946 C CA . GLY B 1 240 ? -12.227 -12.055 -12.727 1 97.81 240 GLY B CA 1
ATOM 3947 C C . GLY B 1 240 ? -11.461 -12.695 -13.867 1 97.81 240 GLY B C 1
ATOM 3948 O O . GLY B 1 240 ? -11.711 -13.852 -14.219 1 97.81 240 GLY B O 1
ATOM 3949 N N . HIS B 1 241 ? -10.578 -11.875 -14.469 1 97.69 241 HIS B N 1
ATOM 3950 C CA . HIS B 1 241 ? -9.789 -12.312 -15.609 1 97.69 241 HIS B CA 1
ATOM 3951 C C . HIS B 1 241 ? -8.297 -12.242 -15.312 1 97.69 241 HIS B C 1
ATOM 3953 O O . HIS B 1 241 ? -7.824 -11.273 -14.727 1 97.69 241 HIS B O 1
ATOM 3959 N N . TYR B 1 242 ? -7.629 -13.297 -15.633 1 98.5 242 TYR B N 1
ATOM 3960 C CA . TYR B 1 242 ? -6.172 -13.383 -15.562 1 98.5 242 TYR B CA 1
ATOM 3961 C C . TYR B 1 242 ? -5.578 -13.672 -16.938 1 98.5 242 TYR B C 1
ATOM 3963 O O . TYR B 1 242 ? -5.859 -14.711 -17.531 1 98.5 242 TYR B O 1
ATOM 3971 N N . ARG B 1 243 ? -4.777 -12.773 -17.422 1 98.38 243 ARG B N 1
ATOM 3972 C CA . ARG B 1 243 ? -4.09 -12.953 -18.688 1 98.38 243 ARG B CA 1
ATOM 3973 C C . ARG B 1 243 ? -2.586 -13.109 -18.484 1 98.38 243 ARG B C 1
ATOM 3975 O O . ARG B 1 243 ? -1.904 -12.156 -18.109 1 98.38 243 ARG B O 1
ATOM 3982 N N . PRO B 1 244 ? -2.088 -14.266 -18.75 1 98.5 244 PRO B N 1
ATOM 3983 C CA . PRO B 1 244 ? -0.648 -14.484 -18.594 1 98.5 244 PRO B CA 1
ATOM 3984 C C . PRO B 1 244 ? 0.169 -13.828 -19.703 1 98.5 244 PRO B C 1
ATOM 3986 O O . PRO B 1 244 ? -0.312 -13.688 -20.844 1 98.5 244 PRO B O 1
ATOM 3989 N N . LEU B 1 245 ? 1.351 -13.375 -19.391 1 98.69 245 LEU B N 1
ATOM 3990 C CA . LEU B 1 245 ? 2.342 -12.859 -20.328 1 98.69 245 LEU B CA 1
ATOM 3991 C C . LEU B 1 245 ? 3.646 -13.648 -20.234 1 98.69 245 LEU B C 1
ATOM 3993 O O . LEU B 1 245 ? 4.23 -13.742 -19.141 1 98.69 245 LEU B O 1
ATOM 3997 N N . THR B 1 246 ? 4.172 -14.188 -21.25 1 98.31 246 THR B N 1
ATOM 3998 C CA . THR B 1 246 ? 5.379 -15.008 -21.219 1 98.31 246 THR B CA 1
ATOM 3999 C C . THR B 1 246 ? 6.621 -14.133 -21.078 1 98.31 246 THR B C 1
ATOM 4001 O O . THR B 1 246 ? 7.645 -14.578 -20.547 1 98.31 246 THR B O 1
ATOM 4004 N N . LEU B 1 247 ? 6.57 -12.93 -21.625 1 98.12 247 LEU B N 1
ATOM 4005 C CA . LEU B 1 247 ? 7.672 -11.977 -21.625 1 98.12 247 LEU B CA 1
ATOM 4006 C C . LEU B 1 247 ? 8.914 -12.578 -22.266 1 98.12 247 LEU B C 1
ATOM 4008 O O . LEU B 1 247 ? 10.039 -12.172 -21.969 1 98.12 247 LEU B O 1
ATOM 4012 N N . GLY B 1 248 ? 8.719 -13.617 -23.047 1 96.94 248 GLY B N 1
ATOM 4013 C CA . GLY B 1 248 ? 9.805 -14.289 -23.75 1 96.94 248 GLY B CA 1
ATOM 4014 C C . GLY B 1 248 ? 10.609 -15.211 -22.859 1 96.94 248 GLY B C 1
ATOM 4015 O O . GLY B 1 248 ? 11.656 -15.719 -23.266 1 96.94 248 GLY B O 1
ATOM 4016 N N . LYS B 1 249 ? 10.195 -15.477 -21.688 1 96.81 249 LYS B N 1
ATOM 4017 C CA . LYS B 1 249 ? 10.977 -16.234 -20.719 1 96.81 249 LYS B CA 1
ATOM 4018 C C . LYS B 1 249 ? 10.516 -17.688 -20.672 1 96.81 249 LYS B C 1
ATOM 4020 O O . LYS B 1 249 ? 11.227 -18.562 -20.141 1 96.81 249 LYS B O 1
ATOM 4025 N N . VAL B 1 250 ? 9.281 -17.969 -21.109 1 96.81 250 VAL B N 1
ATOM 4026 C CA . VAL B 1 250 ? 8.734 -19.312 -21.219 1 96.81 250 VAL B CA 1
ATOM 4027 C C . VAL B 1 250 ? 8.062 -19.5 -22.578 1 96.81 250 VAL B C 1
ATOM 4029 O O . VAL B 1 250 ? 7.699 -18.516 -23.234 1 96.81 250 VAL B O 1
ATOM 4032 N N . PRO B 1 251 ? 7.906 -20.672 -23.016 1 95.12 251 PRO B N 1
ATOM 4033 C CA . PRO B 1 251 ? 7.293 -20.906 -24.328 1 95.12 251 PRO B CA 1
ATOM 4034 C C . PRO B 1 251 ? 5.824 -20.5 -24.375 1 95.12 251 PRO B C 1
ATOM 4036 O O . PRO B 1 251 ? 5.145 -20.5 -23.344 1 95.12 251 PRO B O 1
ATOM 4039 N N . ASP B 1 252 ? 5.445 -20.109 -25.547 1 92.69 252 ASP B N 1
ATOM 4040 C CA . ASP B 1 252 ? 4.023 -19.875 -25.75 1 92.69 252 ASP B CA 1
ATOM 4041 C C . ASP B 1 252 ? 3.197 -21.109 -25.375 1 92.69 252 ASP B C 1
ATOM 4043 O O . ASP B 1 252 ? 3.598 -22.234 -25.656 1 92.69 252 ASP B O 1
ATOM 4047 N N . GLY B 1 253 ? 2.125 -20.875 -24.734 1 92.62 253 GLY B N 1
ATOM 4048 C CA . GLY B 1 253 ? 1.262 -21.984 -24.359 1 92.62 253 GLY B CA 1
ATOM 4049 C C . GLY B 1 253 ? 1.564 -22.531 -22.984 1 92.62 253 GLY B C 1
ATOM 4050 O O . GLY B 1 253 ? 0.879 -23.438 -22.516 1 92.62 253 GLY B O 1
ATOM 4051 N N . SER B 1 254 ? 2.605 -21.984 -22.391 1 95.5 254 SER B N 1
ATOM 4052 C CA . SER B 1 254 ? 2.891 -22.391 -21.016 1 95.5 254 SER B CA 1
ATOM 4053 C C . SER B 1 254 ? 1.685 -22.172 -20.109 1 95.5 254 SER B C 1
ATOM 4055 O O . SER B 1 254 ? 0.854 -21.297 -20.391 1 95.5 254 SER B O 1
ATOM 4057 N N . ALA B 1 255 ? 1.646 -23.016 -19.047 1 96.19 255 ALA B N 1
ATOM 4058 C CA . ALA B 1 255 ? 0.577 -22.844 -18.078 1 96.19 255 ALA B CA 1
ATOM 4059 C C . ALA B 1 255 ? 0.578 -21.406 -17.516 1 96.19 255 ALA B C 1
ATOM 4061 O O . ALA B 1 255 ? 1.638 -20.812 -17.344 1 96.19 255 ALA B O 1
ATOM 4062 N N . ASP B 1 256 ? -0.577 -20.859 -17.219 1 97.44 256 ASP B N 1
ATOM 4063 C CA . ASP B 1 256 ? -0.751 -19.469 -16.812 1 97.44 256 ASP B CA 1
ATOM 4064 C C . ASP B 1 256 ? 0.161 -19.125 -15.633 1 97.44 256 ASP B C 1
ATOM 4066 O O . ASP B 1 256 ? 0.815 -18.078 -15.633 1 97.44 256 ASP B O 1
ATOM 4070 N N . GLN B 1 257 ? 0.231 -20.016 -14.641 1 96.56 257 GLN B N 1
ATOM 4071 C CA . GLN B 1 257 ? 0.952 -19.719 -13.406 1 96.56 257 GLN B CA 1
ATOM 4072 C C . GLN B 1 257 ? 2.461 -19.75 -13.633 1 96.56 257 GLN B C 1
ATOM 4074 O O . GLN B 1 257 ? 3.23 -19.297 -12.781 1 96.56 257 GLN B O 1
ATOM 4079 N N . LEU B 1 258 ? 2.9 -20.328 -14.75 1 96.69 258 LEU B N 1
ATOM 4080 C CA . LEU B 1 258 ? 4.328 -20.391 -15.047 1 96.69 258 LEU B CA 1
ATOM 4081 C C . LEU B 1 258 ? 4.789 -19.125 -15.781 1 96.69 258 LEU B C 1
ATOM 4083 O O . LEU B 1 258 ? 5.992 -18.891 -15.914 1 96.69 258 LEU B O 1
ATOM 4087 N N . CYS B 1 259 ? 3.875 -18.359 -16.328 1 97.94 259 CYS B N 1
ATOM 4088 C CA . CYS B 1 259 ? 4.215 -17.125 -17.031 1 97.94 259 CYS B CA 1
ATOM 4089 C C . CYS B 1 259 ? 4.645 -16.047 -16.031 1 97.94 259 CYS B C 1
ATOM 4091 O O . CYS B 1 259 ? 3.957 -15.797 -15.047 1 97.94 259 CYS B O 1
ATOM 4093 N N . PRO B 1 260 ? 5.688 -15.305 -16.281 1 97.94 260 PRO B N 1
ATOM 4094 C CA . PRO B 1 260 ? 6.23 -14.344 -15.32 1 97.94 260 PRO B CA 1
ATOM 4095 C C . PRO B 1 260 ? 5.504 -13 -15.344 1 97.94 260 PRO B C 1
ATOM 4097 O O . PRO B 1 260 ? 5.801 -12.117 -14.539 1 97.94 260 PRO B O 1
ATOM 4100 N N . GLY B 1 261 ? 4.629 -12.766 -16.312 1 98.62 261 GLY B N 1
ATOM 4101 C CA . GLY B 1 261 ? 3.836 -11.547 -16.375 1 98.62 261 GLY B CA 1
ATOM 4102 C C . GLY B 1 261 ? 2.342 -11.812 -16.391 1 98.62 261 GLY B C 1
ATOM 4103 O O . GLY B 1 261 ? 1.908 -12.938 -16.641 1 98.62 261 GLY B O 1
ATOM 4104 N N . TYR B 1 262 ? 1.571 -10.789 -16.094 1 98.81 262 TYR B N 1
ATOM 4105 C CA . TYR B 1 262 ? 0.122 -10.945 -16.141 1 98.81 262 TYR B CA 1
ATOM 4106 C C . TYR B 1 262 ? -0.576 -9.594 -16.219 1 98.81 262 TYR B C 1
ATOM 4108 O O . TYR B 1 262 ? 0.008 -8.57 -15.875 1 98.81 262 TYR B O 1
ATOM 4116 N N . VAL B 1 263 ? -1.727 -9.562 -16.75 1 98.81 263 VAL B N 1
ATOM 4117 C CA . VAL B 1 263 ? -2.756 -8.539 -16.562 1 98.81 263 VAL B CA 1
ATOM 4118 C C . VAL B 1 263 ? -3.98 -9.164 -15.891 1 98.81 263 VAL B C 1
ATOM 4120 O O . VAL B 1 263 ? -4.445 -10.227 -16.297 1 98.81 263 VAL B O 1
ATOM 4123 N N . ALA B 1 264 ? -4.438 -8.555 -14.836 1 98.75 264 ALA B N 1
ATOM 4124 C CA . ALA B 1 264 ? -5.602 -9.062 -14.109 1 98.75 264 ALA B CA 1
ATOM 4125 C C . ALA B 1 264 ? -6.633 -7.957 -13.891 1 98.75 264 ALA B C 1
ATOM 4127 O O . ALA B 1 264 ? -6.273 -6.801 -13.656 1 98.75 264 ALA B O 1
ATOM 4128 N N . HIS B 1 265 ? -7.875 -8.258 -13.992 1 98 265 HIS B N 1
ATOM 4129 C CA . HIS B 1 265 ? -8.93 -7.301 -13.672 1 98 265 HIS B CA 1
ATOM 4130 C C . HIS B 1 265 ? -10.195 -8.016 -13.203 1 98 265 HIS B C 1
ATOM 4132 O O . HIS B 1 265 ? -10.32 -9.234 -13.367 1 98 265 HIS B O 1
ATOM 4138 N N . GLY B 1 266 ? -11.062 -7.277 -12.508 1 95.19 266 GLY B N 1
ATOM 4139 C CA . GLY B 1 266 ? -12.336 -7.809 -12.039 1 95.19 266 GLY B CA 1
ATOM 4140 C C . GLY B 1 266 ? -13.281 -8.172 -13.164 1 95.19 266 GLY B C 1
ATOM 4141 O O . GLY B 1 266 ? -12.961 -8.008 -14.336 1 95.19 266 GLY B O 1
ATOM 4142 N N . PRO B 1 267 ? -14.422 -8.742 -12.773 1 92.81 267 PRO B N 1
ATOM 4143 C CA . PRO B 1 267 ? -15.375 -9.211 -13.789 1 92.81 267 PRO B CA 1
ATOM 4144 C C . PRO B 1 267 ? -15.883 -8.094 -14.695 1 92.81 267 PRO B C 1
ATOM 4146 O O . PRO B 1 267 ? -16.172 -6.996 -14.211 1 92.81 267 PRO B O 1
ATOM 4149 N N . GLY B 1 268 ? -15.883 -8.406 -15.984 1 88.94 268 GLY B N 1
ATOM 4150 C CA . GLY B 1 268 ? -16.562 -7.566 -16.969 1 88.94 268 GLY B CA 1
ATOM 4151 C C . GLY B 1 268 ? -15.797 -6.297 -17.297 1 88.94 268 GLY B C 1
ATOM 4152 O O . GLY B 1 268 ? -16.312 -5.418 -17.984 1 88.94 268 GLY B O 1
ATOM 4153 N N . ALA B 1 269 ? -14.594 -6.129 -16.828 1 91.44 269 ALA B N 1
ATOM 4154 C CA . ALA B 1 269 ? -13.867 -4.875 -17.016 1 91.44 269 ALA B CA 1
ATOM 4155 C C . ALA B 1 269 ? -13.023 -4.93 -18.297 1 91.44 269 ALA B C 1
ATOM 4157 O O . ALA B 1 269 ? -12.656 -6.012 -18.75 1 91.44 269 ALA B O 1
ATOM 4158 N N . THR B 1 270 ? -12.852 -3.773 -18.891 1 93.62 270 THR B N 1
ATOM 4159 C CA . THR B 1 270 ? -11.938 -3.576 -20.016 1 93.62 270 THR B CA 1
ATOM 4160 C C . THR B 1 270 ? -11.039 -2.365 -19.781 1 93.62 270 THR B C 1
ATOM 4162 O O . THR B 1 270 ? -11.523 -1.279 -19.453 1 93.62 270 THR B O 1
ATOM 4165 N N . TYR B 1 271 ? -9.797 -2.586 -19.922 1 97.88 271 TYR B N 1
ATOM 4166 C CA . TYR B 1 271 ? -8.812 -1.522 -19.734 1 97.88 271 TYR B CA 1
ATOM 4167 C C . TYR B 1 271 ? -7.883 -1.416 -20.922 1 97.88 271 TYR B C 1
ATOM 4169 O O . TYR B 1 271 ? -6.762 -1.926 -20.906 1 97.88 271 TYR B O 1
ATOM 4177 N N . PRO B 1 272 ? -8.328 -0.645 -21.969 1 98.19 272 PRO B N 1
ATOM 4178 C CA . PRO B 1 272 ? -7.598 -0.634 -23.234 1 98.19 272 PRO B CA 1
ATOM 4179 C C . PRO B 1 272 ? -6.172 -0.116 -23.094 1 98.19 272 PRO B C 1
ATOM 4181 O O . PRO B 1 272 ? -5.254 -0.641 -23.734 1 98.19 272 PRO B O 1
ATOM 4184 N N . THR B 1 273 ? -5.938 0.956 -22.328 1 98.62 273 THR B N 1
ATOM 4185 C CA . THR B 1 273 ? -4.582 1.478 -22.156 1 98.62 273 THR B CA 1
ATOM 4186 C C . THR B 1 273 ? -3.693 0.461 -21.453 1 98.62 273 THR B C 1
ATOM 4188 O O . THR B 1 273 ? -2.549 0.241 -21.844 1 98.62 273 THR B O 1
ATOM 4191 N N . LEU B 1 274 ? -4.211 -0.143 -20.406 1 98.75 274 LEU B N 1
ATOM 4192 C CA . LEU B 1 274 ? -3.465 -1.175 -19.688 1 98.75 274 LEU B CA 1
ATOM 4193 C C . LEU B 1 274 ? -3.064 -2.305 -20.641 1 98.75 274 LEU B C 1
ATOM 4195 O O . LEU B 1 274 ? -1.911 -2.74 -20.641 1 98.75 274 LEU B O 1
ATOM 4199 N N . ASP B 1 275 ? -4.02 -2.721 -21.453 1 98.56 275 ASP B N 1
ATOM 4200 C CA . ASP B 1 275 ? -3.77 -3.814 -22.391 1 98.56 275 ASP B CA 1
ATOM 4201 C C . ASP B 1 275 ? -2.703 -3.428 -23.406 1 98.56 275 ASP B C 1
ATOM 4203 O O . ASP B 1 275 ? -1.811 -4.223 -23.703 1 98.56 275 ASP B O 1
ATOM 4207 N N . ARG B 1 276 ? -2.826 -2.262 -23.875 1 98.69 276 ARG B N 1
ATOM 4208 C CA . ARG B 1 276 ? -1.869 -1.796 -24.875 1 98.69 276 ARG B CA 1
ATOM 4209 C C . ARG B 1 276 ? -0.459 -1.735 -24.297 1 98.69 276 ARG B C 1
ATOM 4211 O O . ARG B 1 276 ? 0.498 -2.182 -24.922 1 98.69 276 ARG B O 1
ATOM 4218 N N . VAL B 1 277 ? -0.322 -1.171 -23.094 1 98.81 277 VAL B N 1
ATOM 4219 C CA . VAL B 1 277 ? 0.981 -1.042 -22.453 1 98.81 277 VAL B CA 1
ATOM 4220 C C . VAL B 1 277 ? 1.556 -2.428 -22.172 1 98.81 277 VAL B C 1
ATOM 4222 O O . VAL B 1 277 ? 2.729 -2.691 -22.453 1 98.81 277 VAL B O 1
ATOM 4225 N N . ALA B 1 278 ? 0.759 -3.334 -21.641 1 98.81 278 ALA B N 1
ATOM 4226 C CA . ALA B 1 278 ? 1.2 -4.691 -21.328 1 98.81 278 ALA B CA 1
ATOM 4227 C C . ALA B 1 278 ? 1.634 -5.434 -22.594 1 98.81 278 ALA B C 1
ATOM 4229 O O . ALA B 1 278 ? 2.654 -6.125 -22.594 1 98.81 278 ALA B O 1
ATOM 4230 N N . ASP B 1 279 ? 0.863 -5.258 -23.672 1 98.56 279 ASP B N 1
ATOM 4231 C CA . ASP B 1 279 ? 1.192 -5.902 -24.938 1 98.56 279 ASP B CA 1
ATOM 4232 C C . ASP B 1 279 ? 2.525 -5.395 -25.484 1 98.56 279 ASP B C 1
ATOM 4234 O O . ASP B 1 279 ? 3.328 -6.172 -26 1 98.56 279 ASP B O 1
ATOM 4238 N N . ARG B 1 280 ? 2.676 -4.145 -25.406 1 98.5 280 ARG B N 1
ATOM 4239 C CA . ARG B 1 280 ? 3.908 -3.533 -25.891 1 98.5 280 ARG B CA 1
ATOM 4240 C C . ARG B 1 280 ? 5.117 -4.043 -25.109 1 98.5 280 ARG B C 1
ATOM 4242 O O . ARG B 1 280 ? 6.145 -4.383 -25.703 1 98.5 280 ARG B O 1
ATOM 4249 N N . ILE B 1 281 ? 5.043 -4.109 -23.781 1 98.62 281 ILE B N 1
ATOM 4250 C CA . ILE B 1 281 ? 6.125 -4.594 -22.938 1 98.62 281 ILE B CA 1
ATOM 4251 C C . ILE B 1 281 ? 6.414 -6.059 -23.266 1 98.62 281 ILE B C 1
ATOM 4253 O O . ILE B 1 281 ? 7.57 -6.453 -23.422 1 98.62 281 ILE B O 1
ATOM 4257 N N . ASP B 1 282 ? 5.387 -6.84 -23.375 1 98.44 282 ASP B N 1
ATOM 4258 C CA . ASP B 1 282 ? 5.547 -8.258 -23.688 1 98.44 282 ASP B CA 1
ATOM 4259 C C . ASP B 1 282 ? 6.223 -8.453 -25.031 1 98.44 282 ASP B C 1
ATOM 4261 O O . ASP B 1 282 ? 7.16 -9.242 -25.156 1 98.44 282 ASP B O 1
ATOM 4265 N N . ALA B 1 283 ? 5.707 -7.75 -26.062 1 97.81 283 ALA B N 1
ATOM 4266 C CA . ALA B 1 283 ? 6.266 -7.859 -27.406 1 97.81 283 ALA B CA 1
ATOM 4267 C C . ALA B 1 283 ? 7.75 -7.504 -27.422 1 97.81 283 ALA B C 1
ATOM 4269 O O . ALA B 1 283 ? 8.555 -8.195 -28.047 1 97.81 283 ALA B O 1
ATOM 4270 N N . ARG B 1 284 ? 8.102 -6.41 -26.766 1 97.88 284 ARG B N 1
ATOM 4271 C CA . ARG B 1 284 ? 9.492 -5.953 -26.703 1 97.88 284 ARG B CA 1
ATOM 4272 C C . ARG B 1 284 ? 10.391 -6.996 -26.047 1 97.88 284 ARG B C 1
ATOM 4274 O O . ARG B 1 284 ? 11.469 -7.297 -26.562 1 97.88 284 ARG B O 1
ATOM 4281 N N . ARG B 1 285 ? 9.922 -7.574 -24.938 1 97.56 285 ARG B N 1
ATOM 4282 C CA . ARG B 1 285 ? 10.742 -8.523 -24.203 1 97.56 285 ARG B CA 1
ATOM 4283 C C . ARG B 1 285 ? 10.836 -9.859 -24.922 1 97.56 285 ARG B C 1
ATOM 4285 O O . ARG B 1 285 ? 11.875 -10.523 -24.875 1 97.56 285 ARG B O 1
ATOM 4292 N N . ARG B 1 286 ? 9.812 -10.234 -25.609 1 96.62 286 ARG B N 1
ATOM 4293 C CA . ARG B 1 286 ? 9.852 -11.438 -26.438 1 96.62 286 ARG B CA 1
ATOM 4294 C C . ARG B 1 286 ? 10.844 -11.281 -27.578 1 96.62 286 ARG B C 1
ATOM 4296 O O . ARG B 1 286 ? 11.578 -12.219 -27.906 1 96.62 286 ARG B O 1
ATOM 4303 N N . ALA B 1 287 ? 10.844 -10.117 -28.188 1 95.5 287 ALA B N 1
ATOM 4304 C CA . ALA B 1 287 ? 11.742 -9.852 -29.312 1 95.5 287 ALA B CA 1
ATOM 4305 C C . ALA B 1 287 ? 13.203 -9.906 -28.875 1 95.5 287 ALA B C 1
ATOM 4307 O O . ALA B 1 287 ? 14.07 -10.344 -29.641 1 95.5 287 ALA B O 1
ATOM 4308 N N . ARG B 1 288 ? 13.5 -9.461 -27.688 1 91.69 288 ARG B N 1
ATOM 4309 C CA . ARG B 1 288 ? 14.859 -9.453 -27.172 1 91.69 288 ARG B CA 1
ATOM 4310 C C . ARG B 1 288 ? 15.32 -10.859 -26.797 1 91.69 288 ARG B C 1
ATOM 4312 O O . ARG B 1 288 ? 16.516 -11.164 -26.859 1 91.69 288 ARG B O 1
ATOM 4319 N N . ALA B 1 289 ? 14.422 -11.672 -26.344 1 87.62 289 ALA B N 1
ATOM 4320 C CA . ALA B 1 289 ? 14.734 -13.055 -25.953 1 87.62 289 ALA B CA 1
ATOM 4321 C C . ALA B 1 289 ? 14.953 -13.93 -27.188 1 87.62 289 ALA B C 1
ATOM 4323 O O . ALA B 1 289 ? 15.617 -14.961 -27.109 1 87.62 289 ALA B O 1
ATOM 4324 N N . ALA B 1 290 ? 14.367 -13.562 -28.328 1 77.75 290 ALA B N 1
ATOM 4325 C CA . ALA B 1 290 ? 14.547 -14.289 -29.578 1 77.75 290 ALA B CA 1
ATOM 4326 C C . ALA B 1 290 ? 15.906 -13.984 -30.203 1 77.75 290 ALA B C 1
ATOM 4328 O O . ALA B 1 290 ? 16.406 -12.867 -30.094 1 77.75 290 ALA B O 1
#

Solvent-accessible surface area (backbone atoms only — not comparable to full-atom values): 29035 Å² total; per-residue (Å²): 131,82,72,84,63,81,68,82,43,75,67,46,45,45,55,48,13,48,50,51,29,53,52,41,49,53,44,36,49,66,47,30,52,63,47,54,66,58,46,70,38,77,68,73,67,63,73,77,58,72,90,60,58,62,55,51,56,53,38,49,53,34,37,51,53,40,50,54,51,50,46,69,75,41,66,66,36,15,38,36,35,81,83,81,38,76,42,74,83,32,71,40,33,35,27,28,20,56,50,37,23,50,70,29,50,63,38,40,39,94,41,41,28,21,30,37,13,34,30,41,91,86,37,77,30,17,10,20,39,31,25,54,88,80,62,49,32,40,33,12,32,80,85,38,27,26,47,68,85,36,76,50,73,43,42,78,38,54,57,44,65,70,13,38,34,37,34,71,71,71,45,60,70,44,30,72,73,60,34,54,70,54,42,41,51,51,42,50,53,52,46,64,46,27,60,38,73,30,20,71,70,18,60,32,59,49,37,42,32,14,21,50,26,26,29,25,27,37,43,46,79,77,50,55,40,32,45,36,40,10,25,51,46,30,14,45,52,36,50,19,46,79,42,61,30,41,48,46,78,49,63,88,86,55,56,58,44,70,27,29,19,37,44,34,31,15,42,93,56,72,48,69,66,61,52,51,49,52,49,51,52,32,53,53,37,28,58,68,63,97,131,82,72,84,65,79,67,84,43,76,68,46,44,45,54,49,13,50,50,50,28,53,52,41,48,52,44,37,50,67,48,30,52,64,47,54,64,59,46,72,38,79,67,72,68,62,74,78,57,75,88,59,58,62,55,51,55,55,38,48,53,32,37,52,51,41,49,53,51,49,44,68,74,42,66,65,37,15,40,36,33,81,83,80,39,76,43,75,82,34,70,41,31,35,27,27,20,56,48,36,25,50,70,30,50,63,39,41,41,94,42,39,29,23,30,37,15,35,30,41,92,88,37,76,32,18,9,21,40,28,27,54,88,81,63,49,32,40,33,12,34,80,83,38,27,26,47,68,86,36,76,52,74,43,43,78,39,55,56,44,64,70,13,35,36,39,34,70,69,70,46,60,67,41,29,72,73,60,34,54,68,55,41,40,50,52,43,50,52,52,46,64,45,27,62,37,72,29,22,72,71,18,60,32,58,49,37,43,32,15,22,49,26,28,29,25,28,37,43,47,82,77,50,54,41,32,45,36,39,12,26,51,47,29,14,46,52,35,50,19,45,80,42,61,30,42,48,47,76,46,62,88,86,56,56,59,45,71,27,28,19,37,44,35,31,15,41,94,57,72,47,68,67,60,49,50,51,52,49,52,54,32,52,54,37,28,57,68,62,98

Sequence (580 aa):
MTIIAAVDSPADGDALAARLRRVAEEVAREAGDPLKGAFRAAMEVDYKVDLHDPVTVHDRRTEALIRDRLLGEVPDSAFLGEEGGEIGSGPVKWLVDPIDGTSNFAAGLAFWCVSIGAVADGRILAGVVYDPMTGNLFSADLDGVWLNGEPLVPRPAREEARAALITGFPVQRDFRLDGRETALADFGELVSAFSTLRRPGSAALTLCHVAAGWTDAAVGFGVNAWDVTAAILVLRQAGGHYRPLTLGKVPDGSADQLCPGYVAHGPGATYPTLDRVADRIDARRRARAAMTIIAAVDSPADGDALAARLRRVAEEVAREAGDPLKGAFRAAMEVDYKVDLHDPVTVHDRRTEALIRDRLLGEVPDSAFLGEEGGEIGSGPVKWLVDPIDGTSNFAAGLAFWCVSIGAVADGRILAGVVYDPMTGNLFSADLDGVWLNGEPLVPRPAREEARAALITGFPVQRDFRLDGRETALADFGELVSAFSTLRRPGSAALTLCHVAAGWTDAAVGFGVNAWDVTAAILVLRQAGGHYRPLTLGKVPDGSADQLCPGYVAHGPGATYPTLDRVADRIDARRRARAA

InterPro domains:
  IPR000760 Inositol monophosphatase-like [PF00459] (20-245)
  IPR000760 Inositol monophosphatase-like [PR00377] (53-73)
  IPR000760 Inositol monophosphatase-like [PR00377] (75-91)
  IPR000760 Inositol monophosphatase-like [PR00377] (94-110)
  IPR000760 Inositol monophosphatase-like [PR00377] (192-213)
  IPR000760 Inositol monophosphatase-like [PR00377] (223-247)

Secondary structure (DSSP, 8-state):
--------SHHHHHHHHHHHHHHHHHHHHHHHHHHHHHTT------TTS----HHHHHHHHHHHHHHHHHHHHSTT-EEEETTTEEE---SEEEEEEEEESHHHHHHT-S--EEEEEEEETTEEEEEEEEETTTTEEEEEETTEEEETTEEP-PPPPPPGGG-EEEE----HHHHHHH-HHHHHHHHHHHHHHSSEEEB---HHHHHHHHHHTSSSEEEESS--HHHHHHHHHHHHHTT-EEEEE-TTSS-TT--GGG-SEEEEE-TT---HHHHHHHHHHHHHHHHHH-/--------SHHHHHHHHHHHHHHHHHHHHHHHHHHHHHTT------TTS----HHHHHHHHHHHHHHHHHHHHSTT-EEEETTTEEE---SEEEEEEEEESHHHHHHT-S--EEEEEEEETTEEEEEEEEETTTTEEEEEETTEEEETTEEP-PPPPPPGGG-EEEE----HHHHHHH-HHHHHHHHHHHHHHSSEEEB---HHHHHHHHHHTSSSEEEESS--HHHHHHHHHHHHHTT-EEEEE-TTSS-TT--GGG-SEEEEE-TT---HHHHHHHHHHHHHHHHHH-

Radius of gyration: 24.58 Å; Cα contacts (8 Å, |Δi|>4): 1322; chains: 2; bounding box: 58×77×62 Å

Foldseek 3Di:
DPPLPDCPDPVSLLVVLVQLQVLLQVLFCVLVQVLVCVFVPPPPPPVPPDVPLVLLVSQVVSQVSSVVSSCVSPPQEWEAEPNPGIDGDRQKYKQWGSWQQSVCRSVRNQDIWTWIWIDGPLRTAKIWTARNVVRWIWIFGPVAIDTPNHGAAADAADAQQAFEEEEQPDDPVLCVQQNDVRSVVLVVLSVRRHPYYDYRGQQLVRLLCQLNHVGFKYKYQADALSRPRRSCRSNVRSQKDKAAFQLLVDDPPPRRSHRGIIIIGHHPYDDPSVVVSNVVSSVSSNVVSD/DPPLPDCPDPVSLLVVLVQLQVLLQVLFCVLVQVLVCVFVPPPPPPVPPDVPLVLLVSFVVSQVSSVVSSCVSPPQEWEAEPNPGIDGDRQKYKQWGSWQQSVCRSVRNQDIWTWIWIDGPLRTAKIWTARNVVRWIWIFGPPAIDTPNHGAAADDADAQQAFEEEEQPDDPVLCVQQNDVRSVVLVVLSVRRHPYYDYRGQQLVRLLCQLNHVGFKYKYQADALSRPRRSCRSNVRSQKDKAAFQLLVDDPPPRRSHRGIIIIGHHPYDDPSVVVSNVVSSVSSNVVND

pLDDT: mean 90.84, std 15.15, range [26.42, 98.94]

Organism: NCBI:txid1123501